Protein AF-W7TDG0-F1 (afdb_monomer)

Foldseek 3Di:
DQFFDPDKDKDKDAADLVLLVVCVVCVVVLQVLVVVQQKDWDQDNVRRMIMIMHDSPHRDPCLSVLNNQLRVVSSQVDDNVVSSCSSDPQKDKDKAFQPPLDPDPVLSVVLLCLCCDVVSPNVVLLCVLLVWDWDRGDRIIMIMGGPSSVVLVNVLSSVSSVVDGSVLSSVQSVQVVVLCVDPVCVPPDCPVVRDDDDDPPPDDDDPPDDDDDDDDDPDDDDDDDDPCRVCVVVVVNVDDPVRVVVVVVVVVVVVVVVVVVVVVVVVVVVPPPDDDDDDDDDDDDDDDDDDPDDDDDDDDDPPPVVVVVVVVVVVVVVVVVVVVVVVVVVVVVVVVVVVVVVVVVVVVVVVVVVVVVVVVVVVVVVVVVVD

Secondary structure (DSSP, 8-state):
-----SS--EEEEE--GGGHHHHHHHHHHHHHHHHTTTEEEEEETTTTEEEEEE-TT---TTHHHHHHHHHHHHHTT--HHHHGGGGSTT-EEEEEE-TTS-SSHHHHHHHHHHHH-GGGHHHHHHHHHHT-EEEEE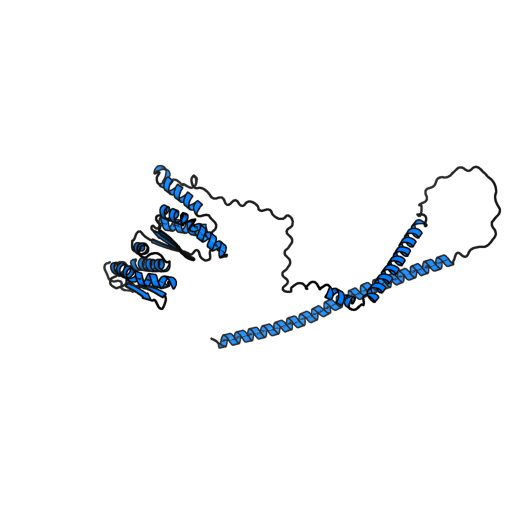TTEEEEEE-HHHHHHHHHHHHHHHTT--HHHHHHHHHHHHHHTT-SSSTTS-GGGTS-------PPPPPPS--PPPPP--SSPPPPPPPHHHHHHHTSGGGS-HHHHHHHHHHHHHHHHHHHHHHHHHHHHHHTS---PPP------------------------SHHHHHHHHHHHHHHHHHHHHHHHHHHHHHHHHHHHHHHHHHHHHHHHHHHHHHHHHHHHHHHHHHTT-

Radius of gyration: 49.27 Å; Cα contacts (8 Å, |Δi|>4): 293; chains: 1; bounding box: 109×75×128 Å

Nearest PDB structures (foldseek):
  6lqq-assembly1_RC  TM=8.452E-01  e=9.271E-33  Saccharomyces cerevisiae S288C
  7mq9-assembly1_NY  TM=8.409E-01  e=2.584E-31  Homo sapiens
  6rxx-assembly1_CP  TM=9.510E-01  e=5.766E-24  Thermochaetoides thermophila
  6lqu-assembly1_RC  TM=9.509E-01  e=7.225E-24  Saccharomyces cerevisiae S288C
  6rxv-assembly1_CP  TM=8.758E-01  e=7.644E-24  Thermochaetoides thermophila DSM 1495

Sequence (371 aa):
MPGPLLEESSFATLFPKYREKYLREVWPVVTRALEKVGVACELNIIEGSMTVRTTRKTSDPYVVVKARDLIKLLARSIPVQQAVKVLEDEVACDIIKIGGIVRNKERFVKRRQRLVGPDGATLKALELLTGCFILVQGNTVAAMGPYKGIKLVRNVVVDCMKNIHPIYHIKTLMIKRELAKDPTLAQENWDRFLPQFKKKNVPRHKPQVVRPKKAYTPFPPPQQPSKIDLQLESGEYFLTEQQRKLKKKQEKQAQATERAATKREEREKEFVAPAEENGGREGPKLGGIDRKRLKKGVSINKNDDKEQENEKKAKKRSLKEMTDGFIQKSKSKMGNALSANQHQGEYVEESMMKLASTEISKKDKKKKLKK

Structure (mmCIF, N/CA/C/O backbone):
data_AF-W7TDG0-F1
#
_entry.id   AF-W7TDG0-F1
#
loop_
_atom_site.group_PDB
_atom_site.id
_atom_site.type_symbol
_atom_site.label_atom_id
_atom_site.label_alt_id
_atom_site.label_comp_id
_atom_site.label_asym_id
_atom_site.label_entity_id
_atom_site.label_seq_id
_atom_site.pdbx_PDB_ins_code
_atom_site.Cartn_x
_atom_site.Cartn_y
_atom_site.Cartn_z
_atom_site.occupancy
_atom_site.B_iso_or_equiv
_atom_site.auth_seq_id
_atom_site.auth_comp_id
_atom_site.auth_asym_id
_atom_site.auth_atom_id
_atom_site.pdbx_PDB_model_num
ATOM 1 N N . MET A 1 1 ? -31.751 -4.809 20.430 1.00 50.09 1 MET A N 1
ATOM 2 C CA . MET A 1 1 ? -31.976 -5.278 21.813 1.00 50.09 1 MET A CA 1
ATOM 3 C C . MET A 1 1 ? -31.045 -4.501 22.730 1.00 50.09 1 MET A C 1
ATOM 5 O O . MET A 1 1 ? -29.857 -4.513 22.438 1.00 50.09 1 MET A O 1
ATOM 9 N N . PRO A 1 2 ? -31.527 -3.805 23.772 1.00 51.84 2 PRO A N 1
ATOM 10 C CA . PRO A 1 2 ? -30.668 -3.106 24.719 1.00 51.84 2 PRO A CA 1
ATOM 11 C C . PRO A 1 2 ? -30.358 -4.045 25.892 1.00 51.84 2 PRO A C 1
ATOM 13 O O . PRO A 1 2 ? -31.026 -4.023 26.920 1.00 51.84 2 PRO A O 1
ATOM 16 N N . GLY A 1 3 ? -29.385 -4.931 25.707 1.00 67.19 3 GLY A N 1
ATOM 17 C CA . GLY A 1 3 ? -28.848 -5.786 26.764 1.00 67.19 3 GLY A CA 1
ATOM 18 C C . GLY A 1 3 ? -27.323 -5.813 26.663 1.00 67.19 3 GLY A C 1
ATOM 19 O O . GLY A 1 3 ? -26.809 -5.712 25.547 1.00 67.19 3 GLY A O 1
ATOM 20 N N . PRO A 1 4 ? -26.588 -5.905 27.784 1.00 72.38 4 PRO A N 1
ATOM 21 C CA . PRO A 1 4 ? -25.135 -6.026 27.745 1.00 72.38 4 PRO A CA 1
ATOM 22 C C . PRO A 1 4 ? -24.737 -7.297 26.986 1.00 72.38 4 PRO A C 1
ATOM 24 O O . PRO A 1 4 ? -25.402 -8.329 27.106 1.00 72.38 4 PRO A O 1
ATOM 27 N N . LEU A 1 5 ? -23.645 -7.236 26.219 1.00 78.38 5 LEU A N 1
ATOM 28 C CA . LEU A 1 5 ? -23.090 -8.426 25.573 1.00 78.38 5 LEU A CA 1
ATOM 29 C C . LEU A 1 5 ? -22.734 -9.470 26.644 1.00 78.38 5 LEU A C 1
ATOM 31 O O . LEU A 1 5 ? -22.067 -9.153 27.632 1.00 78.38 5 LEU A O 1
ATOM 35 N N . LEU A 1 6 ? -23.201 -10.706 26.447 1.00 77.25 6 LEU A N 1
ATOM 36 C CA . LEU A 1 6 ? -22.928 -11.837 27.343 1.00 77.25 6 LEU A CA 1
ATOM 37 C C . LEU A 1 6 ? -21.473 -12.307 27.252 1.00 77.25 6 LEU A C 1
ATOM 39 O O . LEU A 1 6 ? -20.889 -12.695 28.261 1.00 77.25 6 LEU A O 1
ATOM 43 N N . GLU A 1 7 ? -20.896 -12.252 26.052 1.00 85.19 7 GLU A N 1
ATOM 44 C CA . GLU A 1 7 ? -19.557 -12.755 25.758 1.00 85.19 7 GLU A CA 1
ATOM 45 C C . GLU A 1 7 ? -18.576 -11.622 25.435 1.00 85.19 7 GLU A C 1
ATOM 47 O O . GLU A 1 7 ? -18.929 -10.584 24.864 1.00 85.19 7 GLU A O 1
ATOM 52 N N . GLU A 1 8 ? -17.312 -11.840 25.794 1.00 88.88 8 GLU A N 1
ATOM 53 C CA . GLU A 1 8 ? -16.216 -10.926 25.491 1.00 88.88 8 GLU A CA 1
ATOM 54 C C . GLU A 1 8 ? -15.594 -11.277 24.133 1.00 88.88 8 GLU A C 1
ATOM 56 O O . GLU A 1 8 ? -15.170 -12.403 23.884 1.00 88.88 8 GLU A O 1
ATOM 61 N N . SER A 1 9 ? -15.504 -10.287 23.250 1.00 93.06 9 SER A N 1
ATOM 62 C CA . SER A 1 9 ? -14.767 -10.366 21.993 1.00 93.06 9 SER A CA 1
ATOM 63 C C . SER A 1 9 ? -13.490 -9.552 22.119 1.00 93.06 9 SER A C 1
ATOM 65 O O . SER A 1 9 ? -13.542 -8.353 22.392 1.00 93.06 9 SER A O 1
ATOM 67 N N . SER A 1 10 ? -12.346 -10.190 21.880 1.00 94.50 10 SER A N 1
ATOM 68 C CA . SER A 1 10 ? -11.026 -9.564 21.966 1.00 94.50 10 SER A CA 1
ATOM 69 C C . SER A 1 10 ? -10.262 -9.722 20.654 1.00 94.50 10 SER A C 1
ATOM 71 O O . SER A 1 10 ? -10.209 -10.808 20.074 1.00 94.50 10 SER A O 1
ATOM 73 N N . PHE A 1 11 ? -9.651 -8.636 20.182 1.00 96.62 11 PHE A N 1
ATOM 74 C CA . PHE A 1 11 ? -8.762 -8.645 19.024 1.00 96.62 11 PHE A CA 1
ATOM 75 C C . PHE A 1 11 ? -7.441 -7.972 19.361 1.00 96.62 11 PHE A C 1
ATOM 77 O O . PHE A 1 11 ? -7.419 -6.865 19.894 1.00 96.62 11 PHE A O 1
ATOM 84 N N . ALA A 1 12 ? -6.342 -8.597 18.949 1.00 96.31 12 ALA A N 1
ATOM 85 C CA . ALA A 1 12 ? -5.003 -8.049 19.093 1.00 96.31 12 ALA A CA 1
ATOM 86 C C . ALA A 1 12 ? -4.330 -7.866 17.727 1.00 96.31 12 ALA A C 1
ATOM 88 O O . ALA A 1 12 ? -4.519 -8.662 16.804 1.00 96.31 12 ALA A O 1
ATOM 89 N N . THR A 1 13 ? -3.526 -6.812 17.592 1.00 96.06 13 THR A N 1
ATOM 90 C CA . THR A 1 13 ? -2.694 -6.573 16.406 1.00 96.06 13 THR A CA 1
ATOM 91 C C . THR A 1 13 ? -1.287 -6.163 16.816 1.00 96.06 13 THR A C 1
ATOM 93 O O . THR A 1 13 ? -1.109 -5.264 17.634 1.00 96.06 13 THR A O 1
ATOM 96 N N . LEU A 1 14 ? -0.281 -6.789 16.207 1.00 96.19 14 LEU A N 1
ATOM 97 C CA . LEU A 1 14 ? 1.124 -6.427 16.397 1.00 96.19 14 LEU A CA 1
ATOM 98 C C . LEU A 1 14 ? 1.481 -5.175 15.590 1.00 96.19 14 LEU A C 1
ATOM 100 O O . LEU A 1 14 ? 1.033 -5.020 14.447 1.00 96.19 14 LEU A O 1
ATOM 104 N N . PHE A 1 15 ? 2.341 -4.321 16.145 1.00 95.00 15 PHE A N 1
ATOM 105 C CA . PHE A 1 15 ? 2.886 -3.158 15.448 1.00 95.00 15 PHE A CA 1
ATOM 106 C C . PHE A 1 15 ? 4.423 -3.177 15.393 1.00 95.00 15 PHE A C 1
ATOM 108 O O . PHE A 1 15 ? 5.086 -3.741 16.260 1.00 95.00 15 PHE A O 1
ATOM 115 N N . PRO A 1 16 ? 5.037 -2.565 14.364 1.00 94.25 16 PRO A N 1
ATOM 116 C CA . PRO A 1 16 ? 6.494 -2.501 14.267 1.00 94.25 16 PRO A CA 1
ATOM 117 C C . PRO A 1 16 ? 7.124 -1.577 15.317 1.00 94.25 16 PRO A C 1
ATOM 119 O O . PRO A 1 16 ? 6.590 -0.504 15.594 1.00 94.25 16 PRO A O 1
ATOM 122 N N . LYS A 1 17 ? 8.332 -1.914 15.790 1.00 94.19 17 LYS A N 1
ATOM 123 C CA . LYS A 1 17 ? 9.065 -1.160 16.829 1.00 94.19 17 LYS A CA 1
ATOM 124 C C . LYS A 1 17 ? 9.193 0.345 16.554 1.00 94.19 17 LYS A C 1
ATOM 126 O O . LYS A 1 17 ? 9.019 1.154 17.454 1.00 94.19 17 LYS A O 1
ATOM 131 N N . TYR A 1 18 ? 9.422 0.751 15.302 1.00 93.69 18 TYR A N 1
ATOM 132 C CA . TYR A 1 18 ? 9.547 2.175 14.951 1.00 93.69 18 TYR A CA 1
ATOM 133 C C . TYR A 1 18 ? 8.254 2.981 15.190 1.00 93.69 18 TYR A C 1
ATOM 135 O O . TYR A 1 18 ? 8.290 4.210 15.198 1.00 93.69 18 TYR A O 1
ATOM 143 N N . ARG A 1 19 ? 7.099 2.314 15.332 1.00 94.44 19 ARG A N 1
ATOM 144 C CA . ARG A 1 19 ? 5.793 2.956 15.513 1.00 94.44 19 ARG A CA 1
ATOM 145 C C . ARG A 1 19 ? 5.451 3.209 16.984 1.00 94.44 19 ARG A C 1
ATOM 147 O O . ARG A 1 19 ? 4.548 3.995 17.253 1.00 94.44 19 ARG A O 1
ATOM 154 N N . GLU A 1 20 ? 6.198 2.612 17.911 1.00 94.31 20 GLU A N 1
ATOM 155 C CA . GLU A 1 20 ? 5.955 2.667 19.356 1.00 94.31 20 GLU A CA 1
ATOM 156 C C . GLU A 1 20 ? 5.880 4.099 19.898 1.00 94.31 20 GLU A C 1
ATOM 158 O O . GLU A 1 20 ? 4.894 4.451 20.542 1.00 94.31 20 GLU A O 1
ATOM 163 N N . LYS A 1 21 ? 6.882 4.941 19.596 1.00 95.81 21 LYS A N 1
ATOM 164 C CA . LYS A 1 21 ? 6.956 6.320 20.108 1.00 95.81 21 LYS A CA 1
ATOM 165 C C . LYS A 1 21 ? 5.680 7.104 19.796 1.00 95.81 21 LYS A C 1
ATOM 167 O O . LYS A 1 21 ? 5.073 7.685 20.687 1.00 95.81 21 LYS A O 1
ATOM 172 N N . TYR A 1 22 ? 5.240 7.039 18.541 1.00 95.94 22 TYR A N 1
ATOM 173 C CA . TYR A 1 22 ? 4.013 7.699 18.116 1.00 95.94 22 TYR A CA 1
ATOM 174 C C . TYR A 1 22 ? 2.780 7.127 18.816 1.00 95.94 22 TYR A C 1
ATOM 176 O O . TYR A 1 22 ? 1.934 7.892 19.260 1.00 95.94 22 TYR A O 1
ATOM 184 N N . LEU A 1 23 ? 2.662 5.794 18.908 1.00 96.00 23 LEU A N 1
ATOM 185 C CA . LEU A 1 23 ? 1.499 5.157 19.533 1.00 96.00 23 LEU A CA 1
ATOM 186 C C . LEU A 1 23 ? 1.373 5.537 21.003 1.00 96.00 23 LEU A C 1
ATOM 188 O O . LEU A 1 23 ? 0.265 5.807 21.442 1.00 96.00 23 LEU A O 1
ATOM 192 N N . ARG A 1 24 ? 2.489 5.633 21.730 1.00 95.50 24 ARG A N 1
ATOM 193 C CA . ARG A 1 24 ? 2.509 6.076 23.127 1.00 95.50 24 ARG A CA 1
ATOM 194 C C . ARG A 1 24 ? 1.977 7.503 23.290 1.00 95.50 24 ARG A C 1
ATOM 196 O O . ARG A 1 24 ? 1.179 7.746 24.187 1.00 95.50 24 ARG A O 1
ATOM 203 N N . GLU A 1 25 ? 2.394 8.425 22.423 1.00 96.00 25 GLU A N 1
ATOM 204 C CA . GLU A 1 25 ? 1.983 9.838 22.471 1.00 96.00 25 GLU A CA 1
ATOM 205 C C . GLU A 1 25 ? 0.487 10.020 22.158 1.00 96.00 25 GLU A C 1
ATOM 207 O O . GLU A 1 25 ? -0.198 10.820 22.790 1.00 96.00 25 GLU A O 1
ATOM 212 N N . VAL A 1 26 ? -0.041 9.260 21.195 1.00 96.12 26 VAL A N 1
ATOM 213 C CA . VAL A 1 26 ? -1.424 9.416 20.707 1.00 96.12 26 VAL A CA 1
ATOM 214 C C . VAL A 1 26 ? -2.437 8.477 21.363 1.00 96.12 26 VAL A C 1
ATOM 216 O O . VAL A 1 26 ? -3.637 8.642 21.137 1.00 96.12 26 VAL A O 1
ATOM 219 N N . TRP A 1 27 ? -1.991 7.502 22.163 1.00 96.25 27 TRP A N 1
ATOM 220 C CA . TRP A 1 27 ? -2.865 6.508 22.798 1.00 96.25 27 TRP A CA 1
ATOM 221 C C . TRP A 1 27 ? -4.044 7.119 23.568 1.00 96.25 27 TRP A C 1
ATOM 223 O O . TRP A 1 27 ? -5.163 6.646 23.371 1.00 96.25 27 TRP A O 1
ATOM 233 N N . PRO A 1 28 ? -3.876 8.215 24.342 1.00 96.19 28 PRO A N 1
ATOM 234 C CA . PRO A 1 28 ? -4.995 8.831 25.056 1.00 96.19 28 PRO A CA 1
ATOM 235 C C . PRO A 1 28 ? -6.140 9.280 24.137 1.00 96.19 28 PRO A C 1
ATOM 237 O O . PRO A 1 28 ? -7.306 9.240 24.527 1.00 96.19 28 PRO A O 1
ATOM 240 N N . VAL A 1 29 ? -5.832 9.687 22.900 1.00 96.06 29 VAL A N 1
ATOM 241 C CA . VAL A 1 29 ? -6.844 10.073 21.902 1.00 96.06 29 VAL A CA 1
ATOM 242 C C . VAL A 1 29 ? -7.633 8.849 21.435 1.00 96.06 29 VAL A C 1
ATOM 244 O O . VAL A 1 29 ? -8.850 8.924 21.279 1.00 96.06 29 VAL A O 1
ATOM 247 N N . VAL A 1 30 ? -6.952 7.714 21.252 1.00 95.81 30 VAL A N 1
ATOM 248 C CA . VAL A 1 30 ? -7.571 6.438 20.865 1.00 95.81 30 VAL A CA 1
ATOM 249 C C . VAL A 1 30 ? -8.482 5.924 21.980 1.00 95.81 30 VAL A C 1
ATOM 251 O O . VAL A 1 30 ? -9.623 5.563 21.698 1.00 95.81 30 VAL A O 1
ATOM 254 N N . THR A 1 31 ? -8.028 5.972 23.237 1.00 96.19 31 THR A N 1
ATOM 255 C CA . THR A 1 31 ? -8.836 5.587 24.404 1.00 96.19 31 THR A CA 1
ATOM 256 C C . THR A 1 31 ? -10.120 6.404 24.484 1.00 96.19 31 THR A C 1
ATOM 258 O O . THR A 1 31 ? -11.199 5.825 24.543 1.00 96.19 31 THR A O 1
ATOM 261 N N . ARG A 1 32 ? -10.032 7.738 24.372 1.00 96.25 32 ARG A N 1
ATOM 262 C CA . ARG A 1 32 ? -11.216 8.618 24.387 1.00 96.25 32 ARG A CA 1
ATOM 263 C C . ARG A 1 32 ? -12.186 8.338 23.238 1.00 96.25 32 ARG A C 1
ATOM 265 O O . ARG A 1 32 ? -13.389 8.512 23.402 1.00 96.25 32 ARG A O 1
ATOM 272 N N . ALA A 1 33 ? -11.684 7.960 22.062 1.00 95.19 33 ALA A N 1
ATOM 273 C CA . ALA A 1 33 ? -12.530 7.641 20.914 1.00 95.19 33 ALA A CA 1
ATOM 274 C C . ALA A 1 33 ? -13.272 6.305 21.097 1.00 95.19 33 ALA A C 1
ATOM 276 O O . ALA A 1 33 ? -14.460 6.231 20.801 1.00 95.19 33 ALA A O 1
ATOM 277 N N . LEU A 1 34 ? -12.594 5.274 21.610 1.00 94.56 34 LEU A N 1
ATOM 278 C CA . LEU A 1 34 ? -13.176 3.943 21.828 1.00 94.56 34 LEU A CA 1
ATOM 279 C C . LEU A 1 34 ? -14.080 3.876 23.067 1.00 94.56 34 LEU A C 1
ATOM 281 O O . LEU A 1 34 ? -15.078 3.155 23.053 1.00 94.56 34 LEU A O 1
ATOM 285 N N . GLU A 1 35 ? -13.796 4.679 24.094 1.00 93.81 35 GLU A N 1
ATOM 286 C CA . GLU A 1 35 ? -14.623 4.785 25.300 1.00 93.81 35 GLU A CA 1
ATOM 287 C C . GLU A 1 35 ? -16.038 5.290 24.985 1.00 93.81 35 GLU A C 1
ATOM 289 O O . GLU A 1 35 ? -17.009 4.755 25.519 1.00 93.81 35 GLU A O 1
ATOM 294 N N . LYS A 1 36 ? -16.180 6.230 24.036 1.00 92.06 36 LYS A N 1
ATOM 295 C CA . LYS A 1 36 ? -17.489 6.719 23.557 1.00 92.06 36 LYS A CA 1
ATOM 296 C C . LYS A 1 36 ? -18.380 5.614 22.998 1.00 92.06 36 LYS A C 1
ATOM 298 O O . LYS A 1 36 ? -19.597 5.737 23.053 1.00 92.06 36 LYS A O 1
ATOM 303 N N . VAL A 1 37 ? -17.778 4.554 22.460 1.00 90.75 37 VAL A N 1
ATOM 304 C CA . VAL A 1 37 ? -18.499 3.415 21.877 1.00 90.75 37 VAL A CA 1
ATOM 305 C C . VAL A 1 37 ? -18.487 2.190 22.803 1.00 90.75 37 VAL A C 1
ATOM 307 O O . VAL A 1 37 ? -18.952 1.112 22.439 1.00 90.75 37 VAL A O 1
ATOM 310 N N . GLY A 1 38 ? -17.973 2.346 24.028 1.00 91.31 38 GLY A N 1
ATOM 311 C CA . GLY A 1 38 ? -17.970 1.307 25.055 1.00 91.31 38 GLY A CA 1
ATOM 312 C C . GLY A 1 38 ? -16.979 0.167 24.805 1.00 91.31 38 GLY A C 1
ATOM 313 O O . GLY A 1 38 ? -17.215 -0.939 25.292 1.00 91.31 38 GLY A O 1
ATOM 314 N N . VAL A 1 39 ? -15.896 0.396 24.053 1.00 94.62 39 VAL A N 1
ATOM 315 C CA . VAL A 1 39 ? -14.844 -0.601 23.770 1.00 94.62 39 VAL A CA 1
ATOM 316 C C . VAL A 1 39 ? -13.596 -0.289 24.595 1.00 94.62 39 VAL A C 1
ATOM 318 O O . VAL A 1 39 ? -13.104 0.838 24.582 1.00 94.62 39 VAL A O 1
ATOM 321 N N . ALA A 1 40 ? -13.056 -1.290 25.291 1.00 94.75 40 ALA A N 1
ATOM 322 C CA . ALA A 1 40 ? -11.799 -1.161 26.022 1.00 94.75 40 ALA A CA 1
ATOM 323 C C . ALA A 1 40 ? -10.603 -1.347 25.079 1.00 94.75 40 ALA A C 1
ATOM 325 O O . ALA A 1 40 ? -10.648 -2.161 24.154 1.00 94.75 40 ALA A O 1
ATOM 326 N N . CYS A 1 41 ? -9.512 -0.619 25.320 1.00 96.06 41 CYS A N 1
ATOM 327 C CA . CYS A 1 41 ? -8.280 -0.748 24.548 1.00 96.06 41 CYS A CA 1
ATOM 328 C C . CYS A 1 41 ? -7.035 -0.729 25.435 1.00 96.06 41 CYS A C 1
ATOM 330 O O . CYS A 1 41 ? -6.912 0.098 26.339 1.00 96.06 41 CYS A O 1
ATOM 332 N N . GLU A 1 42 ? -6.073 -1.586 25.114 1.00 96.00 42 GLU A N 1
ATOM 333 C CA . GLU A 1 42 ? -4.804 -1.729 25.827 1.00 96.00 42 GLU A CA 1
ATOM 334 C C . GLU A 1 42 ? -3.626 -1.655 24.848 1.00 96.00 42 GLU A C 1
ATOM 336 O O . GLU A 1 42 ? -3.685 -2.193 23.738 1.00 96.00 42 GLU A O 1
ATOM 341 N N . LEU A 1 43 ? -2.548 -0.991 25.269 1.00 96.44 43 LEU A N 1
ATOM 342 C CA . LEU A 1 43 ? -1.292 -0.901 24.526 1.00 96.44 43 LEU A CA 1
ATOM 343 C C . LEU A 1 43 ? -0.200 -1.629 25.307 1.00 96.44 43 LEU A C 1
ATOM 345 O O . LEU A 1 43 ? 0.250 -1.143 26.344 1.00 96.44 43 LEU A O 1
ATOM 349 N N . ASN A 1 44 ? 0.255 -2.768 24.787 1.00 95.88 44 ASN A N 1
ATOM 350 C CA . ASN A 1 44 ? 1.384 -3.497 25.344 1.00 95.88 44 ASN A CA 1
ATOM 351 C C . ASN A 1 44 ? 2.665 -3.131 24.587 1.00 95.88 44 ASN A C 1
ATOM 353 O O . ASN A 1 44 ? 2.868 -3.494 23.427 1.00 95.88 44 ASN A O 1
ATOM 357 N N . ILE A 1 45 ? 3.548 -2.406 25.265 1.00 94.31 45 ILE A N 1
ATOM 358 C CA . ILE A 1 45 ? 4.816 -1.948 24.692 1.00 94.31 45 ILE A CA 1
ATOM 359 C C . ILE A 1 45 ? 5.873 -3.060 24.677 1.00 94.31 45 ILE A C 1
ATOM 361 O O . ILE A 1 45 ? 6.698 -3.099 23.768 1.00 94.31 45 ILE A O 1
ATOM 365 N N . ILE A 1 46 ? 5.844 -3.965 25.657 1.00 93.00 46 ILE A N 1
ATOM 366 C CA . ILE A 1 46 ? 6.836 -5.039 25.792 1.00 93.00 46 ILE A CA 1
ATOM 367 C C . ILE A 1 46 ? 6.662 -6.040 24.647 1.00 93.00 46 ILE A C 1
ATOM 369 O O . ILE A 1 46 ? 7.627 -6.396 23.974 1.00 93.00 46 ILE A O 1
ATOM 373 N N . GLU A 1 47 ? 5.419 -6.445 24.390 1.00 92.50 47 GLU A N 1
ATOM 374 C CA . GLU A 1 47 ? 5.080 -7.338 23.277 1.00 92.50 47 GLU A CA 1
ATOM 375 C C . GLU A 1 47 ? 4.984 -6.610 21.929 1.00 92.50 47 GLU A C 1
ATOM 377 O O . GLU A 1 47 ? 5.075 -7.241 20.875 1.00 92.50 47 GLU A O 1
ATOM 382 N N . GLY A 1 48 ? 4.785 -5.288 21.937 1.00 95.12 48 GLY A N 1
ATOM 383 C CA . GLY A 1 48 ? 4.518 -4.514 20.725 1.00 95.12 48 GLY A CA 1
ATOM 384 C C . GLY A 1 48 ? 3.143 -4.826 20.126 1.00 95.12 48 GLY A C 1
ATOM 385 O O . GLY A 1 48 ? 3.009 -4.973 18.906 1.00 95.12 48 GLY A O 1
ATOM 386 N N . SER A 1 49 ? 2.123 -4.963 20.978 1.00 96.50 49 SER A N 1
ATOM 387 C CA . SER A 1 49 ? 0.757 -5.334 20.604 1.00 96.50 49 SER A CA 1
ATOM 388 C C . SER A 1 49 ? -0.269 -4.287 21.063 1.00 96.50 49 SER A C 1
ATOM 390 O O . SER A 1 49 ? -0.113 -3.616 22.082 1.00 96.50 49 SER A O 1
ATOM 392 N N . MET A 1 50 ? -1.315 -4.098 20.260 1.00 97.25 50 MET A N 1
ATOM 393 C CA . MET A 1 50 ? -2.505 -3.316 20.609 1.00 97.25 50 MET A CA 1
ATOM 394 C C . MET A 1 50 ? -3.687 -4.267 20.699 1.00 97.25 50 MET A C 1
ATOM 396 O O . MET A 1 50 ? -3.912 -5.029 19.756 1.00 97.25 50 MET A O 1
ATOM 400 N N . THR A 1 51 ? -4.459 -4.175 21.774 1.00 96.94 51 THR A N 1
ATOM 401 C CA . THR A 1 51 ? -5.609 -5.045 22.029 1.00 96.94 51 THR A CA 1
ATOM 402 C C . THR A 1 51 ? -6.867 -4.205 22.199 1.00 96.94 51 THR A C 1
ATOM 404 O O . THR A 1 51 ? -6.836 -3.166 22.854 1.00 96.94 51 THR A O 1
ATOM 407 N N . VAL A 1 52 ? -7.976 -4.645 21.607 1.00 96.56 52 VAL A N 1
ATOM 408 C CA . VAL A 1 52 ? -9.316 -4.071 21.799 1.00 96.56 52 VAL A CA 1
ATOM 409 C C . VAL A 1 52 ? -10.266 -5.158 22.272 1.00 96.56 52 VAL A C 1
ATOM 411 O O . VAL A 1 52 ? -10.215 -6.275 21.756 1.00 96.56 52 VAL A O 1
ATOM 414 N N . ARG A 1 53 ? -11.115 -4.840 23.252 1.00 94.62 53 ARG A N 1
ATOM 415 C CA . ARG A 1 53 ? -12.031 -5.793 23.891 1.00 94.62 53 ARG A CA 1
ATOM 416 C C . ARG A 1 53 ? -13.418 -5.186 24.067 1.00 94.62 53 ARG A C 1
ATOM 418 O O . ARG A 1 53 ? -13.536 -3.999 24.383 1.00 94.62 53 ARG A O 1
ATOM 425 N N . THR A 1 54 ? -14.468 -5.977 23.864 1.00 93.88 54 THR A N 1
ATOM 426 C CA . THR A 1 54 ? -15.830 -5.556 24.220 1.00 93.88 54 THR A CA 1
ATOM 427 C C . THR A 1 54 ? -15.990 -5.495 25.734 1.00 93.88 54 THR A C 1
ATOM 429 O O . THR A 1 54 ? -15.312 -6.190 26.484 1.00 93.88 54 THR A O 1
ATOM 432 N N . THR A 1 55 ? -16.890 -4.635 26.196 1.00 91.25 55 THR A N 1
ATOM 433 C CA . THR A 1 55 ? -17.228 -4.506 27.613 1.00 91.25 55 THR A CA 1
ATOM 434 C C . THR A 1 55 ? -18.726 -4.698 27.801 1.00 91.25 55 THR A C 1
ATOM 436 O O . THR A 1 55 ? -19.501 -4.663 26.847 1.00 91.25 55 THR A O 1
ATOM 439 N N . ARG A 1 56 ? -19.176 -4.806 29.055 1.00 87.69 56 ARG A N 1
ATOM 440 C CA . ARG A 1 56 ? -20.616 -4.821 29.370 1.00 87.69 56 ARG A CA 1
ATOM 441 C C . ARG A 1 56 ? -21.342 -3.527 28.969 1.00 87.69 56 ARG A C 1
ATOM 443 O O . ARG A 1 56 ? -22.565 -3.507 28.958 1.00 87.69 56 ARG A O 1
ATOM 450 N N . LYS A 1 57 ? -20.605 -2.453 28.657 1.00 86.19 57 LYS A N 1
ATOM 451 C CA . LYS A 1 57 ? -21.148 -1.166 28.195 1.00 86.19 57 LYS A CA 1
ATOM 452 C C . LYS A 1 57 ? -21.246 -1.071 26.668 1.00 86.19 57 LYS A C 1
ATOM 454 O O . LYS A 1 57 ? -21.750 -0.075 26.160 1.00 86.19 57 LYS A O 1
ATOM 459 N N . THR A 1 58 ? -20.747 -2.064 25.929 1.00 89.06 58 THR A N 1
ATOM 460 C CA . THR A 1 58 ? -20.830 -2.083 24.467 1.00 89.06 58 THR A CA 1
ATOM 461 C C . THR A 1 58 ? -22.278 -2.340 24.038 1.00 89.06 58 THR A C 1
ATOM 463 O O . THR A 1 58 ? -22.814 -3.414 24.297 1.00 89.06 58 THR A O 1
ATOM 466 N N . SER A 1 59 ? -22.907 -1.349 23.400 1.00 83.81 59 SER A N 1
ATOM 467 C CA . SER A 1 59 ? -24.298 -1.437 22.922 1.00 83.81 59 SER A CA 1
ATOM 468 C C . SER A 1 59 ? -24.399 -2.060 21.522 1.00 83.81 59 SER A C 1
ATOM 470 O O . SER A 1 59 ? -25.264 -2.896 21.272 1.00 83.81 59 SER A O 1
ATOM 472 N N . ASP A 1 60 ? -23.488 -1.692 20.613 1.00 87.62 60 ASP A N 1
ATOM 473 C CA . ASP A 1 60 ? -23.435 -2.236 19.251 1.00 87.62 60 ASP A CA 1
ATOM 474 C C . ASP A 1 60 ? -22.473 -3.438 19.171 1.00 87.62 60 ASP A C 1
ATOM 476 O O . ASP A 1 60 ? -21.287 -3.276 19.455 1.00 87.62 60 ASP A O 1
ATOM 480 N N . PRO A 1 61 ? -22.917 -4.637 18.752 1.00 85.75 61 PRO A N 1
ATOM 481 C CA . PRO A 1 61 ? -22.032 -5.788 18.583 1.00 85.75 61 PRO A CA 1
ATOM 482 C C . PRO A 1 61 ? -20.987 -5.620 17.463 1.00 85.75 61 PRO A C 1
ATOM 484 O O . PRO A 1 61 ? -19.922 -6.235 17.539 1.00 85.75 61 PRO A O 1
ATOM 487 N N . TYR A 1 62 ? -21.238 -4.809 16.427 1.00 89.31 62 TYR A N 1
ATOM 488 C CA . TYR A 1 62 ? -20.320 -4.677 15.285 1.00 89.31 62 TYR A CA 1
ATOM 489 C C . TYR A 1 62 ? -19.184 -3.674 15.508 1.00 89.31 62 TYR A C 1
ATOM 491 O O . TYR A 1 62 ? -18.158 -3.756 14.821 1.00 89.31 62 TYR A O 1
ATOM 499 N N . VAL A 1 63 ? -19.277 -2.792 16.504 1.00 92.38 63 VAL A N 1
ATOM 500 C CA . VAL A 1 63 ? -18.218 -1.815 16.801 1.00 92.38 63 VAL A CA 1
ATOM 501 C C . VAL A 1 63 ? -16.853 -2.464 17.040 1.00 92.38 63 VAL A C 1
ATOM 503 O O . VAL A 1 63 ? -15.827 -1.920 16.632 1.00 92.38 63 VAL A O 1
ATOM 506 N N . VAL A 1 64 ? -16.797 -3.660 17.634 1.00 93.31 64 VAL A N 1
ATOM 507 C CA . VAL A 1 64 ? -15.524 -4.345 17.908 1.00 93.31 64 VAL A CA 1
ATOM 508 C C . VAL A 1 64 ? -14.752 -4.654 16.616 1.00 93.31 64 VAL A C 1
ATOM 510 O O . VAL A 1 64 ? -13.522 -4.598 16.577 1.00 93.31 64 VAL A O 1
ATOM 513 N N . VAL A 1 65 ? -15.472 -4.892 15.517 1.00 94.38 65 VAL A N 1
ATOM 514 C CA . VAL A 1 65 ? -14.923 -5.122 14.175 1.00 94.38 65 VAL A CA 1
ATOM 515 C C . VAL A 1 65 ? -14.286 -3.836 13.637 1.00 94.38 65 VAL A C 1
ATOM 517 O O . VAL A 1 65 ? -13.183 -3.890 13.085 1.00 94.38 65 VAL A O 1
ATOM 520 N N . LYS A 1 66 ? -14.927 -2.681 13.864 1.00 94.50 66 LYS A N 1
ATOM 521 C CA . LYS A 1 66 ? -14.399 -1.350 13.519 1.00 94.50 66 LYS A CA 1
ATOM 522 C C . LYS A 1 66 ? -13.212 -0.956 14.407 1.00 94.50 66 LYS A C 1
ATOM 524 O O . LYS A 1 66 ? -12.210 -0.457 13.901 1.00 94.50 66 LYS A O 1
ATOM 529 N N . ALA A 1 67 ? -13.254 -1.261 15.705 1.00 95.75 67 ALA A N 1
ATOM 530 C CA . ALA A 1 67 ? -12.145 -1.036 16.635 1.00 95.75 67 ALA A CA 1
ATOM 531 C C . ALA A 1 67 ? -10.907 -1.875 16.269 1.00 95.75 67 ALA A C 1
ATOM 533 O O . ALA A 1 67 ? -9.777 -1.384 16.276 1.00 95.75 67 ALA A O 1
ATOM 534 N N . ARG A 1 68 ? -11.116 -3.132 15.865 1.00 95.56 68 ARG A N 1
ATOM 535 C CA . ARG A 1 68 ? -10.068 -4.003 15.317 1.00 95.56 68 ARG A CA 1
ATOM 536 C C . ARG A 1 68 ? -9.460 -3.410 14.042 1.00 95.56 68 ARG A C 1
ATOM 538 O O . ARG A 1 68 ? -8.255 -3.499 13.805 1.00 95.56 68 ARG A O 1
ATOM 545 N N . ASP A 1 69 ? -10.291 -2.835 13.186 1.00 96.12 69 ASP A N 1
ATOM 546 C CA . ASP A 1 69 ? -9.849 -2.183 11.959 1.00 96.12 69 ASP A CA 1
ATOM 547 C C . ASP A 1 69 ? -9.027 -0.918 12.264 1.00 96.12 69 ASP A C 1
ATOM 549 O O . ASP A 1 69 ? -7.939 -0.762 11.708 1.00 96.12 69 ASP A O 1
ATOM 553 N N . LEU A 1 70 ? -9.444 -0.107 13.242 1.00 96.25 70 LEU A N 1
ATOM 554 C CA . LEU A 1 70 ? -8.694 1.044 13.754 1.00 96.25 70 LEU A CA 1
ATOM 555 C C . LEU A 1 70 ? -7.270 0.662 14.194 1.00 96.25 70 LEU A C 1
ATOM 557 O O . LEU A 1 70 ? -6.298 1.239 13.698 1.00 96.25 70 LEU A O 1
ATOM 561 N N . ILE A 1 71 ? -7.110 -0.343 15.066 1.00 95.94 71 ILE A N 1
ATOM 562 C CA . ILE A 1 71 ? -5.772 -0.762 15.529 1.00 95.94 71 ILE A CA 1
ATOM 563 C C . ILE A 1 71 ? -4.916 -1.342 14.394 1.00 95.94 71 ILE A C 1
ATOM 565 O O . ILE A 1 71 ? -3.708 -1.094 14.334 1.00 95.94 71 ILE A O 1
ATOM 569 N N . LYS A 1 72 ? -5.527 -2.035 13.423 1.00 95.31 72 LYS A N 1
ATOM 570 C CA . LYS A 1 72 ? -4.828 -2.508 12.219 1.00 95.31 72 LYS A CA 1
ATOM 571 C C . LYS A 1 72 ? -4.294 -1.354 11.367 1.00 95.31 72 LYS A C 1
ATOM 573 O O . LYS A 1 72 ? -3.202 -1.468 10.811 1.00 95.31 72 LYS A O 1
ATOM 578 N N . LEU A 1 73 ? -5.022 -0.246 11.269 1.00 96.00 73 LEU A N 1
ATOM 579 C CA . LEU A 1 73 ? -4.609 0.937 10.505 1.00 96.00 73 LEU A CA 1
ATOM 580 C C . LEU A 1 73 ? -3.500 1.716 11.214 1.00 96.00 73 LEU A C 1
ATOM 582 O O . LEU A 1 73 ? -2.534 2.139 10.573 1.00 96.00 73 LEU A O 1
ATOM 586 N N . LEU A 1 74 ? -3.582 1.830 12.541 1.00 95.12 74 LEU A N 1
ATOM 587 C CA . LEU A 1 74 ? -2.529 2.422 13.369 1.00 95.12 74 LEU A CA 1
ATOM 588 C C . LEU A 1 74 ? -1.202 1.656 13.241 1.00 95.12 74 LEU A C 1
ATOM 590 O O . LEU A 1 74 ? -0.140 2.275 13.099 1.00 95.12 74 LEU A O 1
ATOM 594 N N . ALA A 1 75 ? -1.265 0.319 13.181 1.00 94.44 75 ALA A N 1
ATOM 595 C CA . ALA A 1 75 ? -0.107 -0.540 12.923 1.00 94.44 75 ALA A CA 1
ATOM 596 C C . ALA A 1 75 ? 0.509 -0.321 11.524 1.00 94.44 75 ALA A C 1
ATOM 598 O O . ALA A 1 75 ? 1.695 -0.589 11.319 1.00 94.44 75 ALA A O 1
ATOM 599 N N . ARG A 1 76 ? -0.271 0.198 10.564 1.00 94.25 76 ARG A N 1
ATOM 600 C CA . ARG A 1 76 ? 0.163 0.561 9.200 1.00 94.25 76 ARG A CA 1
ATOM 601 C C . ARG A 1 76 ? 0.564 2.028 9.048 1.00 94.25 76 ARG A C 1
ATOM 603 O O . ARG A 1 76 ? 0.609 2.552 7.937 1.00 94.25 76 ARG A O 1
ATOM 610 N N . SER A 1 77 ? 0.894 2.681 10.161 1.00 93.06 77 SER A N 1
ATOM 611 C CA . SER A 1 77 ? 1.383 4.062 10.211 1.00 93.06 77 SER A CA 1
ATOM 612 C C . SER A 1 77 ? 0.390 5.125 9.728 1.00 93.06 77 SER A C 1
ATOM 614 O O . SER A 1 77 ? 0.806 6.232 9.392 1.00 93.06 77 SER A O 1
ATOM 616 N N . ILE A 1 78 ? -0.914 4.835 9.728 1.00 94.94 78 ILE A N 1
ATOM 617 C CA . ILE A 1 78 ? -1.923 5.862 9.446 1.00 94.94 78 ILE A CA 1
ATOM 618 C C . ILE A 1 78 ? -1.992 6.847 10.629 1.00 94.94 78 ILE A C 1
ATOM 620 O O . ILE A 1 78 ? -1.907 6.413 11.786 1.00 94.94 78 ILE A O 1
ATOM 624 N N . PRO A 1 79 ? -2.105 8.167 10.376 1.00 95.38 79 PRO A N 1
ATOM 625 C CA . PRO A 1 79 ? -2.310 9.157 11.429 1.00 95.38 79 PRO A CA 1
ATOM 626 C C . PRO A 1 79 ? -3.631 8.939 12.177 1.00 95.38 79 PRO A C 1
ATOM 628 O O . PRO A 1 79 ? -4.662 8.691 11.554 1.00 95.38 79 PRO A O 1
ATOM 631 N N . VAL A 1 80 ? -3.624 9.103 13.502 1.00 94.94 80 VAL A N 1
ATOM 632 C CA . VAL A 1 80 ? -4.795 8.844 14.365 1.00 94.94 80 VAL A CA 1
ATOM 633 C C . VAL A 1 80 ? -6.018 9.652 13.945 1.00 94.94 80 VAL A C 1
ATOM 635 O O . VAL A 1 80 ? -7.095 9.084 13.821 1.00 94.94 80 VAL A O 1
ATOM 638 N N . GLN A 1 81 ? -5.841 10.937 13.628 1.00 94.00 81 GLN A N 1
ATOM 639 C CA . GLN A 1 81 ? -6.931 11.823 13.192 1.00 94.00 81 GLN A CA 1
ATOM 640 C C . GLN A 1 81 ? -7.696 11.273 11.981 1.00 94.00 81 GLN A C 1
ATOM 642 O O . GLN A 1 81 ? -8.904 11.441 11.861 1.00 94.00 81 GLN A O 1
ATOM 647 N N . GLN A 1 82 ? -6.988 10.588 11.084 1.00 94.56 82 GLN A N 1
ATOM 648 C CA . GLN A 1 82 ? -7.582 9.997 9.895 1.00 94.56 82 GLN A CA 1
ATOM 649 C C . GLN A 1 82 ? -8.108 8.583 10.175 1.00 94.56 82 GLN A C 1
ATOM 651 O O . GLN A 1 82 ? -9.120 8.194 9.604 1.00 94.56 82 GLN A O 1
ATOM 656 N N . ALA A 1 83 ? -7.453 7.826 11.060 1.00 95.56 83 ALA A N 1
ATOM 657 C CA . ALA A 1 83 ? -7.849 6.465 11.416 1.00 95.56 83 ALA A CA 1
ATOM 658 C C . ALA A 1 83 ? -9.149 6.413 12.239 1.00 95.56 83 ALA A C 1
ATOM 660 O O . ALA A 1 83 ? -9.950 5.506 12.037 1.00 95.56 83 ALA A O 1
ATOM 661 N N . VAL A 1 84 ? -9.392 7.394 13.120 1.00 95.31 84 VAL A N 1
ATOM 662 C CA . VAL A 1 84 ? -10.602 7.461 13.967 1.00 95.31 84 VAL A CA 1
ATOM 663 C C . VAL A 1 84 ? -11.889 7.519 13.137 1.00 95.31 84 VAL A C 1
ATOM 665 O O . VAL A 1 84 ? -12.896 6.960 13.559 1.00 95.31 84 VAL A O 1
ATOM 668 N N . LYS A 1 85 ? -11.838 8.075 11.919 1.00 94.69 85 LYS A N 1
ATOM 669 C CA . LYS A 1 85 ? -12.976 8.114 10.983 1.00 94.69 85 LYS A CA 1
ATOM 670 C C . LYS A 1 85 ? -13.517 6.729 10.619 1.00 94.69 85 LYS A C 1
ATOM 672 O O . LYS A 1 85 ? -14.649 6.613 10.189 1.00 94.69 85 LYS A O 1
ATOM 677 N N . VAL A 1 86 ? -12.737 5.661 10.800 1.00 95.31 86 VAL A N 1
ATOM 678 C CA . VAL A 1 86 ? -13.196 4.282 10.541 1.00 95.31 86 VAL A CA 1
ATOM 679 C C . VAL A 1 86 ? -14.248 3.813 11.546 1.00 95.31 86 VAL A C 1
ATOM 681 O O . VAL A 1 86 ? -14.954 2.848 11.267 1.00 95.31 86 VAL A O 1
ATOM 684 N N . LEU A 1 87 ? -14.389 4.492 12.688 1.00 93.38 87 LEU A N 1
ATOM 685 C CA . LEU A 1 87 ? -15.484 4.236 13.624 1.00 93.38 87 LEU A CA 1
ATOM 686 C C . LEU A 1 87 ? -16.845 4.706 13.083 1.00 93.38 87 LEU A C 1
ATOM 688 O O . LEU A 1 87 ? -17.863 4.268 13.600 1.00 93.38 87 LEU A O 1
ATOM 692 N N . GLU A 1 88 ? -16.872 5.554 12.051 1.00 92.25 88 GLU A N 1
ATOM 693 C CA . GLU A 1 88 ? -18.099 5.968 11.365 1.00 92.25 88 GLU A CA 1
ATOM 694 C C . GLU A 1 88 ? -18.624 4.836 10.459 1.00 92.25 88 GLU A C 1
ATOM 696 O O . GLU A 1 88 ? -17.858 4.023 9.923 1.00 92.25 88 GLU A O 1
ATOM 701 N N . ASP A 1 89 ? -19.941 4.774 10.255 1.00 89.81 89 ASP A N 1
ATOM 702 C CA . ASP A 1 89 ? -20.578 3.666 9.531 1.00 89.81 89 ASP A CA 1
ATOM 703 C C . ASP A 1 89 ? -20.242 3.651 8.036 1.00 89.81 89 ASP A C 1
ATOM 705 O O . ASP A 1 89 ? -19.907 2.595 7.490 1.00 89.81 89 ASP A O 1
ATOM 709 N N . GLU A 1 90 ? -20.232 4.818 7.385 1.00 91.00 90 GLU A N 1
ATOM 710 C CA . GLU A 1 90 ? -19.988 4.940 5.939 1.00 91.00 90 GLU A CA 1
ATOM 711 C C . GLU A 1 90 ? -18.525 4.707 5.529 1.00 91.00 90 GLU A C 1
ATOM 713 O O . GLU A 1 90 ? -18.213 4.518 4.346 1.00 91.00 90 GLU A O 1
ATOM 718 N N . VAL A 1 91 ? -17.611 4.696 6.502 1.00 94.38 91 VAL A N 1
ATOM 719 C CA . VAL A 1 91 ? -16.179 4.532 6.267 1.00 94.38 91 VAL A CA 1
ATOM 720 C C . VAL A 1 91 ? -15.775 3.088 6.540 1.00 94.38 91 VAL A C 1
ATOM 722 O O . VAL A 1 91 ? -15.848 2.567 7.655 1.00 94.38 91 VAL A O 1
ATOM 725 N N . ALA A 1 92 ? -15.287 2.425 5.499 1.00 94.31 92 ALA A N 1
ATOM 726 C CA . ALA A 1 92 ? -14.639 1.129 5.605 1.00 94.31 92 ALA A CA 1
ATOM 727 C C . ALA A 1 92 ? -13.121 1.282 5.455 1.00 94.31 92 ALA A C 1
ATOM 729 O O . ALA A 1 92 ? -12.602 2.326 5.047 1.00 94.31 92 ALA A O 1
ATOM 730 N N . CYS A 1 93 ? -12.392 0.218 5.775 1.00 95.25 93 CYS A N 1
ATOM 731 C CA . CYS A 1 93 ? -10.958 0.159 5.555 1.00 95.25 93 CYS A CA 1
ATOM 732 C C . CYS A 1 93 ? -10.556 -1.127 4.843 1.00 95.25 93 CYS A C 1
ATOM 734 O O . CYS A 1 93 ? -11.248 -2.143 4.912 1.00 95.25 93 CYS A O 1
ATOM 736 N N . ASP A 1 94 ? -9.416 -1.079 4.165 1.00 95.88 94 ASP A N 1
ATOM 737 C CA . ASP A 1 94 ? -8.845 -2.238 3.510 1.00 95.88 94 ASP A CA 1
ATOM 738 C C . ASP A 1 94 ? -7.316 -2.192 3.505 1.00 95.88 94 ASP A C 1
ATOM 740 O O . ASP A 1 94 ? -6.696 -1.175 3.186 1.00 95.88 94 ASP A O 1
ATOM 744 N N . ILE A 1 95 ? -6.693 -3.317 3.852 1.00 95.81 95 ILE A N 1
ATOM 745 C CA . ILE A 1 95 ? -5.238 -3.477 3.876 1.00 95.81 95 ILE A CA 1
ATOM 746 C C . ILE A 1 95 ? -4.848 -4.429 2.750 1.00 95.81 95 ILE A C 1
ATOM 748 O O . ILE A 1 95 ? -4.934 -5.655 2.852 1.00 95.81 95 ILE A O 1
ATOM 752 N N . ILE A 1 96 ? -4.372 -3.846 1.656 1.00 96.56 96 ILE A N 1
ATOM 753 C CA . ILE A 1 96 ? -4.004 -4.561 0.440 1.00 96.56 96 ILE A CA 1
ATOM 754 C C . ILE A 1 96 ? -2.556 -5.032 0.568 1.00 96.56 96 ILE A C 1
ATOM 756 O O . ILE A 1 96 ? -1.608 -4.242 0.580 1.00 96.56 96 ILE A O 1
ATOM 760 N N . LYS A 1 97 ? -2.363 -6.350 0.641 1.00 95.38 97 LYS A N 1
ATOM 761 C CA . LYS A 1 97 ? -1.033 -6.965 0.650 1.00 95.38 97 LYS A CA 1
ATOM 762 C C . LYS A 1 97 ? -0.445 -6.957 -0.761 1.00 95.38 97 LYS A C 1
ATOM 764 O O . LYS A 1 97 ? -0.900 -7.687 -1.634 1.00 95.38 97 LYS A O 1
ATOM 769 N N . ILE A 1 98 ? 0.598 -6.152 -0.963 1.00 95.88 98 ILE A N 1
ATOM 770 C CA . ILE A 1 98 ? 1.352 -6.082 -2.229 1.00 95.88 98 ILE A CA 1
ATOM 771 C C . ILE A 1 98 ? 2.626 -6.940 -2.200 1.00 95.88 98 ILE A C 1
ATOM 773 O O . ILE A 1 98 ? 3.196 -7.258 -3.245 1.00 95.88 98 ILE A O 1
ATOM 777 N N . GLY A 1 99 ? 3.074 -7.339 -1.005 1.00 92.50 99 GLY A N 1
ATOM 778 C CA . GLY A 1 99 ? 4.204 -8.247 -0.824 1.00 92.50 99 GLY A CA 1
ATOM 779 C C . GLY A 1 99 ? 3.925 -9.641 -1.394 1.00 92.50 99 GLY A C 1
ATOM 780 O O . GLY A 1 99 ? 2.876 -10.224 -1.131 1.00 92.50 99 GLY A O 1
ATOM 781 N N . GLY A 1 100 ? 4.880 -10.177 -2.156 1.00 91.44 100 GLY A N 1
ATOM 782 C CA . GLY A 1 100 ? 4.796 -11.507 -2.776 1.00 91.44 100 GLY A CA 1
ATOM 783 C C . GLY A 1 100 ? 4.264 -11.520 -4.214 1.00 91.44 100 GLY A C 1
ATOM 784 O O . GLY A 1 100 ? 4.491 -12.494 -4.923 1.00 91.44 100 GLY A O 1
ATOM 785 N N . ILE A 1 101 ? 3.647 -10.431 -4.695 1.00 92.69 101 ILE A N 1
ATOM 786 C CA . ILE A 1 101 ? 3.166 -10.341 -6.091 1.00 92.69 101 ILE A CA 1
ATOM 787 C C . ILE A 1 101 ? 4.343 -10.291 -7.079 1.00 92.69 101 ILE A C 1
ATOM 789 O O . ILE A 1 101 ? 4.278 -10.817 -8.190 1.00 92.69 101 ILE A O 1
ATOM 793 N N . VAL A 1 102 ? 5.448 -9.659 -6.677 1.00 94.00 102 VAL A N 1
ATOM 794 C CA . VAL A 1 102 ? 6.655 -9.509 -7.493 1.00 94.00 102 VAL A CA 1
ATOM 795 C C . VAL A 1 102 ? 7.824 -10.198 -6.795 1.00 94.00 102 VAL A C 1
ATOM 797 O O . VAL A 1 102 ? 8.155 -9.848 -5.668 1.00 94.00 102 VAL A O 1
ATOM 800 N N . ARG A 1 103 ? 8.472 -11.151 -7.482 1.00 92.69 103 ARG A N 1
ATOM 801 C CA . ARG A 1 103 ? 9.606 -11.924 -6.935 1.00 92.69 103 ARG A CA 1
ATOM 802 C C . ARG A 1 103 ? 10.876 -11.088 -6.739 1.00 92.69 103 ARG A C 1
ATOM 804 O O . ARG A 1 103 ? 11.587 -11.265 -5.762 1.00 92.69 103 ARG A O 1
ATOM 811 N N . ASN A 1 104 ? 11.176 -10.192 -7.681 1.00 94.88 104 ASN A N 1
ATOM 812 C CA . ASN A 1 104 ? 12.387 -9.368 -7.640 1.00 94.88 104 ASN A CA 1
ATOM 813 C C . ASN A 1 104 ? 12.146 -8.083 -6.821 1.00 94.88 104 ASN A C 1
ATOM 815 O O . ASN A 1 104 ? 11.226 -7.317 -7.129 1.00 94.88 104 ASN A O 1
ATOM 819 N N . LYS A 1 105 ? 13.010 -7.835 -5.827 1.00 94.38 105 LYS A N 1
ATOM 820 C CA . LYS A 1 105 ? 12.940 -6.688 -4.907 1.00 94.38 105 LYS A CA 1
ATOM 821 C C . LYS A 1 105 ? 13.043 -5.335 -5.619 1.00 94.38 105 LYS A C 1
ATOM 823 O O . LYS A 1 105 ? 12.244 -4.448 -5.340 1.00 94.38 105 LYS A O 1
ATOM 828 N N . GLU A 1 106 ? 13.955 -5.169 -6.570 1.00 95.50 106 GLU A N 1
ATOM 829 C CA . GLU A 1 106 ? 14.110 -3.908 -7.312 1.00 95.50 106 GLU A CA 1
ATOM 830 C C . GLU A 1 106 ? 12.866 -3.590 -8.138 1.00 95.50 106 GLU A C 1
ATOM 832 O O . GLU A 1 106 ? 12.371 -2.462 -8.156 1.00 95.50 106 GLU A O 1
ATOM 837 N N . ARG A 1 107 ? 12.311 -4.612 -8.800 1.00 95.44 107 ARG A N 1
ATOM 838 C CA . ARG A 1 107 ? 11.078 -4.465 -9.579 1.00 95.44 107 ARG A CA 1
ATOM 839 C C . ARG A 1 107 ? 9.896 -4.117 -8.676 1.00 95.44 107 ARG A C 1
ATOM 841 O O . ARG A 1 107 ? 9.057 -3.311 -9.076 1.00 95.44 107 ARG A O 1
ATOM 848 N N . PHE A 1 108 ? 9.834 -4.704 -7.482 1.00 96.50 108 PHE A N 1
ATOM 849 C CA . PHE A 1 108 ? 8.831 -4.374 -6.475 1.00 96.50 108 PHE A CA 1
ATOM 850 C C . PHE A 1 108 ? 8.934 -2.906 -6.043 1.00 96.50 108 PHE A C 1
ATOM 852 O O . PHE A 1 108 ? 7.936 -2.193 -6.105 1.00 96.50 108 PHE A O 1
ATOM 859 N N . VAL A 1 109 ? 10.137 -2.423 -5.709 1.00 95.75 109 VAL A N 1
ATOM 860 C CA . VAL A 1 109 ? 10.360 -1.019 -5.323 1.00 95.75 109 VAL A CA 1
ATOM 861 C C . VAL A 1 109 ? 9.977 -0.068 -6.458 1.00 95.75 109 VAL A C 1
ATOM 863 O O . VAL A 1 109 ? 9.226 0.874 -6.222 1.00 95.75 109 VAL A O 1
ATOM 866 N N . LYS A 1 110 ? 10.384 -0.353 -7.704 1.00 95.81 110 LYS A N 1
ATOM 867 C CA . LYS A 1 110 ? 10.016 0.462 -8.877 1.00 95.81 110 LYS A CA 1
ATOM 868 C C . LYS A 1 110 ? 8.499 0.502 -9.118 1.00 95.81 110 LYS A C 1
ATOM 870 O O . LYS A 1 110 ? 7.961 1.558 -9.439 1.00 95.81 110 LYS A O 1
ATOM 875 N N . ARG A 1 111 ? 7.779 -0.618 -8.953 1.00 96.44 111 ARG A N 1
ATOM 876 C CA . ARG A 1 111 ? 6.305 -0.661 -9.100 1.00 96.44 111 ARG A CA 1
ATOM 877 C C . ARG A 1 111 ? 5.570 -0.001 -7.936 1.00 96.44 111 ARG A C 1
ATOM 879 O O . ARG A 1 111 ? 4.556 0.648 -8.163 1.00 96.44 111 ARG A O 1
ATOM 886 N N . ARG A 1 112 ? 6.083 -0.126 -6.712 1.00 96.00 112 ARG A N 1
ATOM 887 C CA . ARG A 1 112 ? 5.551 0.586 -5.546 1.00 96.00 112 ARG A CA 1
ATOM 888 C C . ARG A 1 112 ? 5.736 2.095 -5.697 1.00 96.00 112 ARG A C 1
ATOM 890 O O . ARG A 1 112 ? 4.787 2.834 -5.485 1.00 96.00 112 ARG A O 1
ATOM 897 N N . GLN A 1 113 ? 6.915 2.541 -6.131 1.00 95.88 113 GLN A N 1
ATOM 898 C CA . GLN A 1 113 ? 7.175 3.957 -6.396 1.00 95.88 113 GLN A CA 1
ATOM 899 C C . GLN A 1 113 ? 6.278 4.494 -7.516 1.00 95.88 113 GLN A C 1
ATOM 901 O O . GLN A 1 113 ? 5.744 5.588 -7.404 1.00 95.88 113 GLN A O 1
ATOM 906 N N . ARG A 1 114 ? 6.041 3.698 -8.565 1.00 96.06 114 ARG A N 1
ATOM 907 C CA . ARG A 1 114 ? 5.091 4.033 -9.636 1.00 96.06 114 ARG A CA 1
ATOM 908 C C . ARG A 1 114 ? 3.664 4.262 -9.125 1.00 96.06 114 ARG A C 1
ATOM 910 O O . ARG A 1 114 ? 2.974 5.111 -9.673 1.00 96.06 114 ARG A O 1
ATOM 917 N N . LEU A 1 115 ? 3.217 3.505 -8.120 1.00 96.00 115 LEU A N 1
ATOM 918 C CA . LEU A 1 115 ? 1.895 3.685 -7.511 1.00 96.00 115 LEU A CA 1
ATOM 919 C C . LEU A 1 115 ? 1.785 5.031 -6.776 1.00 96.00 115 LEU A C 1
ATOM 921 O O . LEU A 1 115 ? 0.739 5.665 -6.835 1.00 96.00 115 LEU A O 1
ATOM 925 N N . VAL A 1 116 ? 2.864 5.463 -6.115 1.00 95.38 116 VAL A N 1
ATOM 926 C CA . VAL A 1 116 ? 2.946 6.777 -5.453 1.00 95.38 116 VAL A CA 1
ATOM 927 C C . VAL A 1 116 ? 2.998 7.901 -6.495 1.00 95.38 116 VAL A C 1
ATOM 929 O O . VAL A 1 116 ? 2.254 8.878 -6.406 1.00 95.38 116 VAL A O 1
ATOM 932 N N . GLY A 1 117 ? 3.818 7.715 -7.532 1.00 95.12 117 GLY A N 1
ATOM 933 C CA . GLY A 1 117 ? 4.087 8.714 -8.562 1.00 95.12 117 GLY A CA 1
ATOM 934 C C . GLY A 1 117 ? 5.154 9.735 -8.140 1.00 95.12 117 GLY A C 1
ATOM 935 O O . GLY A 1 117 ? 5.660 9.666 -7.016 1.00 95.12 117 GLY A O 1
ATOM 936 N N . PRO A 1 118 ? 5.526 10.662 -9.040 1.00 95.06 118 PRO A N 1
ATOM 937 C CA . PRO A 1 118 ? 6.365 11.808 -8.687 1.00 95.06 118 PRO A CA 1
ATOM 938 C C . PRO A 1 118 ? 5.623 12.675 -7.662 1.00 95.06 118 PRO A C 1
ATOM 940 O O . PRO A 1 118 ? 4.423 12.900 -7.822 1.00 95.06 118 PRO A O 1
ATOM 943 N N . ASP A 1 119 ? 6.300 13.060 -6.580 1.00 92.81 119 ASP A N 1
ATOM 944 C CA . ASP A 1 119 ? 5.767 13.879 -5.474 1.00 92.81 119 ASP A CA 1
ATOM 945 C C . ASP A 1 119 ? 4.416 13.415 -4.894 1.00 92.81 119 ASP A C 1
ATOM 947 O O . ASP A 1 119 ? 3.653 14.192 -4.327 1.00 92.81 119 ASP A O 1
ATOM 951 N N . GLY A 1 120 ? 4.080 12.128 -5.043 1.00 93.19 120 GLY A N 1
ATOM 952 C CA . GLY A 1 120 ? 2.789 11.593 -4.603 1.00 93.19 120 GLY A CA 1
ATOM 953 C C . GLY A 1 120 ? 1.594 11.981 -5.483 1.00 93.19 120 GLY A C 1
ATOM 954 O O . GLY A 1 120 ? 0.459 11.682 -5.116 1.00 93.19 120 GLY A O 1
ATOM 955 N N . ALA A 1 121 ? 1.805 12.593 -6.653 1.00 95.00 121 ALA A N 1
ATOM 956 C CA . ALA A 1 121 ? 0.727 13.093 -7.511 1.00 95.00 121 ALA A CA 1
ATOM 957 C C . ALA A 1 121 ? -0.244 11.991 -7.978 1.00 95.00 121 ALA A C 1
ATOM 959 O O . ALA A 1 121 ? -1.454 12.200 -8.036 1.00 95.00 121 ALA A O 1
ATOM 960 N N . THR A 1 122 ? 0.267 10.791 -8.283 1.00 95.44 122 THR A N 1
ATOM 961 C CA . THR A 1 122 ? -0.570 9.652 -8.716 1.00 95.44 122 THR A CA 1
ATOM 962 C C . THR A 1 122 ? -1.450 9.154 -7.574 1.00 95.44 122 THR A C 1
ATOM 964 O O . THR A 1 122 ? -2.636 8.890 -7.777 1.00 95.44 122 THR A O 1
ATOM 967 N N . LEU A 1 123 ? -0.882 9.062 -6.371 1.00 95.06 123 LEU A N 1
ATOM 968 C CA . LEU A 1 123 ? -1.620 8.699 -5.169 1.00 95.06 123 LEU A CA 1
ATOM 969 C C . LEU A 1 123 ? -2.681 9.760 -4.866 1.00 95.06 123 LEU A C 1
ATOM 971 O O . LEU A 1 123 ? -3.844 9.405 -4.692 1.00 95.06 123 LEU A O 1
ATOM 975 N N . LYS A 1 124 ? -2.327 11.051 -4.917 1.00 95.62 124 LYS A N 1
ATOM 976 C CA . LYS A 1 124 ? -3.275 12.133 -4.636 1.00 95.62 124 LYS A CA 1
ATOM 977 C C . LYS A 1 124 ? -4.439 12.179 -5.626 1.00 95.62 124 LYS A C 1
ATOM 979 O O . LYS A 1 124 ? -5.584 12.364 -5.223 1.00 95.62 124 LYS A O 1
ATOM 984 N N . ALA A 1 125 ? -4.170 11.942 -6.909 1.00 95.94 125 ALA A N 1
ATOM 985 C CA . ALA A 1 125 ? -5.214 11.821 -7.923 1.00 95.94 125 ALA A CA 1
ATOM 986 C C . ALA A 1 125 ? -6.158 10.638 -7.642 1.00 95.94 125 ALA A C 1
ATOM 988 O O . ALA A 1 125 ? -7.373 10.772 -7.782 1.00 95.94 125 ALA A O 1
ATOM 989 N N . LEU A 1 126 ? -5.622 9.489 -7.210 1.00 96.50 126 LEU A N 1
ATOM 990 C CA . LEU A 1 126 ? -6.445 8.341 -6.817 1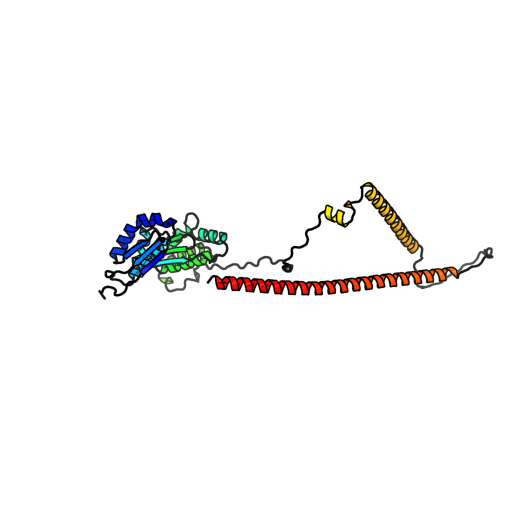.00 96.50 126 LEU A CA 1
ATOM 991 C C . LEU A 1 126 ? -7.317 8.647 -5.597 1.00 96.50 126 LEU A C 1
ATOM 993 O O . LEU A 1 126 ? -8.483 8.256 -5.598 1.00 96.50 126 LEU A O 1
ATOM 997 N N . GLU A 1 127 ? -6.800 9.372 -4.602 1.00 95.69 127 GLU A N 1
ATOM 998 C CA . GLU A 1 127 ? -7.593 9.803 -3.443 1.00 95.69 127 GLU A CA 1
ATOM 999 C C . GLU A 1 127 ? -8.791 10.661 -3.864 1.00 95.69 127 GLU A C 1
ATOM 1001 O O . GLU A 1 127 ? -9.927 10.366 -3.498 1.00 95.69 127 GLU A O 1
ATOM 1006 N N . LEU A 1 128 ? -8.562 11.679 -4.701 1.00 95.75 128 LEU A N 1
ATOM 1007 C CA . LEU A 1 128 ? -9.607 12.608 -5.151 1.00 95.75 128 LEU A CA 1
ATOM 1008 C C . LEU A 1 128 ? -10.670 11.945 -6.040 1.00 95.75 128 LEU A C 1
ATOM 1010 O O . LEU A 1 128 ? -11.838 12.343 -6.026 1.00 95.75 128 LEU A O 1
ATOM 1014 N N . LEU A 1 129 ? -10.278 10.944 -6.833 1.00 95.88 129 LEU A N 1
ATOM 1015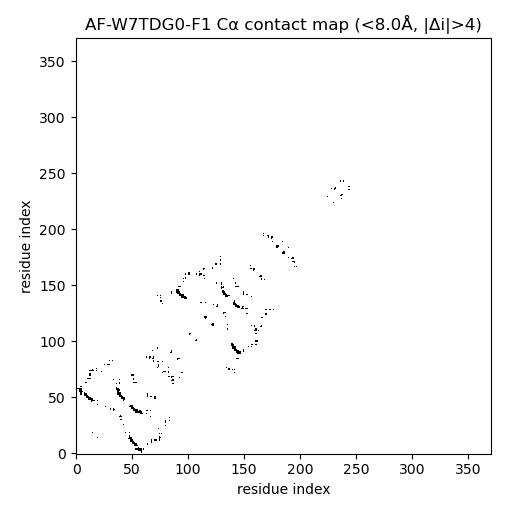 C CA . LEU A 1 129 ? -11.200 10.218 -7.707 1.00 95.88 129 LEU A CA 1
ATOM 1016 C C . LEU A 1 129 ? -12.041 9.187 -6.957 1.00 95.88 129 LEU A C 1
ATOM 1018 O O . LEU A 1 129 ? -13.187 8.961 -7.332 1.00 95.88 129 LEU A O 1
ATOM 1022 N N . THR A 1 130 ? -11.477 8.549 -5.931 1.00 95.06 130 THR A N 1
ATOM 1023 C CA . THR A 1 130 ? -12.146 7.460 -5.201 1.00 95.06 130 THR A CA 1
ATOM 1024 C C . THR A 1 130 ? -12.805 7.912 -3.900 1.00 95.06 130 THR A C 1
ATOM 1026 O O . THR A 1 130 ? -13.598 7.157 -3.342 1.00 95.06 130 THR A O 1
ATOM 1029 N N . GLY A 1 131 ? -12.498 9.122 -3.418 1.00 94.38 131 GLY A N 1
ATOM 1030 C CA . GLY A 1 131 ? -12.921 9.593 -2.097 1.00 94.38 131 GLY A CA 1
ATOM 1031 C C . GLY A 1 131 ? -12.265 8.811 -0.956 1.00 94.38 131 GLY A C 1
ATOM 1032 O O . GLY A 1 131 ? -12.759 8.828 0.168 1.00 94.38 131 GLY A O 1
ATOM 1033 N N . CYS A 1 132 ? -11.183 8.082 -1.244 1.00 96.06 132 CYS A N 1
ATOM 1034 C CA . CYS A 1 132 ? -10.463 7.285 -0.264 1.00 96.06 132 CYS A CA 1
ATOM 1035 C C . CYS A 1 132 ? -9.181 7.988 0.182 1.00 96.06 132 CYS A C 1
ATOM 1037 O O . CYS A 1 132 ? -8.510 8.643 -0.607 1.00 96.06 132 CYS A O 1
ATOM 1039 N N . PHE A 1 133 ? -8.790 7.774 1.432 1.00 96.38 133 PHE A N 1
ATOM 1040 C CA . PHE A 1 133 ? -7.442 8.038 1.917 1.00 96.38 133 PHE A CA 1
ATOM 1041 C C . PHE A 1 133 ? -6.563 6.817 1.649 1.00 96.38 133 PHE A C 1
ATOM 1043 O O . PHE A 1 133 ? -6.946 5.702 2.014 1.00 96.38 133 PHE A O 1
ATOM 1050 N N . ILE A 1 134 ? -5.400 7.006 1.023 1.00 96.38 134 ILE A N 1
ATOM 1051 C CA . ILE A 1 134 ? -4.526 5.901 0.617 1.00 96.38 134 ILE A CA 1
ATOM 1052 C C . ILE A 1 134 ? -3.138 6.122 1.210 1.00 96.38 134 ILE A C 1
ATOM 1054 O O . ILE A 1 134 ? -2.538 7.176 1.058 1.00 96.38 134 ILE A O 1
ATOM 1058 N N . LEU A 1 135 ? -2.576 5.100 1.848 1.00 95.19 135 LEU A N 1
ATOM 1059 C CA . LEU A 1 135 ? -1.225 5.159 2.389 1.00 95.19 135 LEU A CA 1
ATOM 1060 C C . LEU A 1 135 ? -0.431 3.928 1.955 1.00 95.19 135 LEU A C 1
ATOM 1062 O O . LEU A 1 135 ? -0.788 2.783 2.237 1.00 95.19 135 LEU A O 1
ATOM 1066 N N . VAL A 1 136 ? 0.675 4.167 1.251 1.00 95.00 136 VAL A N 1
ATOM 1067 C CA . VAL A 1 136 ? 1.584 3.118 0.776 1.00 95.00 136 VAL A CA 1
ATOM 1068 C C . VAL A 1 136 ? 2.715 2.951 1.784 1.00 95.00 136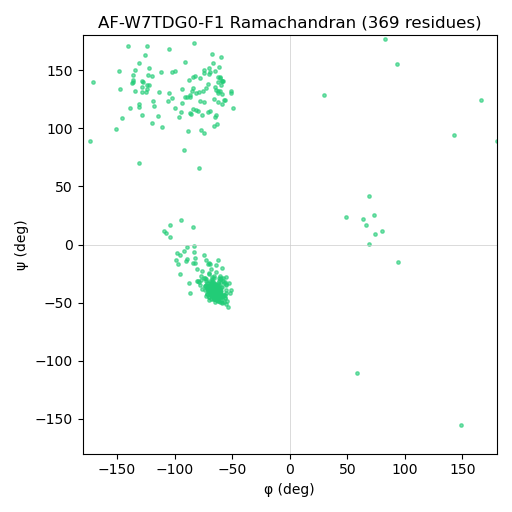 VAL A C 1
ATOM 1070 O O . VAL A 1 136 ? 3.546 3.841 1.941 1.00 95.00 136 VAL A O 1
ATOM 1073 N N . GLN A 1 137 ? 2.783 1.795 2.449 1.00 90.75 137 GLN A N 1
ATOM 1074 C CA . GLN A 1 137 ? 3.771 1.550 3.500 1.00 90.75 137 GLN A CA 1
ATOM 1075 C C . GLN A 1 137 ? 4.353 0.139 3.414 1.00 90.75 137 GLN A C 1
ATOM 1077 O O . GLN A 1 137 ? 3.665 -0.873 3.561 1.00 90.75 137 GLN A O 1
ATOM 1082 N N . GLY A 1 138 ? 5.666 0.063 3.185 1.00 89.88 138 GLY A N 1
ATOM 1083 C CA . GLY A 1 138 ? 6.392 -1.204 3.120 1.00 89.88 138 GLY A CA 1
ATOM 1084 C C . GLY A 1 138 ? 5.836 -2.144 2.045 1.00 89.88 138 GLY A C 1
ATOM 1085 O O . GLY A 1 138 ? 5.997 -1.881 0.849 1.00 89.88 138 GLY A O 1
ATOM 1086 N N . ASN A 1 139 ? 5.207 -3.233 2.502 1.00 94.19 139 ASN A N 1
ATOM 1087 C CA . ASN A 1 139 ? 4.647 -4.325 1.694 1.00 94.19 139 ASN A CA 1
ATOM 1088 C C . ASN A 1 139 ? 3.111 -4.319 1.639 1.00 94.19 139 ASN A C 1
ATOM 1090 O O . ASN A 1 139 ? 2.498 -5.288 1.177 1.00 94.19 139 ASN A O 1
ATOM 1094 N N . THR A 1 140 ? 2.490 -3.251 2.125 1.00 95.12 140 THR A N 1
ATOM 1095 C CA . THR A 1 140 ? 1.039 -3.094 2.208 1.00 95.12 140 THR A CA 1
ATOM 1096 C C . THR A 1 140 ? 0.626 -1.714 1.720 1.00 95.12 140 THR A C 1
ATOM 1098 O O . THR A 1 140 ? 1.375 -0.746 1.847 1.00 95.12 140 THR A O 1
ATOM 1101 N N . VAL A 1 141 ? -0.576 -1.624 1.171 1.00 96.75 141 VAL A N 1
ATOM 1102 C CA . VAL A 1 141 ? -1.247 -0.358 0.879 1.00 96.75 141 VAL A CA 1
ATOM 1103 C C . VAL A 1 141 ? -2.517 -0.345 1.707 1.00 96.75 141 VAL A C 1
ATOM 1105 O O . VAL A 1 141 ? -3.331 -1.255 1.577 1.00 96.75 141 VAL A O 1
ATOM 1108 N N . ALA A 1 142 ? -2.648 0.630 2.593 1.00 96.69 142 ALA A N 1
ATOM 1109 C CA . ALA A 1 142 ? -3.854 0.822 3.376 1.00 96.69 142 ALA A CA 1
ATOM 1110 C C . ALA A 1 142 ? -4.755 1.832 2.657 1.00 96.69 142 ALA A C 1
ATOM 1112 O O . ALA A 1 142 ? -4.271 2.859 2.185 1.00 96.69 142 ALA A O 1
ATOM 1113 N N . ALA A 1 143 ? -6.042 1.524 2.555 1.00 96.81 143 ALA A N 1
ATOM 1114 C CA . ALA A 1 143 ? -7.058 2.387 1.972 1.00 96.81 143 ALA A CA 1
ATOM 1115 C C . ALA A 1 143 ? -8.219 2.543 2.961 1.00 96.81 143 ALA A C 1
ATOM 1117 O O . ALA A 1 143 ? -8.604 1.576 3.615 1.00 96.81 143 ALA A O 1
ATOM 1118 N N . MET A 1 144 ? -8.774 3.747 3.075 1.00 96.12 144 MET A N 1
ATOM 1119 C CA . MET A 1 144 ? -9.943 4.035 3.913 1.00 96.12 144 MET A CA 1
ATOM 1120 C C . MET A 1 144 ? -10.917 4.928 3.164 1.00 96.12 144 MET A C 1
ATOM 1122 O O . MET A 1 144 ? -10.479 5.855 2.490 1.00 96.12 144 MET A O 1
ATOM 1126 N N . GLY A 1 145 ? -12.216 4.687 3.289 1.00 96.12 145 GLY A N 1
ATOM 1127 C CA . GLY A 1 145 ? -13.245 5.501 2.644 1.00 96.12 145 GLY A CA 1
ATOM 1128 C C . GLY A 1 145 ? -14.482 4.684 2.273 1.00 96.12 145 GLY A C 1
ATOM 1129 O O . GLY A 1 145 ? -14.728 3.640 2.883 1.00 96.12 145 GLY A O 1
ATOM 1130 N N . PRO A 1 146 ? -15.255 5.123 1.266 1.00 96.62 146 PRO A N 1
ATOM 1131 C CA . PRO A 1 146 ? -16.475 4.433 0.870 1.00 96.62 146 PRO A CA 1
ATOM 1132 C C . PRO A 1 146 ? -16.166 3.083 0.212 1.00 96.62 146 PRO A C 1
ATOM 1134 O O . PRO A 1 146 ? -15.182 2.928 -0.519 1.00 96.62 146 PRO A O 1
ATOM 1137 N N . TYR A 1 147 ? -17.059 2.108 0.393 1.00 94.88 147 TYR A N 1
ATOM 1138 C CA . TYR A 1 147 ? -16.884 0.739 -0.112 1.00 94.88 147 TYR A CA 1
ATOM 1139 C C . TYR A 1 147 ? -16.632 0.673 -1.631 1.00 94.88 147 TYR A C 1
ATOM 1141 O O . TYR A 1 147 ? -15.747 -0.051 -2.099 1.00 94.88 147 TYR A O 1
ATOM 1149 N N . LYS A 1 148 ? -17.363 1.483 -2.415 1.00 94.69 148 LYS A N 1
ATOM 1150 C CA . LYS A 1 148 ? -17.171 1.591 -3.874 1.00 94.69 148 LYS A CA 1
ATOM 1151 C C . LYS A 1 148 ? -15.751 2.059 -4.215 1.00 94.69 148 LYS A C 1
ATOM 1153 O O . LYS A 1 148 ? -15.108 1.467 -5.082 1.00 94.69 148 LYS A O 1
ATOM 1158 N N . GLY A 1 149 ? -15.250 3.073 -3.508 1.00 95.88 149 GLY A N 1
ATOM 1159 C CA . GLY A 1 149 ? -13.904 3.615 -3.693 1.00 95.88 149 GLY A CA 1
ATOM 1160 C C . GLY A 1 149 ? -12.823 2.589 -3.360 1.00 95.88 149 GLY A C 1
ATOM 1161 O O . GLY A 1 149 ? -11.931 2.347 -4.171 1.00 95.88 149 GLY A O 1
ATOM 1162 N N . ILE A 1 150 ? -12.958 1.886 -2.234 1.00 96.25 150 ILE A N 1
ATOM 1163 C CA . ILE A 1 150 ? -12.004 0.857 -1.796 1.00 96.25 150 ILE A CA 1
ATOM 1164 C C . ILE A 1 150 ? -11.877 -0.274 -2.821 1.00 96.25 150 ILE A C 1
ATOM 1166 O O . ILE A 1 150 ? -10.763 -0.693 -3.146 1.00 96.25 150 ILE A O 1
ATOM 1170 N N . LYS A 1 151 ? -12.998 -0.745 -3.384 1.00 96.31 151 LYS A N 1
ATOM 1171 C CA . LYS A 1 151 ? -12.988 -1.785 -4.425 1.00 96.31 151 LYS A CA 1
ATOM 1172 C C . LYS A 1 151 ? -12.213 -1.331 -5.665 1.00 96.31 151 LYS A C 1
ATOM 1174 O O . LYS A 1 151 ? -11.433 -2.104 -6.225 1.00 96.31 151 LYS A O 1
ATOM 1179 N N . LEU A 1 152 ? -12.389 -0.072 -6.070 1.00 95.81 152 LEU A N 1
ATOM 1180 C CA . LEU A 1 152 ? -11.638 0.519 -7.177 1.00 95.81 152 LEU A CA 1
ATOM 1181 C C . LEU A 1 152 ? -10.146 0.604 -6.839 1.00 95.81 152 LEU A C 1
ATOM 1183 O O . LEU A 1 152 ? -9.330 0.113 -7.617 1.00 95.81 152 LEU A O 1
ATOM 1187 N N . VAL A 1 153 ? -9.787 1.137 -5.665 1.00 97.25 153 VAL A N 1
ATOM 1188 C CA . VAL A 1 153 ? -8.390 1.234 -5.206 1.00 97.25 153 VAL A CA 1
ATOM 1189 C C . VAL A 1 153 ? -7.719 -0.138 -5.189 1.00 97.25 153 VAL A C 1
ATOM 1191 O O . VAL A 1 153 ? -6.619 -0.284 -5.722 1.00 97.25 153 VAL A O 1
ATOM 1194 N N . ARG A 1 154 ? -8.384 -1.170 -4.656 1.00 96.94 154 ARG A N 1
ATOM 1195 C CA . ARG A 1 154 ? -7.865 -2.544 -4.642 1.00 96.94 154 ARG A CA 1
ATOM 1196 C C . ARG A 1 154 ? -7.521 -3.041 -6.042 1.00 96.94 154 ARG A C 1
ATOM 1198 O O . ARG A 1 154 ? -6.427 -3.573 -6.234 1.00 96.94 154 ARG A O 1
ATOM 1205 N N . ASN A 1 155 ? -8.404 -2.827 -7.014 1.00 96.00 155 ASN A N 1
ATOM 1206 C CA . ASN A 1 155 ? -8.147 -3.215 -8.400 1.00 96.00 155 ASN A CA 1
ATOM 1207 C C . ASN A 1 155 ? -6.936 -2.464 -8.972 1.00 96.00 155 ASN A C 1
ATOM 1209 O O . ASN A 1 155 ? -6.008 -3.100 -9.469 1.00 96.00 155 ASN A O 1
ATOM 1213 N N . VAL A 1 156 ? -6.877 -1.136 -8.802 1.00 96.31 156 VAL A N 1
ATOM 1214 C CA . VAL A 1 156 ? -5.751 -0.315 -9.287 1.00 96.31 156 VAL A CA 1
ATOM 1215 C C . VAL A 1 156 ? -4.418 -0.752 -8.678 1.00 96.31 156 VAL A C 1
ATOM 1217 O O . VAL A 1 156 ? -3.420 -0.878 -9.389 1.00 96.31 156 VAL A O 1
ATOM 1220 N N . VAL A 1 157 ? -4.377 -1.004 -7.367 1.00 97.00 157 VAL A N 1
ATOM 1221 C CA . VAL A 1 157 ? -3.155 -1.405 -6.656 1.00 97.00 157 VAL A CA 1
ATOM 1222 C C . VAL A 1 157 ? -2.671 -2.776 -7.129 1.00 97.00 157 VAL A C 1
ATOM 1224 O O . VAL A 1 157 ? -1.482 -2.947 -7.422 1.00 97.00 157 VAL A O 1
ATOM 1227 N N . VAL A 1 158 ? -3.577 -3.753 -7.233 1.00 95.88 158 VAL A N 1
ATOM 1228 C CA . VAL A 1 158 ? -3.244 -5.110 -7.688 1.00 95.88 158 VAL A CA 1
ATOM 1229 C C . VAL A 1 158 ? -2.752 -5.089 -9.137 1.00 95.88 158 VAL A C 1
ATOM 1231 O O . VAL A 1 158 ? -1.720 -5.695 -9.441 1.00 95.88 158 VAL A O 1
ATOM 1234 N N . ASP A 1 159 ? -3.418 -4.348 -10.019 1.00 95.25 159 ASP A N 1
ATOM 1235 C CA . ASP A 1 159 ? -3.050 -4.247 -11.433 1.00 95.25 159 ASP A CA 1
ATOM 1236 C C . ASP A 1 159 ? -1.739 -3.477 -11.641 1.00 95.25 159 ASP A C 1
ATOM 1238 O O . ASP A 1 159 ? -0.890 -3.886 -12.445 1.00 95.25 159 ASP A O 1
ATOM 1242 N N . CYS A 1 160 ? -1.487 -2.450 -10.822 1.00 95.12 160 CYS A N 1
ATOM 1243 C CA . CYS A 1 160 ? -0.198 -1.763 -10.772 1.00 95.12 160 CYS A CA 1
ATOM 1244 C C . CYS A 1 160 ? 0.949 -2.734 -10.453 1.00 95.12 160 CYS A C 1
ATOM 1246 O O . CYS A 1 160 ? 2.002 -2.740 -11.108 1.00 95.12 160 CYS A O 1
ATOM 1248 N N . MET A 1 161 ? 0.727 -3.636 -9.493 1.00 95.38 161 MET A N 1
ATOM 1249 C CA . MET A 1 161 ? 1.692 -4.681 -9.151 1.00 95.38 161 MET A CA 1
ATOM 1250 C C . MET A 1 161 ? 1.817 -5.756 -10.238 1.00 95.38 161 MET A C 1
ATOM 1252 O O . MET A 1 161 ? 2.903 -6.320 -10.389 1.00 95.38 161 MET A O 1
ATOM 1256 N N . LYS A 1 162 ? 0.785 -5.976 -11.064 1.00 93.19 162 LYS A N 1
ATOM 1257 C CA . LYS A 1 162 ? 0.783 -6.871 -12.241 1.00 93.19 162 LYS A CA 1
ATOM 1258 C C . LYS A 1 162 ? 1.345 -6.242 -13.525 1.00 93.19 162 LYS A C 1
ATOM 1260 O O . LYS A 1 162 ? 1.247 -6.848 -14.588 1.00 93.19 162 LYS A O 1
ATOM 1265 N N . ASN A 1 163 ? 2.049 -5.110 -13.423 1.00 92.75 163 ASN A N 1
ATOM 1266 C CA . ASN A 1 163 ? 2.707 -4.398 -14.532 1.00 92.75 163 ASN A CA 1
A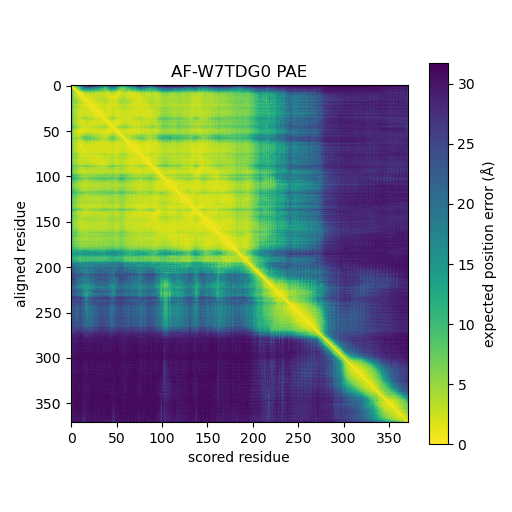TOM 1267 C C . ASN A 1 163 ? 1.803 -3.514 -15.401 1.00 92.75 163 ASN A C 1
ATOM 1269 O O . ASN A 1 163 ? 2.263 -3.057 -16.447 1.00 92.75 163 ASN A O 1
ATOM 1273 N N . ILE A 1 164 ? 0.568 -3.246 -14.993 1.00 92.25 164 ILE A N 1
ATOM 1274 C CA . ILE A 1 164 ? -0.267 -2.225 -15.630 1.00 92.25 164 ILE A CA 1
ATOM 1275 C C . ILE A 1 164 ? 0.110 -0.873 -15.001 1.00 92.25 164 ILE A C 1
ATOM 1277 O O . ILE A 1 164 ? 0.514 -0.816 -13.845 1.00 92.25 164 ILE A O 1
ATOM 1281 N N . HIS A 1 165 ? 0.122 0.225 -15.756 1.00 92.81 165 HIS A N 1
ATOM 1282 C CA . HIS A 1 165 ? 0.457 1.535 -15.180 1.00 92.81 165 HIS A CA 1
ATOM 1283 C C . HIS A 1 165 ? -0.793 2.161 -14.528 1.00 92.81 165 HIS A C 1
ATOM 1285 O O . HIS A 1 165 ? -1.840 2.176 -15.178 1.00 92.81 165 HIS A O 1
ATOM 1291 N N . PRO A 1 166 ? -0.721 2.723 -13.303 1.00 95.06 166 PRO A N 1
ATOM 1292 C CA . PRO A 1 166 ? -1.897 3.262 -12.606 1.00 95.06 166 PRO A CA 1
ATOM 1293 C C . PRO A 1 166 ? -2.580 4.399 -13.378 1.00 95.06 166 PRO A C 1
ATOM 1295 O O . PRO A 1 166 ? -3.795 4.547 -13.302 1.00 95.06 166 PRO A O 1
ATOM 1298 N N . ILE A 1 167 ? -1.828 5.135 -14.205 1.00 93.38 167 ILE A N 1
ATOM 1299 C CA . ILE A 1 167 ? -2.365 6.182 -15.092 1.00 93.38 167 ILE A CA 1
ATOM 1300 C C . ILE A 1 167 ? -3.520 5.704 -15.986 1.00 93.38 167 ILE A C 1
ATOM 1302 O O . ILE A 1 167 ? -4.427 6.481 -16.261 1.00 93.38 167 ILE A O 1
ATOM 1306 N N . TYR A 1 168 ? -3.522 4.439 -16.425 1.00 92.69 168 TYR A N 1
ATOM 1307 C CA . TYR A 1 168 ? -4.605 3.909 -17.257 1.00 92.69 168 TYR A CA 1
ATOM 1308 C C . TYR A 1 168 ? -5.905 3.808 -16.461 1.00 92.69 168 TYR A C 1
ATOM 1310 O O . TYR A 1 168 ? -6.962 4.214 -16.943 1.00 92.69 168 TYR A O 1
ATOM 1318 N N . HIS A 1 169 ? -5.820 3.343 -15.213 1.00 94.19 169 HIS A N 1
ATOM 1319 C CA . HIS A 1 169 ? -6.973 3.314 -14.323 1.00 94.19 169 HIS A CA 1
ATOM 1320 C C . HIS A 1 169 ? -7.423 4.719 -13.936 1.00 94.19 169 HIS A C 1
ATOM 1322 O O . HIS A 1 169 ? -8.620 4.963 -13.924 1.00 94.19 169 HIS A O 1
ATOM 1328 N N . ILE A 1 170 ? -6.498 5.652 -13.695 1.00 94.56 170 ILE A N 1
ATOM 1329 C CA . ILE A 1 170 ? -6.839 7.055 -13.412 1.00 94.56 170 ILE A CA 1
ATOM 1330 C C . ILE A 1 170 ? -7.634 7.654 -14.575 1.00 94.56 170 ILE A C 1
ATOM 1332 O O . ILE A 1 170 ? -8.726 8.161 -14.354 1.00 94.56 170 ILE A O 1
ATOM 1336 N N . LYS A 1 171 ? -7.160 7.511 -15.821 1.00 93.44 171 LYS A N 1
ATOM 1337 C CA . LYS A 1 171 ? -7.897 7.971 -17.012 1.00 93.44 171 LYS A CA 1
ATOM 1338 C C . LYS A 1 171 ? -9.276 7.319 -17.126 1.00 93.44 171 LYS A C 1
ATOM 1340 O O . LYS A 1 171 ? -10.259 8.002 -17.380 1.00 93.44 171 LYS A O 1
ATOM 1345 N N . THR A 1 172 ? -9.353 6.010 -16.888 1.00 93.50 172 THR A N 1
ATOM 1346 C CA . THR A 1 172 ? -10.621 5.263 -16.887 1.00 93.50 172 THR A CA 1
ATOM 1347 C C . THR A 1 172 ? -11.583 5.813 -15.829 1.00 93.50 172 THR A C 1
ATOM 1349 O O . THR A 1 172 ? -12.758 6.000 -16.113 1.00 93.50 172 THR A O 1
ATOM 1352 N N . LEU A 1 173 ? -11.097 6.098 -14.617 1.00 94.31 173 LEU A N 1
ATOM 1353 C CA . LEU A 1 173 ? -11.895 6.653 -13.522 1.00 94.31 173 LEU A CA 1
ATOM 1354 C C . LEU A 1 173 ? -12.349 8.087 -13.802 1.00 94.31 173 LEU A C 1
ATOM 1356 O O . LEU A 1 173 ? -13.484 8.420 -13.483 1.00 94.31 173 LEU A O 1
ATOM 1360 N N . MET A 1 174 ? -11.501 8.911 -14.422 1.00 94.44 174 MET A N 1
ATOM 1361 C CA . MET A 1 174 ? -11.875 10.261 -14.854 1.00 94.44 174 MET A CA 1
ATOM 1362 C C . MET A 1 174 ? -13.020 10.211 -15.868 1.00 94.44 174 MET A C 1
ATOM 1364 O O . MET A 1 174 ? -14.038 10.856 -15.657 1.00 94.44 174 MET A O 1
ATOM 1368 N N . ILE A 1 175 ? -12.899 9.378 -16.907 1.00 93.56 175 ILE A N 1
ATOM 1369 C CA . ILE A 1 175 ? -13.945 9.221 -17.928 1.00 93.56 175 ILE A CA 1
ATOM 1370 C C . ILE A 1 175 ? -15.237 8.689 -17.300 1.00 93.56 175 ILE A C 1
ATOM 1372 O O . ILE A 1 175 ? -16.299 9.248 -17.534 1.00 93.56 175 ILE A O 1
ATOM 1376 N N . LYS A 1 176 ? -15.157 7.664 -16.440 1.00 92.50 176 LYS A N 1
ATOM 1377 C CA . LYS A 1 176 ? -16.334 7.140 -15.726 1.00 92.50 176 LYS A CA 1
ATOM 1378 C C . LYS A 1 176 ? -17.009 8.189 -14.849 1.00 92.50 176 LYS A C 1
ATOM 1380 O O . LYS A 1 176 ? -18.225 8.169 -14.729 1.00 92.50 176 LYS A O 1
ATOM 1385 N N . ARG A 1 177 ? -16.238 9.078 -14.216 1.00 92.31 177 ARG A N 1
ATOM 1386 C CA . ARG A 1 177 ? -16.785 10.148 -13.378 1.00 92.31 177 ARG A CA 1
ATOM 1387 C C . ARG A 1 177 ? -17.514 11.203 -14.205 1.00 92.31 177 ARG A C 1
ATOM 1389 O O . ARG A 1 177 ? -18.533 11.687 -13.737 1.00 92.31 177 ARG A O 1
ATOM 1396 N N . GLU A 1 178 ? -17.009 11.544 -15.388 1.00 92.94 178 GLU A N 1
ATOM 1397 C CA . GLU A 1 178 ? -17.696 12.464 -16.304 1.00 92.94 178 GLU A CA 1
ATOM 1398 C C . GLU A 1 178 ? -18.949 11.819 -16.911 1.00 92.94 178 GLU A C 1
ATOM 1400 O O . GLU A 1 178 ? -20.023 12.391 -16.795 1.00 92.94 178 GLU A O 1
ATOM 1405 N N . LEU A 1 179 ? -18.857 10.583 -17.415 1.00 92.50 179 LEU A N 1
ATOM 1406 C CA . LEU A 1 179 ? -20.009 9.845 -17.961 1.00 92.50 179 LEU A CA 1
ATOM 1407 C C . LEU A 1 179 ? -21.126 9.621 -16.931 1.00 92.50 179 LEU A C 1
ATOM 1409 O O . LEU A 1 179 ? -22.296 9.597 -17.287 1.00 92.50 179 LEU A O 1
ATOM 1413 N N . ALA A 1 180 ? -20.779 9.471 -15.650 1.00 90.25 180 ALA A N 1
ATOM 1414 C CA . ALA A 1 180 ? -21.761 9.319 -14.579 1.00 90.25 180 ALA A CA 1
ATOM 1415 C C . ALA A 1 180 ? -22.563 10.599 -14.283 1.00 90.25 180 ALA A C 1
ATOM 1417 O O . ALA A 1 180 ? -23.575 10.512 -13.590 1.00 90.25 180 ALA A O 1
ATOM 1418 N N . LYS A 1 181 ? -22.113 11.776 -14.744 1.00 91.88 181 LYS A N 1
ATOM 1419 C CA . LYS A 1 181 ? -22.870 13.030 -14.598 1.00 91.88 181 LYS A CA 1
ATOM 1420 C C . LYS A 1 181 ? -24.010 13.124 -15.608 1.00 91.88 181 LYS A C 1
ATOM 1422 O O . LYS A 1 181 ? -25.004 13.782 -15.315 1.00 91.88 181 LYS A O 1
ATOM 1427 N N . ASP A 1 182 ? -23.871 12.467 -16.757 1.00 92.38 182 ASP A N 1
ATOM 1428 C CA . ASP A 1 182 ? -24.863 12.501 -17.824 1.00 92.38 182 ASP A CA 1
ATOM 1429 C C . ASP A 1 182 ? -26.001 11.505 -17.521 1.00 92.38 182 ASP A C 1
ATOM 1431 O O . ASP A 1 182 ? -25.772 10.291 -17.484 1.00 92.38 182 ASP A O 1
ATOM 1435 N N . PRO A 1 183 ? -27.250 11.969 -17.314 1.00 92.62 183 PRO A N 1
ATOM 1436 C CA . PRO A 1 183 ? -28.354 11.097 -16.908 1.00 92.62 183 PRO A CA 1
ATOM 1437 C C . PRO A 1 183 ? -28.810 10.143 -18.022 1.00 92.62 183 PRO A C 1
ATOM 1439 O O . PRO A 1 183 ? -29.349 9.077 -17.732 1.00 92.62 183 PRO A O 1
ATOM 1442 N N . THR A 1 184 ? -28.578 10.495 -19.290 1.00 90.19 184 THR A N 1
ATOM 1443 C CA . THR A 1 184 ? -28.977 9.701 -20.463 1.00 90.19 184 THR A CA 1
ATOM 1444 C C . THR A 1 184 ? -28.157 8.419 -20.607 1.00 90.19 184 THR A C 1
ATOM 1446 O O . THR A 1 184 ? -28.709 7.367 -20.910 1.00 90.19 184 THR A O 1
ATOM 1449 N N . LEU A 1 185 ? -26.850 8.485 -20.339 1.00 87.62 185 LEU A N 1
ATOM 1450 C CA . LEU A 1 185 ? -25.923 7.358 -20.482 1.00 87.62 185 LEU A CA 1
ATOM 1451 C C . LEU A 1 185 ? -25.818 6.507 -19.207 1.00 87.62 185 LEU A C 1
ATOM 1453 O O . LEU A 1 185 ? -25.115 5.499 -19.209 1.00 87.62 185 LEU A O 1
ATOM 1457 N N . ALA A 1 186 ? -26.501 6.871 -18.118 1.00 86.06 186 ALA A N 1
ATOM 1458 C CA . ALA A 1 186 ? -26.352 6.221 -16.815 1.00 86.06 186 ALA A CA 1
ATOM 1459 C C . ALA A 1 186 ? -26.717 4.722 -16.807 1.00 86.06 186 ALA A C 1
ATOM 1461 O O . ALA A 1 186 ? -26.161 3.967 -16.008 1.00 86.06 186 ALA A O 1
ATOM 1462 N N . GLN A 1 187 ? -27.632 4.293 -17.683 1.00 88.12 187 GLN A N 1
ATOM 1463 C CA . GLN A 1 187 ? -28.089 2.898 -17.784 1.00 88.12 187 GLN A CA 1
ATOM 1464 C C . GLN A 1 187 ? -27.384 2.095 -18.890 1.00 88.12 187 GLN A C 1
ATOM 1466 O O . GLN A 1 187 ? -27.576 0.884 -18.993 1.00 88.12 187 GLN A O 1
ATOM 1471 N N . GLU A 1 188 ? -26.567 2.742 -19.722 1.00 88.75 188 GLU A N 1
ATOM 1472 C CA . GLU A 1 188 ? -25.900 2.098 -20.853 1.00 88.75 188 GLU A CA 1
ATOM 1473 C C . GLU A 1 188 ? -24.522 1.533 -20.474 1.00 88.75 188 GLU A C 1
ATOM 1475 O O . GLU A 1 188 ? -23.868 1.974 -19.527 1.00 88.75 188 GLU A O 1
ATOM 1480 N N . ASN A 1 189 ? -24.032 0.553 -21.241 1.00 91.00 189 ASN A N 1
ATOM 1481 C CA . ASN A 1 189 ? -22.672 0.048 -21.059 1.00 91.00 189 ASN A CA 1
ATOM 1482 C C . ASN A 1 189 ? -21.633 1.055 -21.599 1.00 91.00 189 ASN A C 1
ATOM 1484 O O . ASN A 1 189 ? -21.603 1.372 -22.787 1.00 91.00 189 ASN A O 1
ATOM 1488 N N . TRP A 1 190 ? -20.715 1.495 -20.734 1.00 90.62 190 TRP A N 1
ATOM 1489 C CA . TRP A 1 190 ? -19.669 2.470 -21.059 1.00 90.62 190 TRP A CA 1
ATOM 1490 C C . TRP A 1 190 ? -18.404 1.907 -21.722 1.00 90.62 190 TRP A C 1
ATOM 1492 O O . TRP A 1 190 ? -17.509 2.685 -22.051 1.00 90.62 190 TRP A O 1
ATOM 1502 N N . ASP A 1 191 ? -18.286 0.596 -21.949 1.00 89.69 191 ASP A N 1
ATOM 1503 C CA . ASP A 1 191 ? -17.062 -0.047 -22.463 1.00 89.69 191 ASP A CA 1
ATOM 1504 C C . ASP A 1 191 ? -16.554 0.538 -23.792 1.00 89.69 191 ASP A C 1
ATOM 1506 O O . ASP A 1 191 ? -15.347 0.534 -24.047 1.00 89.69 191 ASP A O 1
ATOM 1510 N N . ARG A 1 192 ? -17.454 1.092 -24.618 1.00 89.50 192 ARG A N 1
ATOM 1511 C CA . ARG A 1 192 ? -17.119 1.790 -25.871 1.00 89.50 192 ARG A CA 1
ATOM 1512 C C . ARG A 1 192 ? -16.267 3.044 -25.643 1.00 89.50 192 ARG A C 1
ATOM 1514 O O . ARG A 1 192 ? -15.408 3.351 -26.465 1.00 89.50 192 ARG A O 1
ATOM 1521 N N . PHE A 1 193 ? -16.508 3.763 -24.549 1.00 87.38 193 PHE A N 1
ATOM 1522 C CA . PHE A 1 193 ? -15.834 5.022 -24.220 1.00 87.38 193 PHE A CA 1
ATOM 1523 C C . PHE A 1 193 ? -14.557 4.809 -23.400 1.00 87.38 193 PHE A C 1
ATOM 1525 O O . PHE A 1 193 ? -13.737 5.718 -23.262 1.00 87.38 193 PHE A O 1
ATOM 1532 N N . LEU A 1 194 ? -14.369 3.609 -22.841 1.00 90.19 194 LEU A N 1
ATOM 1533 C CA . LEU A 1 194 ? -13.219 3.309 -22.000 1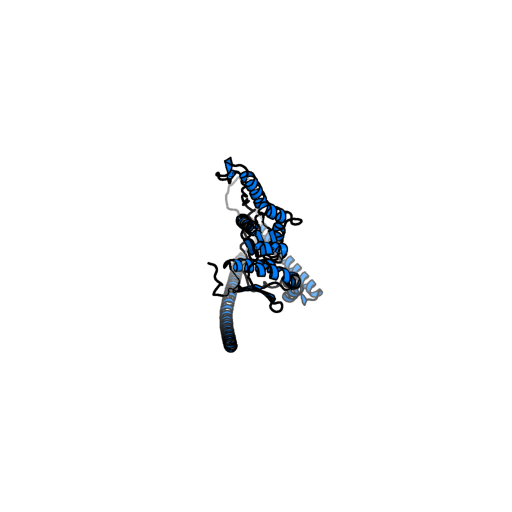.00 90.19 194 LEU A CA 1
ATOM 1534 C C . LEU A 1 194 ? -11.977 2.982 -22.847 1.00 90.19 194 LEU A C 1
ATOM 1536 O O . LEU A 1 194 ? -12.022 2.109 -23.717 1.00 90.19 194 LEU A O 1
ATOM 1540 N N . PRO A 1 195 ? -10.817 3.606 -22.562 1.00 89.00 195 PRO A N 1
ATOM 1541 C CA . PRO A 1 195 ? -9.571 3.274 -23.238 1.00 89.00 195 PRO A CA 1
ATOM 1542 C C . PRO A 1 195 ? -9.150 1.831 -22.939 1.00 89.00 195 PRO A C 1
ATOM 1544 O O . PRO A 1 195 ? -8.734 1.505 -21.825 1.00 89.00 195 PRO A O 1
ATOM 1547 N N . GLN A 1 196 ? -9.200 0.955 -23.942 1.00 82.31 196 GLN A N 1
ATOM 1548 C CA . GLN A 1 196 ? -8.735 -0.420 -23.787 1.00 82.31 196 GLN A CA 1
ATOM 1549 C C . GLN A 1 196 ? -7.222 -0.513 -23.997 1.00 82.31 196 GLN A C 1
ATOM 1551 O O . GLN A 1 196 ? -6.697 -0.280 -25.089 1.00 82.31 196 GLN A O 1
ATOM 1556 N N . PHE A 1 197 ? -6.496 -0.911 -22.953 1.00 72.94 197 PHE A N 1
ATOM 1557 C CA . PHE A 1 197 ? -5.074 -1.210 -23.076 1.00 72.94 197 PHE A CA 1
ATOM 1558 C C . PHE A 1 197 ? -4.876 -2.586 -23.727 1.00 72.94 197 PHE A C 1
ATOM 1560 O O . PHE A 1 197 ? -4.917 -3.623 -23.065 1.00 72.94 197 PHE A O 1
ATOM 1567 N N . LYS A 1 198 ? -4.613 -2.607 -25.037 1.00 77.00 198 LYS A N 1
ATOM 1568 C CA . LYS A 1 198 ? -4.190 -3.830 -25.731 1.00 77.00 198 LYS A CA 1
ATOM 1569 C C . LYS A 1 198 ? -2.701 -4.057 -25.489 1.00 77.00 198 LYS A C 1
ATOM 1571 O O . LYS A 1 198 ? -1.855 -3.285 -25.945 1.00 77.00 198 LYS A O 1
ATOM 1576 N N . LYS A 1 199 ? -2.357 -5.146 -24.796 1.00 76.94 199 LYS A N 1
ATOM 1577 C CA . LYS A 1 199 ? -0.964 -5.593 -24.686 1.00 76.94 199 LYS A CA 1
ATOM 1578 C C . LYS A 1 199 ? -0.473 -5.960 -26.087 1.00 76.94 199 LYS A C 1
ATOM 1580 O O . LYS A 1 199 ? -0.806 -7.024 -26.600 1.00 76.94 199 LYS A O 1
ATOM 1585 N N . LYS A 1 200 ? 0.333 -5.093 -26.702 1.00 78.56 200 LYS A N 1
ATOM 1586 C CA . LYS A 1 200 ? 0.999 -5.409 -27.969 1.00 78.56 200 LYS A CA 1
ATOM 1587 C C . LYS A 1 200 ? 2.002 -6.535 -27.712 1.00 78.56 200 LYS A C 1
ATOM 1589 O O . LYS A 1 200 ? 3.076 -6.301 -27.157 1.00 78.56 200 LYS A O 1
ATOM 1594 N N . ASN A 1 201 ? 1.644 -7.764 -28.075 1.00 79.12 201 ASN A N 1
ATOM 1595 C CA . ASN A 1 201 ? 2.583 -8.881 -28.122 1.00 79.12 201 ASN A CA 1
ATOM 1596 C C . ASN A 1 201 ? 3.407 -8.765 -29.409 1.00 79.12 201 ASN A C 1
ATOM 1598 O O . ASN A 1 201 ? 3.233 -9.551 -30.334 1.00 79.12 201 ASN A O 1
ATOM 1602 N N . VAL A 1 202 ? 4.229 -7.715 -29.500 1.00 84.44 202 VAL A N 1
ATOM 1603 C CA . VAL A 1 202 ? 5.089 -7.514 -30.669 1.00 84.44 202 VAL A CA 1
ATOM 1604 C C . VAL A 1 202 ? 6.047 -8.703 -30.728 1.00 84.44 202 VAL A C 1
ATOM 1606 O O . VAL A 1 202 ? 6.737 -8.956 -29.729 1.00 84.44 202 VAL A O 1
ATOM 1609 N N . PRO A 1 203 ? 6.072 -9.464 -31.836 1.00 82.88 203 PRO A N 1
ATOM 1610 C CA . PRO A 1 203 ? 6.966 -10.599 -31.964 1.00 82.88 203 PRO A CA 1
ATOM 1611 C C . PRO A 1 203 ? 8.398 -10.096 -31.798 1.00 82.88 203 PRO A C 1
ATOM 1613 O O . PRO A 1 203 ? 8.856 -9.205 -32.509 1.00 82.88 203 PRO A O 1
ATOM 1616 N N . ARG A 1 204 ? 9.097 -10.632 -30.799 1.00 82.31 204 ARG A N 1
ATOM 1617 C CA . ARG A 1 204 ? 10.523 -10.357 -30.629 1.00 82.31 204 ARG A CA 1
ATOM 1618 C C . ARG A 1 204 ? 11.296 -11.133 -31.679 1.00 82.31 204 ARG A C 1
ATOM 1620 O O . ARG A 1 204 ? 10.907 -12.251 -32.016 1.00 82.31 204 ARG A O 1
ATOM 1627 N N . HIS A 1 205 ? 12.409 -10.558 -32.125 1.00 86.81 205 HIS A N 1
ATOM 1628 C CA . HIS A 1 205 ? 13.366 -11.247 -32.978 1.00 86.81 205 HIS A CA 1
ATOM 1629 C C . HIS A 1 205 ? 13.712 -12.614 -32.371 1.00 86.81 205 HIS A C 1
ATOM 1631 O O . HIS A 1 205 ? 14.230 -12.698 -31.252 1.00 86.81 205 HIS A O 1
ATOM 1637 N N . LYS A 1 206 ? 13.378 -13.683 -33.097 1.00 83.19 206 LYS A N 1
ATOM 1638 C CA . LYS A 1 206 ? 13.780 -15.042 -32.747 1.00 83.19 206 LYS A CA 1
ATOM 1639 C C . LYS A 1 206 ? 15.107 -15.313 -33.455 1.00 83.19 206 LYS A C 1
ATOM 1641 O O . LYS A 1 206 ? 15.172 -15.107 -34.664 1.00 83.19 206 LYS A O 1
ATOM 1646 N N . PRO A 1 207 ? 16.159 -15.752 -32.747 1.00 86.25 207 PRO A N 1
ATOM 1647 C CA . PRO A 1 207 ? 17.384 -16.163 -33.419 1.00 86.25 207 PRO A CA 1
ATOM 1648 C C . PRO A 1 207 ? 17.076 -17.338 -34.358 1.00 86.25 207 PRO A C 1
ATOM 1650 O O . PRO A 1 207 ? 16.419 -18.290 -33.942 1.00 86.25 207 PRO A O 1
ATOM 1653 N N . GLN A 1 208 ? 17.545 -17.268 -35.610 1.00 85.88 208 GLN A N 1
ATOM 1654 C CA . GLN A 1 208 ? 17.344 -18.331 -36.609 1.00 85.88 208 GLN A CA 1
ATOM 1655 C C . GLN A 1 208 ? 17.964 -19.667 -36.173 1.00 85.88 208 GLN A C 1
ATOM 1657 O O . GLN A 1 208 ? 17.449 -20.727 -36.507 1.00 85.88 208 GLN A O 1
ATOM 1662 N N . VAL A 1 209 ? 19.036 -19.622 -35.376 1.00 87.75 209 VAL A N 1
ATOM 1663 C CA . VAL A 1 209 ? 19.718 -20.806 -34.846 1.00 87.75 209 VAL A CA 1
ATOM 1664 C C . VAL A 1 209 ? 19.667 -20.777 -33.321 1.00 87.75 209 VAL A C 1
ATOM 1666 O O . VAL A 1 209 ? 20.397 -20.026 -32.670 1.00 87.75 209 VAL A O 1
ATOM 1669 N N . VAL A 1 210 ? 18.808 -21.611 -32.732 1.00 83.00 210 VAL A N 1
ATOM 1670 C CA . VAL A 1 210 ? 18.784 -21.851 -31.283 1.00 83.00 210 VAL A CA 1
ATOM 1671 C C . VAL A 1 210 ? 19.757 -22.986 -30.985 1.00 83.00 210 VAL A C 1
ATOM 1673 O O . VAL A 1 210 ? 19.430 -24.157 -31.151 1.00 83.00 210 VAL A O 1
ATOM 1676 N N . ARG A 1 211 ? 20.979 -22.647 -30.559 1.00 83.88 211 ARG A N 1
ATOM 1677 C CA . ARG A 1 211 ? 21.945 -23.660 -30.111 1.00 83.88 211 ARG A CA 1
ATOM 1678 C C . ARG A 1 211 ? 21.373 -24.387 -28.880 1.00 83.88 211 ARG A C 1
ATOM 1680 O O . ARG A 1 211 ? 20.935 -23.698 -27.950 1.00 83.88 211 ARG A O 1
ATOM 1687 N N . PRO A 1 212 ? 21.366 -25.733 -28.839 1.00 84.00 212 PRO A N 1
ATOM 1688 C CA . PRO A 1 212 ? 20.918 -26.464 -27.658 1.00 84.00 212 PRO A CA 1
ATOM 1689 C C . PRO A 1 212 ? 21.772 -26.073 -26.444 1.00 84.00 212 PRO A C 1
ATOM 1691 O O . PRO A 1 212 ? 22.981 -25.854 -26.558 1.00 84.00 212 PRO A O 1
ATOM 1694 N N . LYS A 1 213 ? 21.139 -25.941 -25.270 1.00 82.62 213 LYS A N 1
ATOM 1695 C CA . LYS A 1 213 ? 21.864 -25.663 -24.021 1.00 82.62 213 LYS A CA 1
ATOM 1696 C C . LYS A 1 213 ? 22.770 -26.855 -23.705 1.00 82.62 213 LYS A C 1
ATOM 1698 O O . LYS A 1 213 ? 22.324 -27.994 -23.802 1.00 82.62 213 LYS A O 1
ATOM 1703 N N . LYS A 1 214 ? 24.021 -26.591 -23.313 1.00 83.62 214 LYS A N 1
ATOM 1704 C CA . LYS A 1 214 ? 24.941 -27.639 -22.845 1.00 83.62 214 LYS A CA 1
ATOM 1705 C C . LYS A 1 214 ? 24.329 -28.338 -21.624 1.00 83.62 214 LYS A C 1
ATOM 1707 O O . LYS A 1 214 ? 23.764 -27.658 -20.765 1.00 83.62 214 LYS A O 1
ATOM 1712 N N . ALA A 1 215 ? 24.430 -29.666 -21.567 1.00 88.19 215 ALA A N 1
ATOM 1713 C CA . ALA A 1 215 ? 23.999 -30.437 -20.405 1.00 88.19 215 ALA A CA 1
ATOM 1714 C C . ALA A 1 215 ? 24.769 -29.976 -19.158 1.00 88.19 215 ALA A C 1
ATOM 1716 O O . ALA A 1 215 ? 25.955 -29.650 -19.243 1.00 88.19 215 ALA A O 1
ATOM 171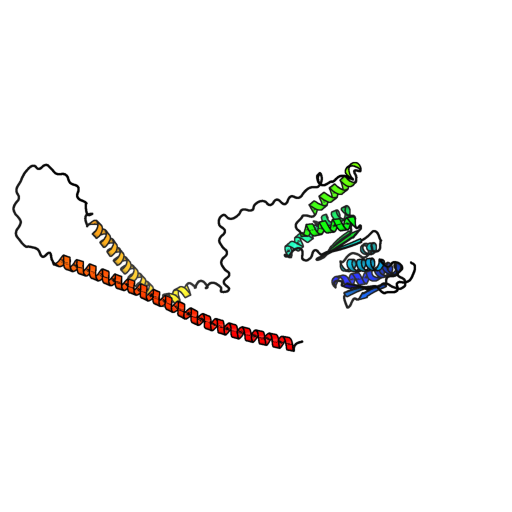7 N N . TYR A 1 216 ? 24.083 -29.903 -18.016 1.00 89.75 216 TYR A N 1
ATOM 1718 C CA . TYR A 1 216 ? 24.721 -29.543 -16.755 1.00 89.75 216 TYR A CA 1
ATOM 1719 C C . TYR A 1 216 ? 25.651 -30.676 -16.324 1.00 89.75 216 TYR A C 1
ATOM 1721 O O . TYR A 1 216 ? 25.189 -31.776 -16.030 1.00 89.75 216 TYR A O 1
ATOM 1729 N N . THR A 1 217 ? 26.952 -30.400 -16.291 1.00 89.50 217 THR A N 1
ATOM 1730 C CA . THR A 1 217 ? 27.950 -31.281 -15.688 1.00 89.50 217 THR A CA 1
ATOM 1731 C C . THR A 1 217 ? 28.326 -30.695 -14.326 1.00 89.50 217 THR A C 1
ATOM 1733 O O . THR A 1 217 ? 28.690 -29.519 -14.263 1.00 89.50 217 THR A O 1
ATOM 1736 N N . PRO A 1 218 ? 28.235 -31.463 -13.223 1.00 92.50 218 PRO A N 1
ATOM 1737 C CA . PRO A 1 218 ? 28.605 -30.966 -11.896 1.00 92.50 218 PRO A CA 1
ATOM 1738 C C . PRO A 1 218 ? 30.117 -30.729 -11.776 1.00 92.50 218 PRO A C 1
ATOM 1740 O O . PRO A 1 218 ? 30.558 -29.950 -10.935 1.00 92.50 218 PRO A O 1
ATOM 1743 N N . PHE A 1 219 ? 30.905 -31.375 -12.639 1.00 90.62 219 PHE A N 1
ATOM 1744 C CA . PHE A 1 219 ? 32.346 -31.196 -12.713 1.00 90.62 219 PHE A CA 1
ATOM 1745 C C . PHE A 1 219 ? 32.700 -29.989 -13.591 1.00 90.62 219 PHE A C 1
ATOM 1747 O O . PHE A 1 219 ? 32.169 -29.871 -14.706 1.00 90.62 219 PHE A O 1
ATOM 1754 N N . PRO A 1 220 ? 33.586 -29.093 -13.118 1.00 91.56 220 PRO A N 1
ATOM 1755 C CA . PRO A 1 220 ? 34.112 -28.030 -13.958 1.00 91.56 220 PRO A CA 1
ATOM 1756 C C . PRO A 1 220 ? 34.959 -28.633 -15.093 1.00 91.56 220 PRO A C 1
ATOM 1758 O O . PRO A 1 220 ? 35.571 -29.688 -14.905 1.00 91.56 220 PRO A O 1
ATOM 1761 N N . PRO A 1 221 ? 35.023 -27.989 -16.272 1.00 91.12 221 PRO A N 1
ATOM 1762 C CA . PRO A 1 221 ? 35.973 -28.394 -17.302 1.00 91.12 221 PRO A CA 1
ATOM 1763 C C . PRO A 1 221 ? 37.413 -28.250 -16.778 1.00 91.12 221 PRO A C 1
ATOM 1765 O O . PRO A 1 221 ? 37.660 -27.397 -15.917 1.00 91.12 221 PRO A O 1
ATOM 1768 N N . PRO A 1 222 ? 38.369 -29.044 -17.292 1.00 90.62 222 PRO A N 1
ATOM 1769 C CA . PRO A 1 222 ? 39.769 -28.898 -16.916 1.00 90.62 222 PRO A CA 1
ATOM 1770 C C . PRO A 1 222 ? 40.249 -27.477 -17.226 1.00 90.62 222 PRO A C 1
ATOM 1772 O O . PRO A 1 222 ? 39.869 -26.882 -18.241 1.00 90.62 222 PRO A O 1
ATOM 1775 N N . GLN A 1 223 ? 41.068 -26.923 -16.331 1.00 91.38 223 GLN A N 1
ATOM 1776 C CA . GLN A 1 223 ? 41.713 -25.635 -16.572 1.00 91.38 223 GLN A CA 1
ATOM 1777 C C . GLN A 1 223 ? 42.628 -25.763 -17.794 1.00 91.38 223 GLN A C 1
ATOM 1779 O O . GLN A 1 223 ? 43.231 -26.812 -18.014 1.00 91.38 223 GLN A O 1
ATOM 1784 N N . GLN A 1 224 ? 42.716 -24.709 -18.605 1.00 92.25 224 GLN A N 1
ATOM 1785 C CA . GLN A 1 224 ? 43.678 -24.703 -19.703 1.00 92.25 224 GLN A CA 1
ATOM 1786 C C . GLN A 1 224 ? 45.091 -24.702 -19.098 1.00 92.25 224 GLN A C 1
ATOM 1788 O O . GLN A 1 224 ? 45.360 -23.834 -18.263 1.00 92.25 224 GLN A O 1
ATOM 1793 N N . PRO A 1 225 ? 45.966 -25.655 -19.472 1.00 91.94 225 PRO A N 1
ATOM 1794 C CA . PRO A 1 225 ? 47.311 -25.731 -18.917 1.00 91.94 225 PRO A CA 1
ATOM 1795 C C . PRO A 1 225 ? 48.081 -24.450 -19.239 1.00 91.94 225 PRO A C 1
ATOM 1797 O O . PRO A 1 225 ? 47.909 -23.851 -20.308 1.00 91.94 225 PRO A O 1
ATOM 1800 N N . SER A 1 226 ? 48.930 -24.006 -18.313 1.00 93.50 226 SER A N 1
ATOM 1801 C CA . SER A 1 226 ? 49.778 -22.846 -18.564 1.00 93.50 226 SER A CA 1
ATOM 1802 C C . SER A 1 226 ? 50.824 -23.171 -19.636 1.00 93.50 226 SER A C 1
ATOM 1804 O O . SER A 1 226 ? 51.113 -24.330 -19.938 1.00 93.50 226 SER A O 1
ATOM 1806 N N . LYS A 1 227 ? 51.452 -22.138 -20.210 1.00 91.19 227 LYS A N 1
ATOM 1807 C CA . LYS A 1 227 ? 52.591 -22.343 -21.124 1.00 91.19 227 LYS A CA 1
ATOM 1808 C C . LYS A 1 227 ? 53.718 -23.144 -20.460 1.00 91.19 227 LYS A C 1
ATOM 1810 O O . LYS A 1 227 ? 54.409 -23.875 -21.156 1.00 91.19 227 LYS A O 1
ATOM 1815 N N . ILE A 1 228 ? 53.891 -22.997 -19.144 1.00 89.62 228 ILE A N 1
ATOM 1816 C CA . ILE A 1 228 ? 54.886 -23.735 -18.359 1.00 89.62 228 ILE A CA 1
ATOM 1817 C C . ILE A 1 228 ? 54.478 -25.206 -18.267 1.00 89.62 228 ILE A C 1
ATOM 1819 O O . ILE A 1 228 ? 55.303 -26.069 -18.537 1.00 89.62 228 ILE A O 1
ATOM 1823 N N . ASP A 1 229 ? 53.207 -25.493 -17.989 1.00 89.12 229 ASP A N 1
ATOM 1824 C CA . ASP A 1 229 ? 52.697 -26.868 -17.907 1.00 89.12 229 ASP A CA 1
ATOM 1825 C C . ASP A 1 229 ? 52.802 -27.590 -19.255 1.00 89.12 229 ASP A C 1
ATOM 1827 O O . ASP A 1 229 ? 53.261 -28.724 -19.306 1.00 89.12 229 ASP A O 1
ATOM 1831 N N . LEU A 1 230 ? 52.487 -26.908 -20.362 1.00 92.00 230 LEU A N 1
ATOM 1832 C CA . LEU A 1 230 ? 52.677 -27.438 -21.720 1.00 92.00 230 LEU A CA 1
ATOM 1833 C C . LEU A 1 230 ? 54.157 -27.722 -22.030 1.00 92.00 230 LEU A C 1
ATOM 1835 O O . LEU A 1 230 ? 54.490 -28.696 -22.708 1.00 92.00 230 LEU A O 1
ATOM 1839 N N . GLN A 1 231 ? 55.068 -26.875 -21.544 1.00 88.75 231 GLN A N 1
ATOM 1840 C CA . GLN A 1 231 ? 56.512 -27.082 -21.698 1.00 88.75 231 GLN A CA 1
ATOM 1841 C C . GLN A 1 231 ? 57.031 -28.221 -20.810 1.00 88.75 231 GLN A C 1
ATOM 1843 O O . GLN A 1 231 ? 57.948 -28.936 -21.215 1.00 88.75 231 GLN A O 1
ATOM 1848 N N . LEU A 1 232 ? 56.468 -28.391 -19.612 1.00 89.81 232 LEU A N 1
ATOM 1849 C CA . LEU A 1 232 ? 56.781 -29.496 -18.707 1.00 89.81 232 LEU A CA 1
ATOM 1850 C C . LEU A 1 232 ? 56.271 -30.827 -19.278 1.00 89.81 232 LEU A C 1
ATOM 1852 O O . LEU A 1 232 ? 57.023 -31.797 -19.294 1.00 89.81 232 LEU A O 1
ATOM 1856 N N . GLU A 1 233 ? 55.049 -30.856 -19.819 1.00 89.81 233 GLU A N 1
ATOM 1857 C CA . GLU A 1 233 ? 54.434 -32.030 -20.459 1.00 89.81 233 GLU A CA 1
ATOM 1858 C C . GLU A 1 233 ? 55.175 -32.454 -21.739 1.00 89.81 233 GLU A C 1
ATOM 1860 O O . GLU A 1 233 ? 55.421 -33.639 -21.953 1.00 89.81 233 GLU A O 1
ATOM 1865 N N . SER A 1 234 ? 55.599 -31.496 -22.572 1.00 89.44 234 SER A N 1
ATOM 1866 C CA . SER A 1 234 ? 56.400 -31.766 -23.782 1.00 89.44 234 SER A CA 1
ATOM 1867 C C . SER A 1 234 ? 57.869 -32.111 -23.496 1.00 89.44 234 SER A C 1
ATOM 1869 O O . SER A 1 234 ? 58.607 -32.478 -24.414 1.00 89.44 234 SER A O 1
ATOM 1871 N N . GLY A 1 235 ? 58.326 -31.962 -22.247 1.00 85.06 235 GLY A N 1
ATOM 1872 C CA . GLY A 1 235 ? 59.729 -32.121 -21.853 1.00 85.06 235 GLY A CA 1
ATOM 1873 C C . GLY A 1 235 ? 60.661 -31.030 -22.397 1.00 85.06 235 GLY A C 1
ATOM 1874 O O . GLY A 1 235 ? 61.859 -31.035 -22.109 1.00 85.06 235 GLY A O 1
ATOM 1875 N N . GLU A 1 236 ? 60.135 -30.062 -23.154 1.00 84.88 236 GLU A N 1
ATOM 1876 C CA . GLU A 1 236 ? 60.904 -28.944 -23.700 1.00 84.88 236 GLU A CA 1
ATOM 1877 C C . GLU A 1 236 ? 61.426 -28.026 -22.601 1.00 84.88 236 GLU A C 1
ATOM 1879 O O . GLU A 1 236 ? 62.495 -27.432 -22.764 1.00 84.88 236 GLU A O 1
ATOM 1884 N N . TYR A 1 237 ? 60.713 -27.941 -21.474 1.00 85.06 237 TYR A N 1
ATOM 1885 C CA . TYR A 1 237 ? 61.096 -27.130 -20.321 1.00 85.06 237 TYR A CA 1
ATOM 1886 C C . TYR A 1 237 ? 62.503 -27.465 -19.813 1.00 85.06 237 TYR A C 1
ATOM 1888 O O . TYR A 1 237 ? 63.271 -26.557 -19.512 1.00 85.06 237 TYR A O 1
ATOM 1896 N N . PHE A 1 238 ? 62.867 -28.750 -19.808 1.00 87.06 238 PHE A N 1
ATOM 1897 C CA . PHE A 1 238 ? 64.146 -29.237 -19.286 1.00 87.06 238 PHE A CA 1
ATOM 1898 C C . PHE A 1 238 ? 65.316 -29.106 -20.275 1.00 87.06 238 PHE A C 1
ATOM 1900 O O . PHE A 1 238 ? 66.472 -29.204 -19.869 1.00 87.06 238 PHE A O 1
ATOM 1907 N N . LEU A 1 239 ? 65.046 -28.883 -21.568 1.00 87.69 239 LEU A N 1
ATOM 1908 C CA . LEU A 1 239 ? 66.094 -28.721 -22.580 1.00 87.69 239 LEU A CA 1
ATOM 1909 C C . LEU A 1 239 ? 66.747 -27.341 -22.476 1.00 87.69 239 LEU A C 1
ATOM 1911 O O . LEU A 1 239 ? 66.061 -26.315 -22.498 1.00 87.69 239 LEU A O 1
ATOM 1915 N N . THR A 1 240 ? 68.081 -27.311 -22.481 1.00 87.31 240 THR A N 1
ATOM 1916 C CA . THR A 1 240 ? 68.837 -26.053 -22.557 1.00 87.31 240 THR A CA 1
ATOM 1917 C C . THR A 1 240 ? 68.629 -25.374 -23.913 1.00 87.31 240 THR A C 1
ATOM 1919 O O . THR A 1 240 ? 68.338 -26.022 -24.923 1.00 87.31 240 THR A O 1
ATOM 1922 N N . GLU A 1 241 ? 68.815 -24.054 -23.990 1.00 82.88 241 GLU A N 1
ATOM 1923 C CA . GLU A 1 241 ? 68.646 -23.323 -25.255 1.00 82.88 241 GLU A CA 1
ATOM 1924 C C . GLU A 1 241 ? 69.535 -23.859 -26.388 1.00 82.88 241 GLU A C 1
ATOM 1926 O O . GLU A 1 241 ? 69.134 -23.850 -27.555 1.00 82.88 241 GLU A O 1
ATOM 1931 N N . GLN A 1 242 ? 70.730 -24.356 -26.057 1.00 86.62 242 GLN A N 1
ATOM 1932 C CA . GLN A 1 242 ? 71.638 -24.973 -27.023 1.00 86.62 242 GLN A CA 1
ATOM 1933 C C . GLN A 1 242 ? 71.055 -26.276 -27.584 1.00 86.62 242 GLN A C 1
ATOM 1935 O O . GLN A 1 242 ? 71.016 -26.461 -28.802 1.00 86.62 242 GLN A O 1
ATOM 1940 N N . GLN A 1 243 ? 70.521 -27.142 -26.719 1.00 86.00 243 GLN A N 1
ATOM 1941 C CA . GLN A 1 243 ? 69.878 -28.394 -27.126 1.00 86.00 243 GLN A CA 1
ATOM 1942 C C . GLN A 1 243 ? 68.616 -28.138 -27.961 1.00 86.00 243 GLN A C 1
ATOM 1944 O O . GLN A 1 243 ? 68.413 -28.789 -28.988 1.00 86.00 243 GLN A O 1
ATOM 1949 N N . ARG A 1 244 ? 67.812 -27.125 -27.602 1.00 83.06 244 ARG A N 1
ATOM 1950 C CA . ARG A 1 244 ? 66.645 -26.699 -28.398 1.00 83.06 244 ARG A CA 1
ATOM 1951 C C . ARG A 1 244 ? 67.047 -26.248 -29.808 1.00 83.06 244 ARG A C 1
ATOM 1953 O O . ARG A 1 244 ? 66.399 -26.618 -30.787 1.00 83.06 244 ARG A O 1
ATOM 1960 N N . LYS A 1 245 ? 68.137 -25.481 -29.940 1.00 86.06 245 LYS A N 1
ATOM 1961 C CA . LYS A 1 245 ? 68.663 -25.028 -31.244 1.00 86.06 245 LYS A CA 1
ATOM 1962 C C . LYS A 1 245 ? 69.163 -26.193 -32.103 1.00 86.06 245 LYS A C 1
ATOM 1964 O O . LYS A 1 245 ? 68.889 -26.209 -33.304 1.00 86.06 245 LYS A O 1
ATOM 1969 N N . LEU A 1 246 ? 69.855 -27.164 -31.503 1.00 89.38 246 LEU A N 1
ATOM 1970 C CA . LEU A 1 246 ? 70.327 -28.368 -32.196 1.00 89.38 246 LEU A CA 1
ATOM 1971 C C . LEU A 1 246 ? 69.161 -29.212 -32.718 1.00 89.38 246 LEU A C 1
ATOM 1973 O O . LEU A 1 246 ? 69.138 -29.535 -33.906 1.00 89.38 246 LEU A O 1
ATOM 1977 N N . LYS A 1 247 ? 68.157 -29.474 -31.873 1.00 86.69 247 LYS A N 1
ATOM 1978 C CA . LYS A 1 247 ? 66.946 -30.212 -32.257 1.00 86.69 247 LYS A CA 1
ATOM 1979 C C . LYS A 1 247 ? 66.210 -29.523 -33.412 1.00 86.69 247 LYS A C 1
ATOM 1981 O O . LYS A 1 247 ? 65.923 -30.148 -34.427 1.00 86.69 247 LYS A O 1
ATOM 1986 N N . LYS A 1 248 ? 66.051 -28.196 -33.345 1.00 88.12 248 LYS A N 1
ATOM 1987 C CA . LYS A 1 248 ? 65.453 -27.393 -34.427 1.00 88.12 248 LYS A CA 1
ATOM 1988 C C . LYS A 1 248 ? 66.250 -27.447 -35.738 1.00 88.12 248 LYS A C 1
ATOM 1990 O O . LYS A 1 248 ? 65.671 -27.349 -36.818 1.00 88.12 248 LYS A O 1
ATOM 1995 N N . LYS A 1 249 ? 67.582 -27.568 -35.677 1.00 91.12 249 LYS A N 1
ATOM 1996 C CA . LYS A 1 249 ? 68.436 -27.726 -36.869 1.00 91.12 249 LYS A CA 1
ATOM 1997 C C . LYS A 1 249 ? 68.269 -29.116 -37.487 1.00 91.12 249 LYS A C 1
ATOM 1999 O O . LYS A 1 249 ? 68.143 -29.205 -38.705 1.00 91.12 249 LYS A O 1
ATOM 2004 N N . GLN A 1 250 ? 68.222 -30.160 -36.660 1.00 90.38 250 GLN A N 1
ATOM 2005 C CA . GLN A 1 250 ? 67.981 -31.538 -37.098 1.00 90.38 250 GLN A CA 1
ATOM 2006 C C . GLN A 1 250 ? 66.599 -31.687 -37.747 1.00 90.38 250 GLN A C 1
ATOM 2008 O O . GLN A 1 250 ? 66.500 -32.227 -38.843 1.00 90.38 250 GLN A O 1
ATOM 2013 N N . GLU A 1 251 ? 65.554 -31.111 -37.148 1.00 90.50 251 GLU A N 1
ATOM 2014 C CA . GLU A 1 251 ? 64.200 -31.099 -37.723 1.00 90.50 251 GLU A CA 1
ATOM 2015 C C . GLU A 1 251 ? 64.153 -30.397 -39.088 1.00 90.50 251 GLU A C 1
ATOM 2017 O O . GLU A 1 251 ? 63.543 -30.900 -40.028 1.00 90.50 251 GLU A O 1
ATOM 2022 N N . LYS A 1 252 ? 64.843 -29.258 -39.243 1.00 91.62 252 LYS A N 1
ATOM 2023 C CA . LYS A 1 252 ? 64.948 -28.570 -40.541 1.00 91.62 252 LYS A CA 1
ATOM 2024 C C . LYS A 1 252 ? 65.675 -29.405 -41.593 1.00 91.62 252 LYS A C 1
ATOM 2026 O O . LYS A 1 252 ? 65.281 -29.373 -42.756 1.00 91.62 252 LYS A O 1
ATOM 2031 N N . GLN A 1 253 ? 66.734 -30.114 -41.205 1.00 92.19 253 GLN A N 1
ATOM 2032 C CA . GLN A 1 253 ? 67.466 -31.007 -42.105 1.00 92.19 253 GLN A CA 1
ATOM 2033 C C . GLN A 1 253 ? 66.585 -32.183 -42.539 1.00 92.19 253 GLN A C 1
ATOM 2035 O O . GLN A 1 253 ? 66.490 -32.439 -43.735 1.00 92.19 253 GLN A O 1
ATOM 2040 N N . ALA A 1 254 ? 65.868 -32.808 -41.603 1.00 91.94 254 ALA A N 1
ATOM 2041 C CA . ALA A 1 254 ? 64.920 -33.882 -41.890 1.00 91.94 254 ALA A CA 1
ATOM 2042 C C . ALA A 1 254 ? 63.794 -33.422 -42.839 1.00 91.94 254 ALA A C 1
ATOM 2044 O O . ALA A 1 254 ? 63.555 -34.042 -43.875 1.00 91.94 254 ALA A O 1
ATOM 2045 N N . GLN A 1 255 ? 63.175 -32.267 -42.572 1.00 92.31 255 GLN A N 1
ATOM 2046 C CA . GLN A 1 255 ? 62.155 -31.698 -43.464 1.00 92.31 255 GLN A CA 1
ATOM 2047 C C . GLN A 1 255 ? 62.708 -31.359 -44.853 1.00 92.31 255 GLN A C 1
ATOM 2049 O O . GLN A 1 255 ? 62.010 -31.506 -45.854 1.00 92.31 255 GLN A O 1
ATOM 2054 N N . ALA A 1 256 ? 63.953 -30.883 -44.940 1.00 92.00 256 ALA A N 1
ATOM 2055 C CA . ALA A 1 256 ? 64.594 -30.614 -46.222 1.00 92.00 256 ALA A CA 1
ATOM 2056 C C . ALA A 1 256 ? 64.836 -31.909 -47.010 1.00 92.00 256 ALA A C 1
ATOM 2058 O O . ALA A 1 256 ? 64.581 -31.932 -48.213 1.00 92.00 256 ALA A O 1
ATOM 2059 N N . THR A 1 257 ? 65.265 -32.986 -46.343 1.00 93.00 257 THR A N 1
ATOM 2060 C CA . THR A 1 257 ? 65.436 -34.299 -46.979 1.00 93.00 257 THR A CA 1
ATOM 2061 C C . THR A 1 257 ? 64.110 -34.891 -47.443 1.00 93.00 257 THR A C 1
ATOM 2063 O O . THR A 1 257 ? 64.036 -35.381 -48.565 1.00 93.00 257 THR A O 1
ATOM 2066 N N . GLU A 1 258 ? 63.044 -34.765 -46.648 1.00 91.50 258 GLU A N 1
ATOM 2067 C CA . GLU A 1 258 ? 61.701 -35.212 -47.033 1.00 91.50 258 GLU A CA 1
ATOM 2068 C C . GLU A 1 258 ? 61.180 -34.425 -48.237 1.00 91.50 258 GLU A C 1
ATOM 2070 O O . GLU A 1 258 ? 60.759 -35.021 -49.219 1.00 91.50 258 GLU A O 1
ATOM 2075 N N . ARG A 1 259 ? 61.285 -33.090 -48.225 1.00 91.75 259 ARG A N 1
ATOM 2076 C CA . ARG A 1 259 ? 60.871 -32.248 -49.364 1.00 91.75 259 ARG A CA 1
ATOM 2077 C C . ARG A 1 259 ? 61.684 -32.516 -50.625 1.00 91.75 259 ARG A C 1
ATOM 2079 O O . ARG A 1 259 ? 61.164 -32.388 -51.730 1.00 91.75 259 ARG A O 1
ATOM 2086 N N . ALA A 1 260 ? 62.971 -32.823 -50.480 1.00 91.81 260 ALA A N 1
ATOM 2087 C CA . ALA A 1 260 ? 63.807 -33.217 -51.605 1.00 91.81 260 ALA A CA 1
ATOM 2088 C C . ALA A 1 260 ? 63.364 -34.575 -52.164 1.00 91.81 260 ALA A C 1
ATOM 2090 O O . ALA A 1 260 ? 63.297 -34.725 -53.381 1.00 91.81 260 ALA A O 1
ATOM 2091 N N . ALA A 1 261 ? 63.006 -35.526 -51.296 1.00 91.19 261 ALA A N 1
ATOM 2092 C CA . ALA A 1 261 ? 62.462 -36.818 -51.695 1.00 91.19 261 ALA A CA 1
ATOM 2093 C C . ALA A 1 261 ? 61.100 -36.672 -52.391 1.00 91.19 261 ALA A C 1
ATOM 2095 O O . ALA A 1 261 ? 60.944 -37.191 -53.488 1.00 91.19 261 ALA A O 1
ATOM 2096 N N . THR A 1 262 ? 60.159 -35.891 -51.845 1.00 90.56 262 THR A N 1
ATOM 2097 C CA . THR A 1 262 ? 58.847 -35.675 -52.483 1.00 90.56 262 THR A CA 1
ATOM 2098 C C . THR A 1 262 ? 58.981 -34.976 -53.831 1.00 90.56 262 THR A C 1
ATOM 2100 O O . THR A 1 262 ? 58.376 -35.412 -54.801 1.00 90.56 262 THR A O 1
ATOM 2103 N N . LYS A 1 263 ? 59.829 -33.943 -53.938 1.00 89.88 263 LYS A N 1
ATOM 2104 C CA . LYS A 1 263 ? 60.106 -33.279 -55.225 1.00 89.88 263 LYS A CA 1
ATOM 2105 C C . LYS A 1 263 ? 60.773 -34.211 -56.228 1.00 89.88 263 LYS A C 1
ATOM 2107 O O . LYS A 1 263 ? 60.546 -34.089 -57.428 1.00 89.88 263 LYS A O 1
ATOM 2112 N N . ARG A 1 264 ? 61.631 -35.116 -55.754 1.00 87.50 264 ARG A N 1
ATOM 2113 C CA . ARG A 1 264 ? 62.254 -36.134 -56.597 1.00 87.50 264 ARG A CA 1
ATOM 2114 C C . ARG A 1 264 ? 61.213 -37.138 -57.088 1.00 87.50 264 ARG A C 1
ATOM 2116 O O . ARG A 1 264 ? 61.198 -37.410 -58.277 1.00 87.50 264 ARG A O 1
ATOM 2123 N N . GLU A 1 265 ? 60.315 -37.603 -56.222 1.00 86.69 265 GLU A N 1
ATOM 2124 C CA . GLU A 1 265 ? 59.194 -38.474 -56.598 1.00 86.69 265 GLU A CA 1
ATOM 2125 C C . GLU A 1 265 ? 58.220 -37.791 -57.571 1.00 86.69 265 GLU A C 1
ATOM 2127 O O . GLU A 1 265 ? 57.729 -38.431 -58.496 1.00 86.69 265 GLU A O 1
ATOM 2132 N N . GLU A 1 266 ? 57.932 -36.500 -57.391 1.00 86.62 266 GLU A N 1
ATOM 2133 C CA . GLU A 1 266 ? 57.122 -35.701 -58.324 1.00 86.62 266 GLU A CA 1
ATOM 2134 C C . GLU A 1 266 ? 57.807 -35.581 -59.691 1.00 86.62 266 GLU A C 1
ATOM 2136 O O . GLU A 1 266 ? 57.189 -35.869 -60.713 1.00 86.62 266 GLU A O 1
ATOM 2141 N N . ARG A 1 267 ? 59.107 -35.265 -59.716 1.00 86.12 267 ARG A N 1
ATOM 2142 C CA . ARG A 1 267 ? 59.889 -35.188 -60.958 1.00 86.12 267 ARG A CA 1
ATOM 2143 C C . ARG A 1 267 ? 60.024 -36.549 -61.652 1.00 86.12 267 ARG A C 1
ATOM 2145 O O . ARG A 1 267 ? 59.991 -36.617 -62.875 1.00 86.12 267 ARG A O 1
ATOM 2152 N N . GLU A 1 268 ? 60.175 -37.634 -60.895 1.00 84.69 268 GLU A N 1
ATOM 2153 C CA . GLU A 1 268 ? 60.209 -38.999 -61.437 1.00 84.69 268 GLU A CA 1
ATOM 2154 C C . GLU A 1 268 ? 58.850 -39.395 -62.041 1.00 84.69 268 GLU A C 1
ATOM 2156 O O . GLU A 1 268 ? 58.827 -40.074 -63.064 1.00 84.69 268 GLU A O 1
ATOM 2161 N N . LYS A 1 269 ? 57.725 -38.915 -61.488 1.00 84.44 269 LYS A N 1
ATOM 2162 C CA . LYS A 1 269 ? 56.389 -39.093 -62.088 1.00 84.44 269 LYS A CA 1
ATOM 2163 C C . LYS A 1 269 ? 56.203 -38.291 -63.377 1.00 84.44 269 LYS A C 1
ATOM 2165 O O . LYS A 1 269 ? 55.556 -38.794 -64.284 1.00 84.44 269 LYS A O 1
ATOM 2170 N N . GLU A 1 270 ? 56.772 -37.089 -63.481 1.00 81.12 270 GLU A N 1
ATOM 2171 C CA . GLU A 1 270 ? 56.733 -36.280 -64.715 1.00 81.12 270 GLU A CA 1
ATOM 2172 C C . GLU A 1 270 ? 57.550 -36.898 -65.864 1.00 81.12 270 GLU A C 1
ATOM 2174 O O . GLU A 1 270 ? 57.209 -36.717 -67.030 1.00 81.12 270 GLU A O 1
ATOM 2179 N N . PHE A 1 271 ? 58.618 -37.641 -65.550 1.00 78.88 271 PHE A N 1
ATOM 2180 C CA . PHE A 1 271 ? 59.478 -38.297 -66.546 1.00 78.88 271 PHE A CA 1
ATOM 2181 C C . PHE A 1 271 ? 58.944 -39.643 -67.057 1.00 78.88 271 PHE A C 1
ATOM 2183 O O . PHE A 1 271 ? 59.465 -40.173 -68.042 1.00 78.88 271 PHE A O 1
ATOM 2190 N N . VAL A 1 272 ? 57.920 -40.208 -66.415 1.00 79.38 272 VAL A N 1
ATOM 2191 C CA . VAL A 1 272 ? 57.206 -41.375 -66.936 1.00 79.38 272 VAL A CA 1
ATOM 2192 C C . VAL A 1 272 ? 56.124 -40.863 -67.876 1.00 79.38 272 VAL A C 1
ATOM 2194 O O . VAL A 1 272 ? 55.177 -40.212 -67.439 1.00 79.38 272 VAL A O 1
ATOM 2197 N N . ALA A 1 273 ? 56.273 -41.149 -69.173 1.00 75.19 273 ALA A N 1
ATOM 2198 C CA . ALA A 1 273 ? 55.268 -40.801 -70.169 1.00 75.19 273 ALA A CA 1
ATOM 2199 C C . ALA A 1 273 ? 53.883 -41.309 -69.713 1.00 75.19 273 ALA A C 1
ATOM 2201 O O . ALA A 1 273 ? 53.776 -42.481 -69.327 1.00 75.19 273 ALA A O 1
ATOM 2202 N N . PRO A 1 274 ? 52.836 -40.460 -69.733 1.00 76.31 274 PRO A N 1
ATOM 2203 C CA . PRO A 1 274 ? 51.470 -40.904 -69.493 1.00 76.31 274 PRO A CA 1
ATOM 2204 C C . PRO A 1 274 ? 51.163 -42.093 -70.403 1.00 76.31 274 PRO A C 1
ATOM 2206 O O . PRO A 1 274 ? 51.486 -42.062 -71.589 1.00 76.31 274 PRO A O 1
ATOM 2209 N N . ALA A 1 275 ? 50.590 -43.163 -69.856 1.00 74.19 275 ALA A N 1
ATOM 2210 C CA . ALA A 1 275 ? 50.223 -44.315 -70.669 1.00 74.19 275 ALA A CA 1
ATOM 2211 C C . ALA A 1 275 ? 49.121 -43.899 -71.664 1.00 74.19 275 ALA A C 1
ATOM 2213 O O . ALA A 1 275 ? 48.001 -43.612 -71.245 1.00 74.19 275 ALA A O 1
ATOM 2214 N N . GLU A 1 276 ? 49.447 -43.830 -72.958 1.00 62.62 276 GLU A N 1
ATOM 2215 C CA . GLU A 1 276 ? 48.482 -43.548 -74.027 1.00 62.62 276 GLU A CA 1
ATOM 2216 C C . GLU A 1 276 ? 47.669 -44.808 -74.377 1.00 62.62 276 GLU A C 1
ATOM 2218 O O . GLU A 1 276 ? 48.224 -45.889 -74.594 1.00 62.62 276 GLU A O 1
ATOM 2223 N N . GLU A 1 277 ? 46.341 -44.668 -74.448 1.00 56.09 277 GLU A N 1
ATOM 2224 C CA . GLU A 1 277 ? 45.443 -45.671 -75.028 1.00 56.09 277 GLU A CA 1
ATOM 2225 C C . GLU A 1 277 ? 45.490 -45.578 -76.566 1.00 56.09 277 GLU A C 1
ATOM 2227 O O . GLU A 1 277 ? 45.249 -44.524 -77.152 1.00 56.09 277 GLU A O 1
ATOM 2232 N N . ASN A 1 278 ? 45.824 -46.689 -77.229 1.00 47.66 278 ASN A N 1
ATOM 2233 C CA . ASN A 1 278 ? 45.990 -46.789 -78.684 1.00 47.66 278 ASN A CA 1
ATOM 2234 C C . ASN A 1 278 ? 44.740 -46.358 -79.482 1.00 47.66 278 ASN A C 1
ATOM 2236 O O . ASN A 1 278 ? 43.692 -46.995 -79.392 1.00 47.66 278 ASN A O 1
ATOM 2240 N N . GLY A 1 279 ? 44.906 -45.390 -80.391 1.00 38.94 279 GLY A N 1
ATOM 2241 C CA . GLY A 1 279 ? 43.949 -45.060 -81.453 1.00 38.94 279 GLY A CA 1
ATOM 2242 C C . GLY A 1 279 ? 44.669 -44.473 -82.670 1.00 38.94 279 GLY A C 1
ATOM 2243 O O . GLY A 1 279 ? 45.062 -43.312 -82.662 1.00 38.94 279 GLY A O 1
ATOM 2244 N N . GLY A 1 280 ? 44.911 -45.304 -83.687 1.00 37.66 280 GLY A N 1
ATOM 2245 C CA . GLY A 1 280 ? 45.851 -45.023 -84.777 1.00 37.66 280 GLY A CA 1
ATOM 2246 C C . GLY A 1 280 ? 45.347 -44.160 -85.939 1.00 37.66 280 GLY A C 1
ATOM 2247 O O . GLY A 1 280 ? 44.158 -43.870 -86.057 1.00 37.66 280 GLY A O 1
ATOM 2248 N N . ARG A 1 281 ? 46.288 -43.825 -86.840 1.00 35.62 281 ARG A N 1
ATOM 2249 C CA . ARG A 1 281 ? 46.143 -43.794 -88.313 1.00 35.62 281 ARG A CA 1
ATOM 2250 C C . ARG A 1 281 ? 47.504 -43.578 -88.992 1.00 35.62 281 ARG A C 1
ATOM 2252 O O . ARG A 1 281 ? 48.338 -42.817 -88.516 1.00 35.62 281 ARG A O 1
ATOM 2259 N N . GLU A 1 282 ? 47.706 -44.302 -90.089 1.00 35.56 282 GLU A N 1
ATOM 2260 C CA . GLU A 1 282 ? 48.965 -44.512 -90.809 1.00 35.56 282 GLU A CA 1
ATOM 2261 C C . GLU A 1 282 ? 49.128 -43.614 -92.055 1.00 35.56 282 GLU A C 1
ATOM 2263 O O . GLU A 1 282 ? 48.162 -43.381 -92.777 1.00 35.56 282 GLU A O 1
ATOM 2268 N N . GLY A 1 283 ? 50.389 -43.264 -92.366 1.00 37.56 283 GLY A N 1
ATOM 2269 C CA . GLY A 1 283 ? 50.949 -43.077 -93.724 1.00 37.56 283 GLY A CA 1
ATOM 2270 C C . GLY A 1 283 ? 50.948 -41.656 -94.332 1.00 37.56 283 GLY A C 1
ATOM 2271 O O . GLY A 1 283 ? 50.106 -40.852 -93.950 1.00 37.56 283 GLY A O 1
ATOM 2272 N N . PRO A 1 284 ? 51.851 -41.331 -95.302 1.00 40.53 284 PRO A N 1
ATOM 2273 C CA . PRO A 1 284 ? 52.675 -42.245 -96.110 1.00 40.53 284 PRO A CA 1
ATOM 2274 C C . PRO A 1 284 ? 54.204 -41.989 -96.106 1.00 40.53 284 PRO A C 1
ATOM 2276 O O . PRO A 1 284 ? 54.708 -40.931 -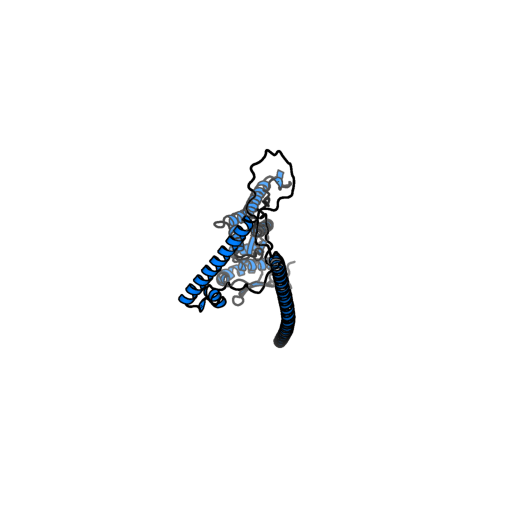95.738 1.00 40.53 284 PRO A O 1
ATOM 2279 N N . LYS A 1 285 ? 54.941 -43.018 -96.550 1.00 36.31 285 LYS A N 1
ATOM 2280 C CA . LYS A 1 285 ? 56.409 -43.125 -96.628 1.00 36.31 285 LYS A CA 1
ATOM 2281 C C . LYS A 1 285 ? 56.965 -42.562 -97.945 1.00 36.31 285 LYS A C 1
ATOM 2283 O O . LYS A 1 285 ? 56.437 -42.885 -99.003 1.00 36.31 285 LYS A O 1
ATOM 2288 N N . LEU A 1 286 ? 58.115 -41.887 -97.883 1.00 30.97 286 LEU A N 1
ATOM 2289 C CA . LEU A 1 286 ? 59.069 -41.747 -98.993 1.00 30.97 286 LEU A CA 1
ATOM 2290 C C . LEU A 1 286 ? 60.468 -42.149 -98.495 1.00 30.97 286 LEU A C 1
ATOM 2292 O O . LEU A 1 286 ? 60.873 -41.765 -97.398 1.00 30.97 286 LEU A O 1
ATOM 2296 N N . GLY A 1 287 ? 61.139 -43.007 -99.278 1.00 30.12 287 GLY A N 1
ATOM 2297 C CA . GLY A 1 287 ? 62.466 -43.586 -99.019 1.00 30.12 287 GLY A CA 1
ATOM 2298 C C . GLY A 1 287 ? 63.555 -42.517 -98.871 1.00 30.12 287 GLY A C 1
ATOM 2299 O O . GLY A 1 287 ? 63.380 -41.378 -99.271 1.00 30.12 287 GLY A O 1
ATOM 2300 N N . GLY A 1 288 ? 64.715 -42.768 -98.285 1.00 28.97 288 GLY A N 1
ATOM 2301 C CA . GLY A 1 288 ? 65.470 -44.005 -98.178 1.00 28.97 288 GLY A CA 1
ATOM 2302 C C . GLY A 1 288 ? 66.937 -43.599 -98.309 1.00 28.97 288 GLY A C 1
ATOM 2303 O O . GLY A 1 288 ? 67.428 -43.442 -99.418 1.00 28.97 288 GLY A O 1
ATOM 2304 N N . ILE A 1 289 ? 67.618 -43.378 -97.182 1.00 32.53 289 ILE A N 1
ATOM 2305 C CA . ILE A 1 289 ? 69.083 -43.393 -97.115 1.00 32.53 289 ILE A CA 1
ATOM 2306 C C . ILE A 1 289 ? 69.462 -44.334 -95.976 1.00 32.53 289 ILE A C 1
ATOM 2308 O O . ILE A 1 289 ? 69.212 -44.073 -94.799 1.00 32.53 289 ILE A O 1
ATOM 2312 N N . ASP A 1 290 ? 70.042 -45.459 -96.380 1.00 33.41 290 ASP A N 1
ATOM 2313 C CA . ASP A 1 290 ? 70.637 -46.485 -95.543 1.00 33.41 290 ASP A CA 1
ATOM 2314 C C . ASP A 1 290 ? 71.727 -45.920 -94.619 1.00 33.41 290 ASP A C 1
ATOM 2316 O O . ASP A 1 290 ? 72.747 -45.395 -95.063 1.00 33.41 290 ASP A O 1
ATOM 2320 N N . ARG A 1 291 ? 71.571 -46.145 -93.309 1.00 33.66 291 ARG A N 1
ATOM 2321 C CA . ARG A 1 291 ? 72.699 -46.323 -92.379 1.00 33.66 291 ARG A CA 1
ATOM 2322 C C . ARG A 1 291 ? 72.481 -47.568 -91.526 1.00 33.66 291 ARG A C 1
ATOM 2324 O O . ARG A 1 291 ? 72.292 -47.508 -90.314 1.00 33.66 291 ARG A O 1
ATOM 2331 N N . LYS A 1 292 ? 72.583 -48.737 -92.160 1.00 32.28 292 LYS A N 1
ATOM 2332 C CA . LYS A 1 292 ? 73.023 -49.955 -91.470 1.00 32.28 292 LYS A CA 1
ATOM 2333 C C . LYS A 1 292 ? 74.531 -49.867 -91.235 1.00 32.28 292 LYS A C 1
ATOM 2335 O O . LYS A 1 292 ? 75.312 -50.237 -92.100 1.00 32.28 292 LYS A O 1
ATOM 2340 N N . ARG A 1 293 ? 74.928 -49.414 -90.044 1.00 35.00 293 ARG A N 1
ATOM 2341 C CA . ARG A 1 293 ? 76.129 -49.873 -89.318 1.00 35.00 293 ARG A CA 1
ATOM 2342 C C . ARG A 1 293 ? 76.136 -49.240 -87.929 1.00 35.00 293 ARG A C 1
ATOM 2344 O O . ARG A 1 293 ? 76.657 -48.153 -87.752 1.00 35.00 293 ARG A O 1
ATOM 2351 N N . LEU A 1 294 ? 75.509 -49.925 -86.973 1.00 30.64 294 LEU A N 1
ATOM 2352 C CA . LEU A 1 294 ? 76.078 -50.240 -85.655 1.00 30.64 294 LEU A CA 1
ATOM 2353 C C . LEU A 1 294 ? 75.038 -51.040 -84.847 1.00 30.64 294 LEU A C 1
ATOM 2355 O O . LEU A 1 294 ? 74.214 -50.492 -84.124 1.00 30.64 294 LEU A O 1
ATOM 2359 N N . LYS A 1 295 ? 75.066 -52.368 -84.980 1.00 33.56 295 LYS A N 1
ATOM 2360 C CA . LYS A 1 295 ? 74.626 -53.293 -83.925 1.00 33.56 295 LYS A CA 1
ATOM 2361 C C . LYS A 1 295 ? 75.499 -54.543 -83.975 1.00 33.56 295 LYS A C 1
ATOM 2363 O O . LYS A 1 295 ? 75.373 -55.325 -84.913 1.00 33.56 295 LYS A O 1
ATOM 2368 N N . LYS A 1 296 ? 76.362 -54.683 -82.963 1.00 29.14 296 LYS A N 1
ATOM 2369 C CA . LYS A 1 296 ? 76.906 -55.910 -82.330 1.00 29.14 296 LYS A CA 1
ATOM 2370 C C . LYS A 1 296 ? 78.107 -55.480 -81.471 1.00 29.14 296 LYS A C 1
ATOM 2372 O O . LYS A 1 296 ? 78.995 -54.848 -82.021 1.00 29.14 296 LYS A O 1
ATOM 2377 N N . GLY A 1 297 ? 78.227 -55.741 -80.169 1.00 28.86 297 GLY A N 1
ATOM 2378 C CA . GLY A 1 297 ? 77.372 -56.339 -79.127 1.00 28.86 297 GLY A CA 1
ATOM 2379 C C . GLY A 1 297 ? 77.584 -55.529 -77.824 1.00 28.86 297 GLY A C 1
ATOM 2380 O O . GLY A 1 297 ? 78.423 -54.641 -77.808 1.00 28.86 297 GLY A O 1
ATOM 2381 N N . VAL A 1 298 ? 76.840 -55.683 -76.729 1.00 30.61 298 VAL A N 1
ATOM 2382 C CA . VAL A 1 298 ? 76.508 -56.917 -76.006 1.00 30.61 298 VAL A CA 1
ATOM 2383 C C . VAL A 1 298 ? 75.114 -56.815 -75.364 1.00 30.61 298 VAL A C 1
ATOM 2385 O O . VAL A 1 298 ? 74.616 -55.747 -75.022 1.00 30.61 298 VAL A O 1
ATOM 2388 N N . SER A 1 299 ? 74.489 -57.981 -75.279 1.00 32.62 299 SER A N 1
ATOM 2389 C CA . SER A 1 299 ? 73.158 -58.347 -74.805 1.00 32.62 299 SER A CA 1
ATOM 2390 C C . SER A 1 299 ? 72.952 -58.281 -73.280 1.00 32.62 299 SER A C 1
ATOM 2392 O O . SER A 1 299 ? 73.765 -58.792 -72.525 1.00 32.62 299 SER A O 1
ATOM 2394 N N . ILE A 1 300 ? 71.812 -57.689 -72.903 1.00 39.47 300 ILE A N 1
ATOM 2395 C CA . ILE A 1 300 ? 70.747 -58.113 -71.962 1.00 39.47 300 ILE A CA 1
ATOM 2396 C C . ILE A 1 300 ? 71.113 -59.017 -70.762 1.00 39.47 300 ILE A C 1
ATOM 2398 O O . ILE A 1 300 ? 71.504 -60.158 -70.967 1.00 39.47 300 ILE A O 1
ATOM 2402 N N . ASN A 1 301 ? 70.697 -58.600 -69.553 1.00 35.25 301 ASN A N 1
ATOM 2403 C CA . ASN A 1 301 ? 69.892 -59.447 -68.658 1.00 35.25 301 ASN A CA 1
ATOM 2404 C C . ASN A 1 301 ? 68.677 -58.650 -68.142 1.00 35.25 301 ASN A C 1
ATOM 2406 O O . ASN A 1 301 ? 68.824 -57.602 -67.530 1.00 35.25 301 ASN A O 1
ATOM 2410 N N . LYS A 1 302 ? 67.465 -59.123 -68.463 1.00 43.62 302 LYS A N 1
ATOM 2411 C CA . LYS A 1 302 ? 66.154 -58.502 -68.161 1.00 43.62 302 LYS A CA 1
ATOM 2412 C C . LYS A 1 302 ? 65.418 -59.197 -66.999 1.00 43.62 302 LYS A C 1
ATOM 2414 O O . LYS A 1 302 ? 64.208 -59.034 -66.852 1.00 43.62 302 LYS A O 1
ATOM 2419 N N . ASN A 1 303 ? 66.134 -59.990 -66.201 1.00 44.28 303 ASN A N 1
ATOM 2420 C CA . ASN A 1 303 ? 65.550 -60.762 -65.101 1.00 44.28 303 ASN A CA 1
ATOM 2421 C C . ASN A 1 303 ? 65.651 -60.048 -63.741 1.00 44.28 303 ASN A C 1
ATOM 2423 O O . ASN A 1 303 ? 64.763 -60.234 -62.914 1.00 44.28 303 ASN A O 1
ATOM 2427 N N . ASP A 1 304 ? 66.621 -59.148 -63.554 1.00 45.56 304 ASP A N 1
ATOM 2428 C CA . ASP A 1 304 ? 66.863 -58.501 -62.254 1.00 45.56 304 ASP A CA 1
ATOM 2429 C C . ASP A 1 304 ? 65.805 -57.435 -61.902 1.00 45.56 304 ASP A C 1
ATOM 2431 O O . ASP A 1 304 ? 65.455 -57.247 -60.735 1.00 45.56 304 ASP A O 1
ATOM 2435 N N . ASP A 1 305 ? 65.206 -56.788 -62.908 1.00 47.84 305 ASP A N 1
ATOM 2436 C CA . ASP A 1 305 ? 64.196 -55.743 -62.686 1.00 47.84 305 ASP A CA 1
ATOM 2437 C C . ASP A 1 305 ? 62.848 -56.310 -62.198 1.00 47.84 305 ASP A C 1
ATOM 2439 O O . ASP A 1 305 ? 62.131 -55.652 -61.441 1.00 47.84 305 ASP A O 1
ATOM 2443 N N . LYS A 1 306 ? 62.499 -57.552 -62.572 1.00 46.41 306 LYS A N 1
ATOM 2444 C CA . LYS A 1 306 ? 61.238 -58.190 -62.145 1.00 46.41 306 LYS A CA 1
ATOM 2445 C C . LYS A 1 306 ? 61.311 -58.775 -60.733 1.00 46.41 306 LYS A C 1
ATOM 2447 O O . LYS A 1 306 ? 60.297 -58.765 -60.031 1.00 46.41 306 LYS A O 1
ATOM 2452 N N . GLU A 1 307 ? 62.479 -59.239 -60.290 1.00 48.47 307 GLU A N 1
ATOM 2453 C CA . GLU A 1 307 ? 62.679 -59.683 -58.902 1.00 48.47 307 GLU A CA 1
ATOM 2454 C C . GLU A 1 307 ? 62.662 -58.502 -57.925 1.00 48.47 307 GLU A C 1
ATOM 2456 O O . GLU A 1 307 ? 61.972 -58.559 -56.903 1.00 48.47 307 GLU A O 1
ATOM 2461 N N . GLN A 1 308 ? 63.296 -57.379 -58.280 1.00 51.00 308 GLN A N 1
ATOM 2462 C CA . GLN A 1 308 ? 63.295 -56.183 -57.432 1.00 51.00 308 GLN A CA 1
ATOM 2463 C C . GLN A 1 308 ? 61.915 -55.518 -57.317 1.00 51.00 308 GLN A C 1
ATOM 2465 O O . GLN A 1 308 ? 61.584 -54.944 -56.272 1.00 51.00 308 GLN A O 1
ATOM 2470 N N . GLU A 1 309 ? 61.076 -55.590 -58.355 1.00 50.53 309 GLU A N 1
ATOM 2471 C CA . GLU A 1 309 ? 59.713 -55.048 -58.297 1.00 50.53 309 GLU A CA 1
ATOM 2472 C C . GLU A 1 309 ? 58.775 -55.921 -57.440 1.00 50.53 309 GLU A C 1
ATOM 2474 O O . GLU A 1 309 ? 57.942 -55.396 -56.688 1.00 50.53 309 GLU A O 1
ATOM 2479 N N . ASN A 1 310 ? 58.950 -57.247 -57.481 1.00 54.34 310 ASN A N 1
ATOM 2480 C CA . ASN A 1 310 ? 58.190 -58.182 -56.650 1.00 54.34 310 ASN A CA 1
ATOM 2481 C C . ASN A 1 310 ? 58.608 -58.128 -55.170 1.00 54.34 310 ASN A C 1
ATOM 2483 O O . ASN A 1 310 ? 57.731 -58.122 -54.304 1.00 54.34 310 ASN A O 1
ATOM 2487 N N . GLU A 1 311 ? 59.898 -57.966 -54.853 1.00 57.47 311 GLU A N 1
ATOM 2488 C CA . GLU A 1 311 ? 60.356 -57.743 -53.471 1.00 57.47 311 GLU A CA 1
ATOM 2489 C C . GLU A 1 311 ? 59.831 -56.425 -52.881 1.00 57.47 311 GLU A C 1
ATOM 2491 O O . GLU A 1 311 ? 59.412 -56.376 -51.718 1.00 57.47 311 GLU A O 1
ATOM 2496 N N . LYS A 1 312 ? 59.798 -55.345 -53.675 1.00 59.78 312 LYS A N 1
ATOM 2497 C CA . LYS A 1 312 ? 59.241 -54.053 -53.238 1.00 59.78 312 LYS A CA 1
ATOM 2498 C C . LYS A 1 312 ? 57.730 -54.136 -53.006 1.00 59.78 312 LYS A C 1
ATOM 2500 O O . LYS A 1 312 ? 57.234 -53.560 -52.034 1.00 59.78 312 LYS A O 1
ATOM 2505 N N . LYS A 1 313 ? 56.990 -54.883 -53.835 1.00 56.62 313 LYS A N 1
ATOM 2506 C CA . LYS A 1 313 ? 55.550 -55.141 -53.630 1.00 56.62 313 LYS A CA 1
ATOM 2507 C C . LYS A 1 313 ? 55.286 -56.030 -52.407 1.00 56.62 313 LYS A C 1
ATOM 2509 O O . LYS A 1 313 ? 54.341 -55.746 -51.669 1.00 56.62 313 LYS A O 1
ATOM 2514 N N . ALA A 1 314 ? 56.133 -57.024 -52.135 1.00 65.56 314 ALA A N 1
ATOM 2515 C CA . ALA A 1 314 ? 56.038 -57.872 -50.945 1.00 65.56 314 ALA A CA 1
ATOM 2516 C C . ALA A 1 314 ? 56.318 -57.090 -49.645 1.00 65.56 314 ALA A C 1
ATOM 2518 O O . ALA A 1 314 ? 55.497 -57.127 -48.728 1.00 65.56 314 ALA A O 1
ATOM 2519 N N . LYS A 1 315 ? 57.389 -56.279 -49.597 1.00 65.06 315 LYS A N 1
ATOM 2520 C CA . LYS A 1 315 ? 57.704 -55.410 -48.440 1.00 65.06 315 LYS A CA 1
ATOM 2521 C C . LYS A 1 315 ? 56.622 -54.362 -48.174 1.00 65.06 315 LYS A C 1
ATOM 2523 O O . LYS A 1 315 ? 56.337 -54.040 -47.024 1.00 65.06 315 LYS A O 1
ATOM 2528 N N . LYS A 1 316 ? 55.974 -53.838 -49.221 1.00 62.31 316 LYS A N 1
ATOM 2529 C CA . LYS A 1 316 ? 54.880 -52.864 -49.069 1.00 62.31 316 LYS A CA 1
ATOM 2530 C C . LYS A 1 316 ? 53.593 -53.507 -48.539 1.00 62.31 316 LYS A C 1
ATOM 2532 O O . LYS A 1 316 ? 52.853 -52.848 -47.815 1.00 62.31 316 LYS A O 1
ATOM 2537 N N . ARG A 1 317 ? 53.334 -54.782 -48.861 1.00 62.62 317 ARG A N 1
ATOM 2538 C CA . ARG A 1 317 ? 52.220 -55.557 -48.287 1.00 62.62 317 ARG A CA 1
ATOM 2539 C C . ARG A 1 317 ? 52.484 -55.937 -46.829 1.00 62.62 317 ARG A C 1
ATOM 2541 O O . ARG A 1 317 ? 51.617 -55.683 -46.000 1.00 62.62 317 ARG A O 1
ATOM 2548 N N . SER A 1 318 ? 53.694 -56.394 -46.493 1.00 65.75 318 SER A N 1
ATOM 2549 C CA . SER A 1 318 ? 54.049 -56.732 -45.106 1.00 65.75 318 SER A CA 1
ATOM 2550 C C . SER A 1 318 ? 54.021 -55.512 -44.178 1.00 65.75 318 SER A C 1
ATOM 2552 O O . SER A 1 318 ? 53.567 -55.608 -43.042 1.00 65.75 318 SER A O 1
ATOM 2554 N N . LEU A 1 319 ? 54.451 -54.337 -44.662 1.00 59.09 319 LEU A N 1
ATOM 2555 C CA . LEU A 1 319 ? 54.381 -53.093 -43.889 1.00 59.09 319 LEU A CA 1
ATOM 2556 C C . LEU A 1 319 ? 52.925 -52.671 -43.634 1.00 59.09 319 LEU A C 1
ATOM 2558 O O . LEU A 1 319 ? 52.610 -52.189 -42.550 1.00 59.09 319 LEU A O 1
ATOM 2562 N N . LYS A 1 320 ? 52.035 -52.896 -44.610 1.00 62.25 320 LYS A N 1
ATOM 2563 C CA . LYS A 1 320 ? 50.609 -52.566 -44.503 1.00 62.25 320 LYS A CA 1
ATOM 2564 C C . LYS A 1 320 ? 49.875 -53.496 -43.528 1.00 62.25 320 LYS A C 1
ATOM 2566 O O . LYS A 1 320 ? 49.097 -53.022 -42.705 1.00 62.25 320 LYS A O 1
ATOM 2571 N N . GLU A 1 321 ? 50.198 -54.788 -43.542 1.00 64.75 321 GLU A N 1
ATOM 2572 C CA . GLU A 1 321 ? 49.678 -55.767 -42.574 1.00 64.75 321 GLU A CA 1
ATOM 2573 C C . GLU A 1 321 ? 50.181 -55.498 -41.144 1.00 64.75 321 GLU A C 1
ATOM 2575 O O . GLU A 1 321 ? 49.408 -55.602 -40.191 1.00 64.75 321 GLU A O 1
ATOM 2580 N N . MET A 1 322 ? 51.435 -55.057 -40.972 1.00 59.78 322 MET A N 1
ATOM 2581 C CA . MET A 1 322 ? 51.949 -54.632 -39.660 1.00 59.78 322 MET A CA 1
ATOM 2582 C C . MET A 1 322 ? 51.256 -53.366 -39.141 1.00 59.78 322 MET A C 1
ATOM 2584 O O . MET A 1 322 ? 50.952 -53.284 -37.948 1.00 59.78 322 MET A O 1
ATOM 2588 N N . THR A 1 323 ? 50.973 -52.387 -40.010 1.00 59.22 323 THR A N 1
ATOM 2589 C CA . THR A 1 323 ? 50.260 -51.165 -39.607 1.00 59.22 323 THR A CA 1
ATOM 2590 C C . THR A 1 323 ? 48.801 -51.437 -39.254 1.00 59.22 323 THR A C 1
ATOM 2592 O O . THR A 1 323 ? 48.329 -50.944 -38.229 1.00 59.22 323 THR A O 1
ATOM 2595 N N . ASP A 1 324 ? 48.106 -52.279 -40.024 1.00 59.72 324 ASP A N 1
ATOM 2596 C CA . ASP A 1 324 ? 46.714 -52.639 -39.735 1.00 59.72 324 ASP A CA 1
ATOM 2597 C C . ASP A 1 324 ? 46.612 -53.497 -38.461 1.00 59.72 324 ASP A C 1
ATOM 2599 O O . ASP A 1 324 ? 45.737 -53.260 -37.619 1.00 59.72 324 ASP A O 1
ATOM 2603 N N . GLY A 1 325 ? 47.579 -54.393 -38.229 1.00 58.25 325 GLY A N 1
ATOM 2604 C CA . GLY A 1 325 ? 47.711 -55.143 -36.978 1.00 58.25 325 GLY A CA 1
ATOM 2605 C C . GLY A 1 325 ? 47.963 -54.247 -35.757 1.00 58.25 325 GLY A C 1
ATOM 2606 O O . GLY A 1 325 ? 47.381 -54.470 -34.693 1.00 58.25 325 GLY A O 1
ATOM 2607 N N . PHE A 1 326 ? 48.766 -53.185 -35.891 1.00 55.91 326 PHE A N 1
ATOM 2608 C CA . PHE A 1 326 ? 49.012 -52.220 -34.810 1.00 55.91 326 PHE A CA 1
ATOM 2609 C C . PHE A 1 326 ? 47.767 -51.366 -34.502 1.00 55.91 326 PHE A C 1
ATOM 2611 O O . PHE A 1 326 ? 47.451 -51.096 -33.335 1.00 55.91 326 PHE A O 1
ATOM 2618 N N . ILE A 1 327 ? 46.997 -51.000 -35.531 1.00 59.41 327 ILE A N 1
ATOM 2619 C CA . ILE A 1 327 ? 45.729 -50.267 -35.390 1.00 59.41 327 ILE A CA 1
ATOM 2620 C C . ILE A 1 327 ? 44.650 -51.143 -34.727 1.00 59.41 327 ILE A C 1
ATOM 2622 O O . ILE A 1 327 ? 43.925 -50.668 -33.852 1.00 59.41 327 ILE A O 1
ATOM 2626 N N . GLN A 1 328 ? 44.558 -52.435 -35.055 1.00 57.62 328 GLN A N 1
ATOM 2627 C CA . GLN A 1 328 ? 43.646 -53.352 -34.357 1.00 57.62 328 GLN A CA 1
ATOM 2628 C C . GLN A 1 328 ? 44.062 -53.597 -32.900 1.00 57.62 328 GLN A C 1
ATOM 2630 O O . GLN A 1 328 ? 43.218 -53.549 -31.999 1.00 57.62 328 GLN A O 1
ATOM 2635 N N . LYS A 1 329 ? 45.362 -53.786 -32.633 1.00 56.38 329 LYS A N 1
ATOM 2636 C CA . LYS A 1 329 ? 45.869 -54.027 -31.273 1.00 56.38 329 LYS A CA 1
ATOM 2637 C C . LYS A 1 329 ? 45.652 -52.809 -30.369 1.00 56.38 329 LYS A C 1
ATOM 2639 O O . LYS A 1 329 ? 45.210 -52.974 -29.235 1.00 56.38 329 LYS A O 1
ATOM 2644 N N . SER A 1 330 ? 45.861 -51.594 -30.883 1.00 51.12 330 SER A N 1
ATOM 2645 C CA . SER A 1 330 ? 45.588 -50.338 -30.162 1.00 51.12 330 SER A CA 1
ATOM 2646 C C . SER A 1 330 ? 44.096 -50.108 -29.890 1.00 51.12 330 SER A C 1
ATOM 2648 O O . SER A 1 330 ? 43.750 -49.744 -28.766 1.00 51.12 330 SER A O 1
ATOM 2650 N N . LYS A 1 331 ? 43.200 -50.409 -30.843 1.00 58.38 331 LYS A N 1
ATOM 2651 C CA . LYS A 1 331 ? 41.741 -50.355 -30.617 1.00 58.38 331 LYS A CA 1
ATOM 2652 C C . LYS A 1 331 ? 41.274 -51.358 -29.557 1.00 58.38 331 LYS A C 1
ATOM 2654 O O . LYS A 1 331 ? 40.492 -50.983 -28.687 1.00 58.38 331 LYS A O 1
ATOM 2659 N N . SER A 1 332 ? 41.795 -52.591 -29.564 1.00 57.44 332 SER A N 1
ATOM 2660 C CA . SER A 1 332 ? 41.464 -53.593 -28.532 1.00 57.44 332 SER A CA 1
ATOM 2661 C C . SER A 1 332 ? 41.956 -53.185 -27.136 1.00 57.44 332 SER A C 1
ATOM 2663 O O . SER A 1 332 ? 41.242 -53.346 -26.148 1.00 57.44 332 SER A O 1
ATOM 2665 N N . LYS A 1 333 ? 43.146 -52.569 -27.051 1.00 55.78 333 LYS A N 1
ATOM 2666 C CA . LYS A 1 333 ? 43.738 -52.096 -25.792 1.00 55.78 333 LYS A CA 1
ATOM 2667 C C . LYS A 1 333 ? 42.960 -50.909 -25.212 1.00 55.78 333 LYS A C 1
ATOM 2669 O O . LYS A 1 333 ? 42.782 -50.842 -24.000 1.00 55.78 333 LYS A O 1
ATOM 2674 N N . MET A 1 334 ? 42.447 -50.021 -26.070 1.00 51.31 334 MET A N 1
ATOM 2675 C CA . MET A 1 334 ? 41.553 -48.926 -25.671 1.00 51.31 334 MET A CA 1
ATOM 2676 C C . MET A 1 334 ? 40.188 -49.447 -25.193 1.00 51.31 334 MET A C 1
ATOM 2678 O O . MET A 1 334 ? 39.694 -48.989 -24.167 1.00 51.31 334 MET A O 1
ATOM 2682 N N . GLY A 1 335 ? 39.614 -50.440 -25.884 1.00 50.09 335 GLY A N 1
ATOM 2683 C CA . GLY A 1 335 ? 38.353 -51.078 -25.487 1.00 50.09 335 GLY A CA 1
ATOM 2684 C C . GLY A 1 335 ? 38.436 -51.782 -24.128 1.00 50.09 335 GLY A C 1
ATOM 2685 O O . GLY A 1 335 ? 37.593 -51.551 -23.263 1.00 50.09 335 GLY A O 1
ATOM 2686 N N . ASN A 1 336 ? 39.500 -52.556 -23.889 1.00 55.91 336 ASN A N 1
ATOM 2687 C CA . ASN A 1 336 ? 39.700 -53.228 -22.601 1.00 55.91 336 ASN A CA 1
ATOM 2688 C C . ASN A 1 336 ? 39.956 -52.232 -21.456 1.00 55.91 336 ASN A C 1
ATOM 2690 O O . ASN A 1 336 ? 39.423 -52.427 -20.364 1.00 55.91 336 ASN A O 1
ATOM 2694 N N . ALA A 1 337 ? 40.693 -51.140 -21.703 1.00 50.97 337 ALA A N 1
ATOM 2695 C CA . ALA A 1 337 ? 40.921 -50.085 -20.710 1.00 50.97 337 ALA A CA 1
ATOM 2696 C C . ALA A 1 337 ? 39.633 -49.322 -20.340 1.00 50.97 337 ALA A C 1
ATOM 2698 O O . ALA A 1 337 ? 39.444 -48.965 -19.179 1.00 50.97 337 ALA A O 1
ATOM 2699 N N . LEU A 1 338 ? 38.724 -49.118 -21.301 1.00 51.50 338 LEU A N 1
ATOM 2700 C CA . LEU A 1 338 ? 37.406 -48.523 -21.059 1.00 51.50 338 LEU A CA 1
ATOM 2701 C C . LEU A 1 338 ? 36.505 -49.440 -20.214 1.00 51.50 338 LEU A C 1
ATOM 2703 O O . LEU A 1 338 ? 35.833 -48.944 -19.313 1.00 51.50 338 LEU A O 1
ATOM 2707 N N . SER A 1 339 ? 36.544 -50.761 -20.436 1.00 53.12 339 SER A N 1
ATOM 2708 C CA . SER A 1 339 ? 35.764 -51.721 -19.632 1.00 53.12 339 SER A CA 1
ATOM 2709 C C . SER A 1 339 ? 36.286 -51.871 -18.193 1.00 53.12 339 SER A C 1
ATOM 2711 O O . SER A 1 339 ? 35.501 -51.926 -17.249 1.00 53.12 339 SER A O 1
ATOM 2713 N N . ALA A 1 340 ? 37.611 -51.843 -17.996 1.00 51.16 340 ALA A N 1
ATOM 2714 C CA . ALA A 1 340 ? 38.225 -51.944 -16.670 1.00 51.16 340 ALA A CA 1
ATOM 2715 C C . ALA A 1 340 ? 37.938 -50.707 -15.794 1.00 51.16 340 ALA A C 1
ATOM 2717 O O . ALA A 1 340 ? 37.742 -50.837 -14.585 1.00 51.16 340 ALA A O 1
ATOM 2718 N N . ASN A 1 341 ? 37.845 -49.519 -16.405 1.00 51.78 341 ASN A N 1
ATOM 2719 C CA . ASN A 1 341 ? 37.475 -48.285 -15.705 1.00 51.78 341 ASN A CA 1
ATOM 2720 C C . ASN A 1 341 ? 35.983 -48.224 -15.336 1.00 51.78 341 ASN A C 1
ATOM 2722 O O . ASN A 1 341 ? 35.635 -47.597 -14.338 1.00 51.78 341 ASN A O 1
ATOM 2726 N N . GLN A 1 342 ? 35.102 -48.877 -16.103 1.00 51.00 342 GLN A N 1
ATOM 2727 C CA . GLN A 1 342 ? 33.675 -48.957 -15.769 1.00 51.00 342 GLN A CA 1
ATOM 2728 C C . GLN A 1 342 ? 33.436 -49.822 -14.524 1.00 51.00 342 GLN A C 1
ATOM 2730 O O . GLN A 1 342 ? 32.741 -49.380 -13.613 1.00 51.00 342 GLN A O 1
ATOM 2735 N N . HIS A 1 343 ? 34.101 -50.977 -14.410 1.00 49.81 343 HIS A N 1
ATOM 2736 C CA . HIS A 1 343 ? 33.968 -51.832 -13.223 1.00 49.81 343 HIS A CA 1
ATOM 2737 C C . HIS A 1 343 ? 34.599 -51.247 -11.950 1.00 49.81 343 HIS A C 1
ATOM 2739 O O . HIS A 1 343 ? 34.082 -51.471 -10.857 1.00 49.81 343 HIS A O 1
ATOM 2745 N N . GLN A 1 344 ? 35.674 -50.457 -12.057 1.00 48.84 344 GLN A N 1
ATOM 2746 C CA . GLN A 1 344 ? 36.195 -49.718 -10.897 1.00 48.84 344 GLN A CA 1
ATOM 2747 C C . GLN A 1 344 ? 35.286 -48.547 -10.493 1.00 48.84 344 GLN A C 1
ATOM 2749 O O . GLN A 1 344 ? 35.163 -48.259 -9.303 1.00 48.84 344 GLN A O 1
ATOM 2754 N N . GLY A 1 345 ? 34.620 -47.902 -11.457 1.00 47.19 345 GLY A N 1
ATOM 2755 C CA . GLY A 1 345 ? 33.636 -46.848 -11.202 1.00 47.19 345 GLY A CA 1
ATOM 2756 C C . GLY A 1 345 ? 32.413 -47.355 -10.436 1.00 47.19 345 GLY A C 1
ATOM 2757 O O . GLY A 1 345 ? 32.045 -46.760 -9.425 1.00 47.19 345 GLY A O 1
ATOM 2758 N N . GLU A 1 346 ? 31.851 -48.494 -10.850 1.00 51.41 346 GLU A N 1
ATOM 2759 C CA . GLU A 1 346 ? 30.682 -49.106 -10.199 1.00 51.41 346 GLU A CA 1
ATOM 2760 C C . GLU A 1 346 ? 30.962 -49.484 -8.735 1.00 51.41 346 GLU A C 1
ATOM 2762 O O . GLU A 1 346 ? 30.147 -49.199 -7.859 1.00 51.41 346 GLU A O 1
ATOM 2767 N N . TYR A 1 347 ? 32.148 -50.023 -8.427 1.00 53.88 347 TYR A N 1
ATOM 2768 C CA . TYR A 1 347 ? 32.515 -50.424 -7.059 1.00 53.88 347 TYR A CA 1
ATOM 2769 C C . TYR A 1 347 ? 32.682 -49.230 -6.097 1.00 53.88 347 TYR A C 1
ATOM 2771 O O . TYR A 1 347 ? 32.381 -49.319 -4.897 1.00 53.88 347 TYR A O 1
ATOM 2779 N N . VAL A 1 348 ? 33.160 -48.092 -6.613 1.00 52.31 348 VAL A N 1
ATOM 2780 C CA . VAL A 1 348 ? 33.328 -46.849 -5.842 1.00 52.31 348 VAL A CA 1
ATOM 2781 C C . VAL A 1 348 ? 31.979 -46.162 -5.625 1.00 52.31 348 VAL A C 1
ATOM 2783 O O . VAL A 1 348 ? 31.715 -45.671 -4.524 1.00 52.31 348 VAL A O 1
ATOM 2786 N N . GLU A 1 349 ? 31.097 -46.183 -6.625 1.00 51.38 349 GLU A N 1
ATOM 2787 C CA . GLU A 1 349 ? 29.747 -45.621 -6.528 1.00 51.38 349 GLU A CA 1
ATOM 2788 C C . GLU A 1 349 ? 28.882 -46.406 -5.525 1.00 51.38 349 GLU A C 1
ATOM 2790 O O . GLU A 1 349 ? 28.231 -45.810 -4.659 1.00 51.38 349 GLU A O 1
ATOM 2795 N N . GLU A 1 350 ? 28.968 -47.741 -5.536 1.00 58.50 350 GLU A N 1
ATOM 2796 C CA . GLU A 1 350 ? 28.292 -48.603 -4.559 1.00 58.50 350 GLU A CA 1
ATOM 2797 C C . GLU A 1 350 ? 28.816 -48.394 -3.127 1.00 58.50 350 GLU A C 1
ATOM 2799 O O . GLU A 1 350 ? 28.044 -48.379 -2.160 1.00 58.50 350 GLU A O 1
ATOM 2804 N N . SER A 1 351 ? 30.128 -48.185 -2.976 1.00 59.22 351 SER A N 1
ATOM 2805 C CA . SER A 1 351 ? 30.755 -47.911 -1.677 1.00 59.22 351 SER A CA 1
ATOM 2806 C C . SER A 1 351 ? 30.360 -46.534 -1.126 1.00 59.22 351 SER A C 1
ATOM 2808 O O . SER A 1 351 ? 30.068 -46.405 0.067 1.00 59.22 351 SER A O 1
ATOM 2810 N N . MET A 1 352 ? 30.267 -45.508 -1.981 1.00 56.62 352 MET A N 1
ATOM 2811 C CA . MET A 1 352 ? 29.809 -44.172 -1.579 1.00 56.62 352 MET A CA 1
ATOM 2812 C C . MET A 1 352 ? 28.316 -44.136 -1.228 1.00 56.62 352 MET A C 1
ATOM 2814 O O . MET A 1 352 ? 27.938 -43.499 -0.242 1.00 56.62 352 MET A O 1
ATOM 2818 N N . MET A 1 353 ? 27.470 -44.865 -1.962 1.00 64.62 353 MET A N 1
ATOM 2819 C CA . MET A 1 353 ? 26.039 -45.002 -1.651 1.00 64.62 353 MET A CA 1
ATOM 2820 C C . MET A 1 353 ? 25.804 -45.672 -0.289 1.00 64.62 353 MET A C 1
ATOM 2822 O O . MET A 1 353 ? 24.953 -45.225 0.493 1.00 64.62 353 MET A O 1
ATOM 2826 N N . LYS A 1 354 ? 26.588 -46.708 0.044 1.00 64.94 354 LYS A N 1
ATOM 2827 C CA . LYS A 1 354 ? 26.528 -47.378 1.356 1.00 64.94 354 LYS A CA 1
ATOM 2828 C C . LYS A 1 354 ? 26.952 -46.438 2.489 1.00 64.94 354 LYS A C 1
ATOM 2830 O O . LYS A 1 354 ? 26.258 -46.364 3.504 1.00 64.94 354 LYS A O 1
ATOM 2835 N N . LEU A 1 355 ? 28.012 -45.649 2.303 1.00 60.56 355 LEU A N 1
ATOM 2836 C CA . LEU A 1 355 ? 28.456 -44.662 3.296 1.00 60.56 355 LEU A CA 1
ATOM 2837 C C . LEU A 1 355 ? 27.418 -43.548 3.511 1.00 60.56 355 LEU A C 1
ATOM 2839 O O . LEU A 1 355 ? 27.035 -43.286 4.654 1.00 60.56 355 LEU A O 1
ATOM 2843 N N . ALA A 1 356 ? 26.873 -42.971 2.437 1.00 60.50 356 ALA A N 1
ATOM 2844 C CA . ALA A 1 356 ? 25.850 -41.926 2.518 1.00 60.50 356 ALA A CA 1
ATOM 2845 C C . ALA A 1 356 ? 24.579 -42.402 3.248 1.00 60.50 356 ALA A C 1
ATOM 2847 O O . ALA A 1 356 ? 24.029 -41.689 4.092 1.00 60.50 356 ALA A O 1
ATOM 2848 N N . SER A 1 357 ? 24.155 -43.643 3.000 1.00 62.38 357 SER A N 1
ATOM 2849 C CA . SER A 1 357 ? 22.985 -44.244 3.656 1.00 62.38 357 SER A CA 1
ATOM 2850 C C . SER A 1 357 ? 23.191 -44.418 5.168 1.00 62.38 357 SER A C 1
ATOM 2852 O O . SER A 1 357 ? 22.280 -44.168 5.965 1.00 62.38 357 SER A O 1
ATOM 2854 N N . THR A 1 358 ? 24.409 -44.771 5.598 1.00 63.72 358 THR A N 1
ATOM 2855 C CA . THR A 1 358 ? 24.734 -44.881 7.032 1.00 63.72 358 THR A CA 1
ATOM 2856 C C . THR A 1 358 ? 24.783 -43.524 7.739 1.00 63.72 358 THR A C 1
ATOM 2858 O O . THR A 1 358 ? 24.376 -43.424 8.901 1.00 63.72 358 THR A O 1
ATOM 2861 N N . GLU A 1 359 ? 25.212 -42.458 7.059 1.00 55.81 359 GLU A N 1
ATOM 2862 C CA . GLU A 1 359 ? 25.231 -41.106 7.627 1.00 55.81 359 GLU A CA 1
ATOM 2863 C C . GLU A 1 359 ? 23.833 -40.499 7.780 1.00 55.81 359 GLU A C 1
ATOM 2865 O O . GLU A 1 359 ? 23.555 -39.829 8.781 1.00 55.81 359 GLU A O 1
ATOM 2870 N N . ILE A 1 360 ? 22.935 -40.766 6.829 1.00 61.78 360 ILE A N 1
ATOM 2871 C CA . ILE A 1 360 ? 21.536 -40.324 6.886 1.00 61.78 360 ILE A CA 1
ATOM 2872 C C . ILE A 1 360 ? 20.821 -41.004 8.064 1.00 61.78 360 ILE A C 1
ATOM 2874 O O . ILE A 1 360 ? 20.218 -40.324 8.896 1.00 61.78 360 ILE A O 1
ATOM 2878 N N . SER A 1 361 ? 21.014 -42.316 8.236 1.00 60.06 361 SER A N 1
ATOM 2879 C CA . SER A 1 361 ? 20.477 -43.072 9.379 1.00 60.06 361 SER A CA 1
ATOM 2880 C C . SER A 1 361 ? 20.997 -42.560 10.734 1.00 60.06 361 SER A C 1
ATOM 2882 O O . SER A 1 361 ? 20.237 -42.416 11.699 1.00 60.06 361 SER A O 1
ATOM 2884 N N . LYS A 1 362 ? 22.284 -42.188 10.816 1.00 61.03 362 LYS A N 1
ATOM 2885 C CA . LYS A 1 362 ? 22.868 -41.576 12.024 1.00 61.03 362 LYS A CA 1
ATOM 2886 C C . LYS A 1 362 ? 22.282 -40.188 12.312 1.00 61.03 362 LYS A C 1
ATOM 2888 O O . LYS A 1 362 ? 22.032 -39.875 13.478 1.00 61.03 362 LYS A O 1
ATOM 2893 N N . LYS A 1 363 ? 22.033 -39.364 11.286 1.00 54.44 363 LYS A N 1
ATOM 2894 C CA . LYS A 1 363 ? 21.407 -38.037 11.440 1.00 54.44 363 LYS A CA 1
ATOM 2895 C C . LYS A 1 363 ? 19.959 -38.135 11.916 1.00 54.44 363 LYS A C 1
ATOM 2897 O O . LYS A 1 363 ? 19.583 -37.379 12.812 1.00 54.44 363 LYS A O 1
ATOM 2902 N N . ASP A 1 364 ? 19.186 -39.089 11.408 1.00 58.09 364 ASP A N 1
ATOM 2903 C CA . ASP A 1 364 ? 17.788 -39.270 11.816 1.00 58.09 364 ASP A CA 1
ATOM 2904 C C . ASP A 1 364 ? 17.651 -39.831 13.237 1.00 58.09 364 ASP A C 1
ATOM 2906 O O . ASP A 1 364 ? 16.807 -39.357 14.004 1.00 58.09 364 ASP A O 1
ATOM 2910 N N . LYS A 1 365 ? 18.549 -40.734 13.662 1.00 58.72 365 LYS A N 1
ATOM 2911 C CA . LYS A 1 365 ? 18.632 -41.154 15.075 1.00 58.72 365 LYS A CA 1
ATOM 2912 C C . LYS A 1 365 ? 18.986 -39.987 16.005 1.00 58.72 365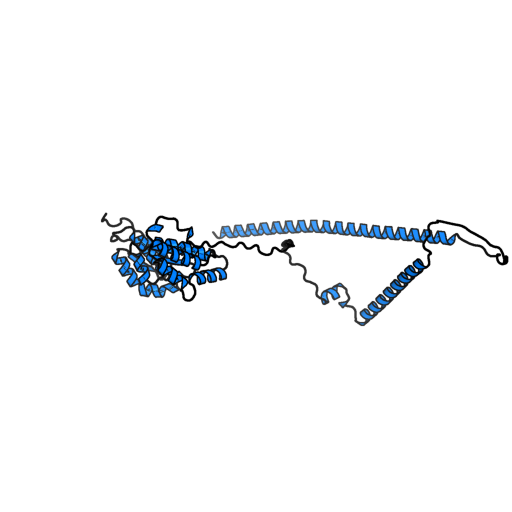 LYS A C 1
ATOM 2914 O O . LYS A 1 365 ? 18.369 -39.836 17.056 1.00 58.72 365 LYS A O 1
ATOM 2919 N N . LYS A 1 366 ? 19.909 -39.105 15.602 1.00 54.78 366 LYS A N 1
ATOM 2920 C CA . LYS A 1 366 ? 20.279 -37.908 16.386 1.00 54.78 366 LYS A CA 1
ATOM 2921 C C . LYS A 1 366 ? 19.148 -36.877 16.478 1.00 54.78 366 LYS A C 1
ATOM 2923 O O . LYS A 1 366 ? 19.087 -36.125 17.446 1.00 54.78 366 LYS A O 1
ATOM 2928 N N . LYS A 1 367 ? 18.258 -36.836 15.481 1.00 54.62 367 LYS A N 1
ATOM 2929 C CA . LYS A 1 367 ? 17.097 -35.936 15.442 1.00 54.62 367 LYS A CA 1
ATOM 2930 C C . LYS A 1 367 ? 15.935 -36.440 16.304 1.00 54.62 367 LYS A C 1
ATOM 2932 O O . LYS A 1 367 ? 15.218 -35.618 16.863 1.00 54.62 367 LYS A O 1
ATOM 2937 N N . LYS A 1 368 ? 15.784 -37.762 16.447 1.00 56.94 368 LYS A N 1
ATOM 2938 C CA . LYS A 1 368 ? 14.792 -38.387 17.340 1.00 56.94 368 LYS A CA 1
ATOM 2939 C C . LYS A 1 368 ? 15.169 -38.350 18.824 1.00 56.94 368 LYS A C 1
ATOM 2941 O O . LYS A 1 368 ? 14.267 -38.392 19.636 1.00 56.94 368 LYS A O 1
ATOM 2946 N N . LEU A 1 369 ? 16.452 -38.225 19.175 1.00 56.62 369 LEU A N 1
ATOM 2947 C CA . LEU A 1 369 ? 16.893 -38.061 20.574 1.00 56.62 369 LEU A CA 1
ATOM 2948 C C . LEU A 1 369 ? 16.829 -36.608 21.094 1.00 56.62 369 LEU A C 1
ATOM 2950 O O . LEU A 1 369 ? 17.128 -36.363 22.257 1.00 56.62 369 LEU A O 1
ATOM 2954 N N . LYS A 1 370 ? 16.513 -35.632 20.230 1.00 50.22 370 LYS A N 1
ATOM 2955 C CA . LYS A 1 370 ? 16.425 -34.195 20.570 1.00 50.22 370 LYS A CA 1
ATOM 2956 C C . LYS A 1 370 ? 14.989 -33.645 20.568 1.00 50.22 370 LYS A C 1
ATOM 2958 O O . LYS A 1 370 ? 14.800 -32.431 20.591 1.00 50.22 370 LYS A O 1
ATOM 2963 N N . LYS A 1 371 ? 14.001 -34.530 20.510 1.00 45.94 371 LYS A N 1
ATOM 2964 C CA . LYS A 1 371 ? 12.584 -34.289 20.788 1.00 45.94 371 LYS A CA 1
ATOM 2965 C C . LYS A 1 371 ? 12.178 -35.262 21.877 1.00 45.94 371 LYS A C 1
ATOM 2967 O O . LYS A 1 371 ? 11.276 -34.878 22.645 1.00 45.94 371 LYS A O 1
#

Solvent-accessible surface area (backbone atoms only — not comparable to full-atom values): 22347 Å² total; per-residue (Å²): 126,100,58,57,53,89,70,80,53,74,44,75,40,72,41,57,78,91,50,48,70,60,49,66,74,48,40,68,61,52,48,59,58,33,49,79,62,24,34,47,74,49,79,41,76,90,81,32,33,40,37,40,31,53,38,67,67,22,71,60,84,63,53,58,62,34,52,47,47,36,54,52,39,50,46,62,72,47,57,65,86,67,39,60,52,37,71,41,88,74,28,43,74,47,78,46,76,58,60,80,75,47,88,50,66,69,61,38,53,56,40,54,48,55,54,33,34,75,96,39,51,49,39,51,50,50,23,73,73,35,64,24,54,74,46,84,46,96,52,35,34,41,37,35,24,37,66,74,23,50,57,50,51,53,52,44,55,54,39,27,64,72,73,45,64,51,67,60,53,51,53,45,51,52,52,52,57,55,50,64,70,40,79,86,54,62,86,54,86,60,70,86,79,45,84,76,85,74,83,79,80,70,84,69,91,70,71,92,72,77,76,78,78,79,78,90,62,95,64,78,79,83,76,82,75,50,76,64,52,53,25,54,74,70,50,56,63,79,49,50,75,68,57,51,52,50,53,55,50,50,52,53,51,52,52,49,52,49,54,51,48,53,52,47,54,51,53,55,55,70,70,49,76,79,87,78,80,92,78,89,88,84,86,88,90,79,88,86,79,89,78,93,80,89,89,85,86,86,83,87,83,84,64,66,68,59,54,56,52,50,53,52,54,49,53,54,50,54,54,49,54,51,52,52,51,50,53,51,52,52,52,52,52,52,53,54,53,53,54,55,53,49,59,54,46,53,57,53,52,54,51,49,54,53,52,54,53,54,52,52,56,52,52,52,54,58,57,62,76,75,108

Mean predicted aligned error: 17.86 Å

pLDDT: mean 80.74, std 19.43, range [28.86, 97.25]

InterPro domains:
  IPR004087 K Homology domain [SM00322] (92-162)
  IPR024166 Ribosomal RNA assembly KRR1 [PIRSF006515] (4-322)
  IPR024166 Ribosomal RNA assembly KRR1 [PTHR12581] (3-344)
  IPR036612 K Homology domain, type 1 superfamily [G3DSA:3.30.1370.10] (3-89)
  IPR036612 K Homology domain, type 1 superfamily [G3DSA:3.30.1370.10] (90-192)
  IPR036612 K Homology domain, type 1 superfamily [SSF54791] (90-194)
  IPR041174 KRR1 small subunit processome component, first KH domain [PF17903] (9-89)
  IPR048548 KRR1 small subunit processome component, second KH domain [PF21800] (91-181)
  IPR048549 KRR1 small subunit processome component, second KH domain, eukaryotes [cd22394] (91-183)
  IPR048550 KRR1 small subunit processome component, first KH domain, eukaryotes [cd22393] (5-87)

Organism: NCBI:txid72520